Protein AF-0000000082832030 (afdb_homodimer)

Radius of gyration: 20.92 Å; Cα contacts (8 Å, |Δi|>4): 970; chains: 2; bounding box: 45×56×44 Å

Secondary structure (DSSP, 8-state):
-PPEEEEEEESSS-HHHHHHHHHHTGGGTTSSEEEEEEE-TTS-S---SHHHHHHHHHHHHHHHHHH-TT-SEEEE-STT-TTHHHHHHH-SS-EEEHHHHHHHHHHTT-SSEEEEES-GGGHHHHHHHHHHHT-GGGEEEEEE----GGGGGSHHHHHHHHHHHHHHHHHTT--SEEEEE-GGGGGGHHHHHHHHTS-EE-HHHHHHHHHHHHHHH--/-PPEEEEEEESSS-HHHHHHHHHHTGGGTTSSEEEEEEE-TTS-S---SHHHHHHHHHHHHHHHHHH-TT-SEEEE-STT-TTHHHHHHH-SS-EEEHHHHHHHHHHTT-SSEEEEES-GGGHHHHHHHHHHHT-GGGEEEEEE----GGGGGSHHHHHHHHHHHHHHHHHTT--SEEEEE-GGGGGGHHHHHHHHTS-EE-HHHHHHHHHHHHHHH--

Solvent-accessible surface area (backbone atoms only — not comparable to full-atom values): 21732 Å² total; per-residue (Å²): 128,83,56,46,32,35,38,34,37,24,36,29,36,40,60,68,39,30,51,25,45,54,58,44,47,51,64,50,57,86,42,73,50,40,80,46,72,38,62,16,69,77,17,37,68,50,70,47,35,63,69,37,35,60,55,14,26,63,39,31,52,52,49,46,69,72,62,46,74,84,39,56,28,38,33,38,48,30,40,81,28,60,51,47,71,62,46,46,75,70,45,95,41,58,58,43,27,12,25,64,31,24,53,45,50,44,56,72,74,27,78,26,35,18,36,40,31,48,24,60,62,32,48,67,55,48,51,54,48,32,48,73,73,49,44,45,89,36,49,54,44,74,49,49,60,67,46,56,73,78,51,49,75,44,52,66,63,45,45,55,43,47,40,53,50,48,38,45,31,35,72,76,45,55,25,55,23,36,33,51,43,38,40,56,52,42,88,45,45,68,63,42,22,65,71,51,72,35,56,39,38,49,21,59,33,31,28,51,17,51,46,49,22,35,66,49,60,72,64,128,82,55,47,31,36,38,35,35,23,36,30,36,40,60,69,38,30,51,24,46,53,58,44,47,51,64,49,56,85,43,72,49,40,80,46,71,37,62,18,69,75,17,36,66,48,70,48,34,63,69,36,35,60,55,14,28,62,38,30,51,53,49,46,70,71,62,46,74,84,39,55,27,38,33,39,47,32,40,82,27,61,52,47,69,64,49,47,75,70,44,96,42,58,59,43,28,13,27,64,32,26,53,45,49,43,57,70,74,26,77,25,35,18,34,39,30,46,24,61,63,31,48,68,54,50,52,52,48,32,48,74,72,50,42,45,89,37,48,52,44,74,49,49,60,68,46,57,71,77,52,48,75,43,54,66,64,45,46,54,43,47,39,54,49,46,38,44,32,35,73,77,47,56,26,55,22,38,34,51,44,38,41,55,53,41,88,44,44,68,62,42,23,64,72,52,72,33,56,38,37,50,21,59,33,31,28,51,18,51,45,49,22,34,66,47,58,72,64

pLDDT: mean 96.12, std 4.3, range [61.72, 98.88]

Structure (mmCIF, N/CA/C/O backbone):
data_AF-0000000082832030-model_v1
#
loop_
_entity.id
_entity.type
_entity.pdbx_description
1 polymer 'Hydantoin racemase'
#
loop_
_atom_site.group_PDB
_atom_site.id
_atom_site.type_symbol
_atom_site.label_atom_id
_atom_site.label_alt_id
_atom_site.label_comp_id
_atom_site.label_asym_id
_atom_site.label_entity_id
_atom_site.label_seq_id
_atom_site.pdbx_PDB_ins_code
_atom_site.Cartn_x
_atom_site.Cartn_y
_atom_site.Cartn_z
_atom_site.occupancy
_atom_site.B_iso_or_equiv
_atom_site.auth_seq_id
_atom_site.auth_comp_id
_atom_site.auth_asym_id
_atom_site.auth_atom_id
_atom_site.pdbx_PDB_model_num
ATOM 1 N N . MET A 1 1 ? 11.672 -10.453 20.516 1 69.19 1 MET A N 1
ATOM 2 C CA . MET A 1 1 ? 12.344 -9.438 19.703 1 69.19 1 MET A CA 1
ATOM 3 C C . MET A 1 1 ? 11.805 -8.047 20.031 1 69.19 1 MET A C 1
ATOM 5 O O . MET A 1 1 ? 10.648 -7.898 20.406 1 69.19 1 MET A O 1
ATOM 9 N N . PRO A 1 2 ? 12.742 -7.086 20.188 1 86.69 2 PRO A N 1
ATOM 10 C CA . PRO A 1 2 ? 12.234 -5.75 20.5 1 86.69 2 PRO A CA 1
ATOM 11 C C . PRO A 1 2 ? 11.25 -5.223 19.453 1 86.69 2 PRO A C 1
ATOM 13 O O . PRO A 1 2 ? 11.273 -5.668 18.312 1 86.69 2 PRO A O 1
ATOM 16 N N . ASN A 1 3 ? 10.328 -4.461 19.844 1 95.38 3 ASN A N 1
ATOM 17 C CA . ASN A 1 3 ? 9.375 -3.826 18.938 1 95.38 3 ASN A CA 1
ATOM 18 C C . ASN A 1 3 ? 10.078 -2.955 17.906 1 95.38 3 ASN A C 1
ATOM 20 O O . ASN A 1 3 ? 11.102 -2.332 18.203 1 95.38 3 ASN A O 1
ATOM 24 N N . ALA A 1 4 ? 9.617 -2.988 16.703 1 96.94 4 ALA A N 1
ATOM 25 C CA . ALA A 1 4 ? 10.094 -2.047 15.695 1 96.94 4 ALA A CA 1
ATOM 26 C C . ALA A 1 4 ? 9.688 -0.618 16.047 1 96.94 4 ALA A C 1
ATOM 28 O O . ALA A 1 4 ? 8.562 -0.377 16.484 1 96.94 4 ALA A O 1
ATOM 29 N N . ARG A 1 5 ? 10.609 0.311 15.859 1 97.94 5 ARG A N 1
ATOM 30 C CA . ARG A 1 5 ? 10.375 1.71 16.188 1 97.94 5 ARG A CA 1
ATOM 31 C C . ARG A 1 5 ? 10.023 2.52 14.945 1 97.94 5 ARG A C 1
ATOM 33 O O . ARG A 1 5 ? 10.812 2.594 14.008 1 97.94 5 ARG A O 1
ATOM 40 N N . ILE A 1 6 ? 8.859 3.125 14.93 1 98.62 6 ILE A N 1
ATOM 41 C CA . ILE A 1 6 ? 8.414 3.975 13.836 1 98.62 6 ILE A CA 1
ATOM 42 C C . ILE A 1 6 ? 8.32 5.426 14.305 1 98.62 6 ILE A C 1
ATOM 44 O O . ILE A 1 6 ? 7.605 5.727 15.266 1 98.62 6 ILE A O 1
ATOM 48 N N . LEU A 1 7 ? 9.07 6.305 13.672 1 98.75 7 LEU A N 1
ATOM 49 C CA . LEU A 1 7 ? 9 7.742 13.922 1 98.75 7 LEU A CA 1
ATOM 50 C C . LEU A 1 7 ? 8.008 8.414 12.984 1 98.75 7 LEU A C 1
ATOM 52 O O . LEU A 1 7 ? 8.156 8.328 11.758 1 98.75 7 LEU A O 1
ATOM 56 N N . LEU A 1 8 ? 6.957 8.938 13.516 1 98.81 8 LEU A N 1
ATOM 57 C CA . LEU A 1 8 ? 6.02 9.75 12.742 1 98.81 8 LEU A CA 1
ATOM 58 C C . LEU A 1 8 ? 6.25 11.234 12.992 1 98.81 8 LEU A C 1
ATOM 60 O O . LEU A 1 8 ? 6.289 11.68 14.148 1 98.81 8 LEU A O 1
ATOM 64 N N . VAL A 1 9 ? 6.387 12.016 11.93 1 98.81 9 VAL A N 1
ATOM 65 C CA . VAL A 1 9 ? 6.727 13.43 12.078 1 98.81 9 VAL A CA 1
ATOM 66 C C . VAL A 1 9 ? 5.625 14.289 11.461 1 98.81 9 VAL A C 1
ATOM 68 O O . VAL A 1 9 ? 5.359 14.203 10.258 1 98.81 9 VAL A O 1
ATOM 71 N N . ASN A 1 10 ? 4.996 15.062 12.273 1 98.75 10 ASN A N 1
ATOM 72 C CA . ASN A 1 10 ? 4.133 16.156 11.859 1 98.75 10 ASN A CA 1
ATOM 73 C C . ASN A 1 10 ? 4.949 17.359 11.375 1 98.75 10 ASN A C 1
ATOM 75 O O . ASN A 1 10 ? 5.617 18.016 12.172 1 98.75 10 ASN A O 1
ATOM 79 N N . PRO A 1 11 ? 4.828 17.656 10.062 1 98.56 11 PRO A N 1
ATOM 80 C CA . PRO A 1 11 ? 5.691 18.719 9.555 1 98.56 11 PRO A CA 1
ATOM 81 C C . PRO A 1 11 ? 5.195 20.109 9.945 1 98.56 11 PRO A C 1
ATOM 83 O O . PRO A 1 11 ? 5.906 21.109 9.75 1 98.56 11 PRO A O 1
ATOM 86 N N . ASN A 1 12 ? 3.934 20.25 10.375 1 97.38 12 ASN A N 1
ATOM 87 C CA . ASN A 1 12 ? 3.49 21.547 10.883 1 97.38 12 ASN A CA 1
ATOM 88 C C . ASN A 1 12 ? 3.668 21.656 12.391 1 97.38 12 ASN A C 1
ATOM 90 O O . ASN A 1 12 ? 4.102 20.703 13.039 1 97.38 12 ASN A O 1
ATOM 94 N N . SER A 1 13 ? 3.346 22.812 12.953 1 97.69 13 SER A N 1
ATOM 95 C CA . SER A 1 13 ? 3.756 23.062 14.336 1 97.69 13 SER A CA 1
ATOM 96 C C . SER A 1 13 ? 2.572 22.969 15.289 1 97.69 13 SER A C 1
ATOM 98 O O . SER A 1 13 ? 2.652 23.406 16.438 1 97.69 13 SER A O 1
ATOM 100 N N . LEU A 1 14 ? 1.431 22.422 14.844 1 96.25 14 LEU A N 1
ATOM 101 C CA . LEU A 1 14 ? 0.264 22.297 15.711 1 96.25 14 LEU A CA 1
ATOM 102 C C . LEU A 1 14 ? 0.284 20.969 16.453 1 96.25 14 LEU A C 1
ATOM 104 O O . LEU A 1 14 ? 0.154 19.906 15.844 1 96.25 14 LEU A O 1
ATOM 108 N N . ASP A 1 15 ? 0.356 21.016 17.75 1 96.88 15 ASP A N 1
ATOM 109 C CA . ASP A 1 15 ? 0.387 19.812 18.594 1 96.88 15 ASP A CA 1
ATOM 110 C C . ASP A 1 15 ? -0.888 19 18.422 1 96.88 15 ASP A C 1
ATOM 112 O O . ASP A 1 15 ? -0.854 17.766 18.516 1 96.88 15 ASP A O 1
ATOM 116 N N . LYS A 1 16 ? -1.938 19.688 18.188 1 95.31 16 LYS A N 1
ATOM 117 C CA . LYS A 1 16 ? -3.215 19 18.047 1 95.31 16 LYS A CA 1
ATOM 118 C C . LYS A 1 16 ? -3.186 18.031 16.875 1 95.31 16 LYS A C 1
ATOM 120 O O . LYS A 1 16 ? -3.822 16.969 16.922 1 95.31 16 LYS A O 1
ATOM 125 N N . VAL A 1 17 ? -2.436 18.375 15.812 1 96.69 17 VAL A N 1
ATOM 126 C CA . VAL A 1 17 ? -2.299 17.484 14.672 1 96.69 17 VAL A CA 1
ATOM 127 C C . VAL A 1 17 ? -1.461 16.266 15.062 1 96.69 17 VAL A C 1
ATOM 129 O O . VAL A 1 17 ? -1.787 15.133 14.695 1 96.69 17 VAL A O 1
ATOM 132 N N . THR A 1 18 ? -0.398 16.469 15.859 1 98 18 THR A N 1
ATOM 133 C CA . THR A 1 18 ? 0.417 15.359 16.344 1 98 18 THR A CA 1
ATOM 134 C C . THR A 1 18 ? -0.412 14.422 17.219 1 98 18 THR A C 1
ATOM 136 O O . THR A 1 18 ? -0.278 13.203 17.141 1 98 18 THR A O 1
ATOM 139 N N . GLU A 1 19 ? -1.242 15.008 18.031 1 97.25 19 GLU A N 1
ATOM 140 C CA . GLU A 1 19 ? -2.143 14.203 18.859 1 97.25 19 GLU A CA 1
ATOM 141 C C . GLU A 1 19 ? -3.068 13.359 17.984 1 97.25 19 GLU A C 1
ATOM 143 O O . GLU A 1 19 ? -3.316 12.188 18.297 1 97.25 19 GLU A O 1
ATOM 148 N N . ALA A 1 20 ? -3.621 13.953 16.906 1 96.25 20 ALA A N 1
ATOM 149 C CA . ALA A 1 20 ? -4.48 13.219 15.984 1 96.25 20 ALA A CA 1
ATOM 150 C C . ALA A 1 20 ? -3.723 12.062 15.336 1 96.25 20 ALA A C 1
ATOM 152 O O . ALA A 1 20 ? -4.266 10.969 15.188 1 96.25 20 ALA A O 1
ATOM 153 N N . ILE A 1 21 ? -2.453 12.281 14.961 1 97.81 21 ILE A N 1
ATOM 154 C CA . ILE A 1 21 ? -1.592 11.234 14.406 1 97.81 21 ILE A CA 1
ATOM 155 C C . ILE A 1 21 ? -1.433 10.109 15.422 1 97.81 21 ILE A C 1
ATOM 157 O O . ILE A 1 21 ? -1.525 8.93 15.07 1 97.81 21 ILE A O 1
ATOM 161 N N . GLY A 1 22 ? -1.199 10.477 16.672 1 97.88 22 GLY A N 1
ATOM 162 C CA . GLY A 1 22 ? -1.104 9.492 17.75 1 97.88 22 GLY A CA 1
ATOM 163 C C . GLY A 1 22 ? -2.352 8.641 17.875 1 97.88 22 GLY A C 1
ATOM 164 O O . GLY A 1 22 ? -2.262 7.434 18.109 1 97.88 22 GLY A O 1
ATOM 165 N N . ARG A 1 23 ? -3.512 9.227 17.719 1 96.12 23 ARG A N 1
ATOM 166 C CA . ARG A 1 23 ? -4.766 8.484 17.812 1 96.12 23 ARG A CA 1
ATOM 167 C C . ARG A 1 23 ? -4.957 7.594 16.594 1 96.12 23 ARG A C 1
ATOM 169 O O . ARG A 1 23 ? -5.504 6.492 16.703 1 96.12 23 ARG A O 1
ATOM 176 N N . ALA A 1 24 ? -4.48 8.055 15.453 1 96.31 24 ALA A N 1
ATOM 177 C CA . ALA A 1 24 ? -4.633 7.305 14.211 1 96.31 24 ALA A CA 1
ATOM 178 C C . ALA A 1 24 ? -3.902 5.969 14.281 1 96.31 24 ALA A C 1
ATOM 180 O O . ALA A 1 24 ? -4.305 4.996 13.633 1 96.31 24 ALA A O 1
ATOM 181 N N . VAL A 1 25 ? -2.807 5.895 15.094 1 97.5 25 VAL A N 1
ATOM 182 C CA . VAL A 1 25 ? -2.002 4.68 15.07 1 97.5 25 VAL A CA 1
ATOM 183 C C . VAL A 1 25 ? -2.439 3.746 16.203 1 97.5 25 VAL A C 1
ATOM 185 O O . VAL A 1 25 ? -1.929 2.631 16.328 1 97.5 25 VAL A O 1
ATOM 188 N N . GLU A 1 26 ? -3.426 4.152 17.016 1 95.62 26 GLU A N 1
ATOM 189 C CA . GLU A 1 26 ? -3.873 3.395 18.172 1 95.62 26 GLU A CA 1
ATOM 190 C C . GLU A 1 26 ? -4.273 1.973 17.781 1 95.62 26 GLU A C 1
ATOM 192 O O . GLU A 1 26 ? -3.895 1.011 18.453 1 95.62 26 GLU A O 1
ATOM 197 N N . PRO A 1 27 ? -4.953 1.806 16.656 1 94.19 27 PRO A N 1
ATOM 198 C CA . PRO A 1 27 ? -5.383 0.454 16.297 1 94.19 27 PRO A CA 1
ATOM 199 C C . PRO A 1 27 ? -4.207 -0.489 16.031 1 94.19 27 PRO A C 1
ATOM 201 O O . PRO A 1 27 ? -4.395 -1.707 15.969 1 94.19 27 PRO A O 1
ATOM 204 N N . PHE A 1 28 ? -3.008 0.015 15.914 1 96.19 28 PHE A N 1
ATOM 205 C CA . PHE A 1 28 ? -1.842 -0.795 15.578 1 96.19 28 PHE A CA 1
ATOM 206 C C . PHE A 1 28 ? -0.975 -1.033 16.812 1 96.19 28 PHE A C 1
ATOM 208 O O . PHE A 1 28 ? 0.032 -1.741 16.734 1 96.19 28 PHE A O 1
ATOM 215 N N . ARG A 1 29 ? -1.348 -0.509 17.938 1 94.69 29 ARG A N 1
ATOM 216 C CA . ARG A 1 29 ? -0.475 -0.515 19.109 1 94.69 29 ARG A CA 1
ATOM 217 C C . ARG A 1 29 ? -0.361 -1.916 19.703 1 94.69 29 ARG A C 1
ATOM 219 O O . ARG A 1 29 ? 0.531 -2.184 20.516 1 94.69 29 ARG A O 1
ATOM 226 N N . HIS A 1 30 ? -1.283 -2.77 19.328 1 92.94 30 HIS A N 1
ATOM 227 C CA . HIS A 1 30 ? -1.181 -4.145 19.797 1 92.94 30 HIS A CA 1
ATOM 228 C C . HIS A 1 30 ? -0.215 -4.957 18.938 1 92.94 30 HIS A C 1
ATOM 230 O O . HIS A 1 30 ? 0.1 -6.102 19.266 1 92.94 30 HIS A O 1
ATOM 236 N N . LEU A 1 31 ? 0.251 -4.449 17.859 1 95.5 31 LEU A N 1
ATOM 237 C CA . LEU A 1 31 ? 1.329 -5.043 17.078 1 95.5 31 LEU A CA 1
ATOM 238 C C . LEU A 1 31 ? 2.686 -4.754 17.719 1 95.5 31 LEU A C 1
ATOM 240 O O . LEU A 1 31 ? 2.797 -3.891 18.594 1 95.5 31 LEU A O 1
ATOM 244 N N . PRO A 1 32 ? 3.732 -5.547 17.391 1 96.25 32 PRO A N 1
ATOM 245 C CA . PRO A 1 32 ? 5.062 -5.273 17.953 1 96.25 32 PRO A CA 1
ATOM 246 C C . PRO A 1 32 ? 5.715 -4.035 17.328 1 96.25 32 PRO A C 1
ATOM 248 O O . PRO A 1 32 ? 6.781 -4.133 16.719 1 96.25 32 PRO A O 1
ATOM 251 N N . LEU A 1 33 ? 5.051 -2.889 17.5 1 97.12 33 LEU A N 1
ATOM 252 C CA . LEU A 1 33 ? 5.449 -1.578 17 1 97.12 33 LEU A CA 1
ATOM 253 C C . LEU A 1 33 ? 5.484 -0.551 18.125 1 97.12 33 LEU A C 1
ATOM 255 O O . LEU A 1 33 ? 4.617 -0.556 19 1 97.12 33 LEU A O 1
ATOM 259 N N . ASP A 1 34 ? 6.512 0.226 18.156 1 98.12 34 ASP A N 1
ATOM 260 C CA . ASP A 1 34 ? 6.602 1.408 19.016 1 98.12 34 ASP A CA 1
ATOM 261 C C . ASP A 1 34 ? 6.52 2.689 18.188 1 98.12 34 ASP A C 1
ATOM 263 O O . ASP A 1 34 ? 7.297 2.877 17.25 1 98.12 34 ASP A O 1
ATOM 267 N N . PHE A 1 35 ? 5.613 3.488 18.531 1 98.5 35 PHE A N 1
ATOM 268 C CA . PHE A 1 35 ? 5.395 4.715 17.781 1 98.5 35 PHE A CA 1
ATOM 269 C C . PHE A 1 35 ? 5.918 5.922 18.547 1 98.5 35 PHE A C 1
ATOM 271 O O . PHE A 1 35 ? 5.68 6.051 19.75 1 98.5 35 PHE A O 1
ATOM 278 N N . ARG A 1 36 ? 6.641 6.758 17.891 1 98.56 36 ARG A N 1
ATOM 279 C CA . ARG A 1 36 ? 6.996 8.086 18.391 1 98.56 36 ARG A CA 1
ATOM 280 C C . ARG A 1 36 ? 6.492 9.172 17.438 1 98.56 36 ARG A C 1
ATOM 282 O O . ARG A 1 36 ? 6.93 9.258 16.297 1 98.56 36 ARG A O 1
ATOM 289 N N . CYS A 1 37 ? 5.578 9.969 17.906 1 98.69 37 CYS A N 1
ATOM 290 C CA . CYS A 1 37 ? 5 11.055 17.125 1 98.69 37 CYS A CA 1
ATOM 291 C C . CYS A 1 37 ? 5.59 12.398 17.531 1 98.69 37 CYS A C 1
ATOM 293 O O . CYS A 1 37 ? 5.555 12.758 18.719 1 98.69 37 CYS A O 1
ATOM 295 N N . LEU A 1 38 ? 6.113 13.172 16.562 1 98.75 38 LEU A N 1
ATOM 296 C CA . LEU A 1 38 ? 6.801 14.414 16.891 1 98.75 38 LEU A CA 1
ATOM 297 C C . LEU A 1 38 ? 6.203 15.586 16.109 1 98.75 38 LEU A C 1
ATOM 299 O O . LEU A 1 38 ? 5.801 15.43 14.953 1 98.75 38 LEU A O 1
ATOM 303 N N . THR A 1 39 ? 6.258 16.703 16.734 1 98.56 39 THR A N 1
ATOM 304 C CA . THR A 1 39 ? 5.852 17.969 16.125 1 98.56 39 THR A CA 1
ATOM 305 C C . THR A 1 39 ? 7.07 18.75 15.633 1 98.56 39 THR A C 1
ATOM 307 O O . THR A 1 39 ? 8.039 18.922 16.375 1 98.56 39 THR A O 1
ATOM 310 N N . SER A 1 40 ? 7.02 19.156 14.367 1 98.31 40 SER A N 1
ATOM 311 C CA . SER A 1 40 ? 8.047 20.047 13.852 1 98.31 40 SER A CA 1
ATOM 312 C C . SER A 1 40 ? 7.793 21.484 14.281 1 98.31 40 SER A C 1
ATOM 314 O O . SER A 1 40 ? 7.309 22.297 13.492 1 98.31 40 SER A O 1
ATOM 316 N N . ALA A 1 41 ? 8.234 21.859 15.414 1 96.69 41 ALA A N 1
ATOM 317 C CA . ALA A 1 41 ? 7.898 23.125 16.062 1 96.69 41 ALA A CA 1
ATOM 318 C C . ALA A 1 41 ? 8.391 24.312 15.227 1 96.69 41 ALA A C 1
ATOM 320 O O . ALA A 1 41 ? 7.836 25.406 15.305 1 96.69 41 ALA A O 1
ATOM 321 N N . GLY A 1 42 ? 9.391 24.141 14.438 1 96.69 42 GLY A N 1
ATOM 322 C CA . GLY A 1 42 ? 9.938 25.203 13.602 1 96.69 42 GLY A CA 1
ATOM 323 C C . GLY A 1 42 ? 9.195 25.375 12.289 1 96.69 42 GLY A C 1
ATOM 324 O O . GLY A 1 42 ? 9.5 26.266 11.508 1 96.69 42 GLY A O 1
ATOM 325 N N . GLY A 1 43 ? 8.234 24.469 12.047 1 97.06 43 GLY A N 1
ATOM 326 C CA . GLY A 1 43 ? 7.465 24.531 10.812 1 97.06 43 GLY A CA 1
ATOM 327 C C . GLY A 1 43 ? 6.277 25.469 10.898 1 97.06 43 GLY A C 1
ATOM 328 O O . GLY A 1 43 ? 6.066 26.125 11.93 1 97.06 43 GLY A O 1
ATOM 329 N N . PRO A 1 44 ? 5.539 25.625 9.812 1 97.19 44 PRO A N 1
ATOM 330 C CA . PRO A 1 44 ? 4.332 26.453 9.836 1 97.19 44 PRO A CA 1
ATOM 331 C C . PRO A 1 44 ? 3.24 25.875 10.734 1 97.19 44 PRO A C 1
ATOM 333 O O . PRO A 1 44 ? 3.283 24.688 11.086 1 97.19 44 PRO A O 1
ATOM 336 N N . ALA A 1 45 ? 2.369 26.719 11.195 1 94 45 ALA A N 1
ATOM 337 C CA . ALA A 1 45 ? 1.271 26.266 12.039 1 94 45 ALA A CA 1
ATOM 338 C C . ALA A 1 45 ? 0.418 25.219 11.32 1 94 45 ALA A C 1
ATOM 340 O O . ALA A 1 45 ? 0.002 24.219 11.914 1 94 45 ALA A O 1
ATOM 341 N N . GLY A 1 46 ? 0.122 25.422 10.07 1 93.94 46 GLY A N 1
ATOM 342 C CA . GLY A 1 46 ? -0.591 24.531 9.172 1 93.94 46 GLY A CA 1
ATOM 343 C C . GLY A 1 46 ? -0.036 24.531 7.762 1 93.94 46 GLY A C 1
ATOM 344 O O . GLY A 1 46 ? 0.712 25.438 7.387 1 93.94 46 GLY A O 1
ATOM 345 N N . ILE A 1 47 ? -0.274 23.5 7.055 1 96.5 47 ILE A N 1
ATOM 346 C CA . ILE A 1 47 ? 0.132 23.406 5.656 1 96.5 47 ILE A CA 1
ATOM 347 C C . ILE A 1 47 ? -1.104 23.391 4.762 1 96.5 47 ILE A C 1
ATOM 349 O O . ILE A 1 47 ? -1.777 22.359 4.633 1 96.5 47 ILE A O 1
ATOM 353 N N . GLN A 1 48 ? -1.398 24.547 4.164 1 94.88 48 GLN A N 1
ATOM 354 C CA . GLN A 1 48 ? -2.645 24.719 3.422 1 94.88 48 GLN A CA 1
ATOM 355 C C . GLN A 1 48 ? -2.373 25.109 1.973 1 94.88 48 GLN A C 1
ATOM 357 O O . GLN A 1 48 ? -3.268 25.047 1.128 1 94.88 48 GLN A O 1
ATOM 362 N N . ASN A 1 49 ? -1.136 25.547 1.707 1 94.5 49 ASN A N 1
ATOM 363 C CA . ASN A 1 49 ? -0.739 25.922 0.353 1 94.5 49 ASN A CA 1
ATOM 364 C C . ASN A 1 49 ? 0.708 25.516 0.066 1 94.5 49 ASN A C 1
ATOM 366 O O . ASN A 1 49 ? 1.381 24.953 0.924 1 94.5 49 ASN A O 1
ATOM 370 N N . GLN A 1 50 ? 1.151 25.781 -1.158 1 96.94 50 GLN A N 1
ATOM 371 C CA . GLN A 1 50 ? 2.467 25.312 -1.591 1 96.94 50 GLN A CA 1
ATOM 372 C C . GLN A 1 50 ? 3.574 25.969 -0.767 1 96.94 50 GLN A C 1
ATOM 374 O O . GLN A 1 50 ? 4.535 25.312 -0.374 1 96.94 50 GLN A O 1
ATOM 379 N N . ALA A 1 51 ? 3.449 27.266 -0.513 1 97 51 ALA A N 1
ATOM 380 C CA . ALA A 1 51 ? 4.48 27.984 0.227 1 97 51 ALA A CA 1
ATOM 381 C C . ALA A 1 51 ? 4.66 27.406 1.627 1 97 51 ALA A C 1
ATOM 383 O O . ALA A 1 51 ? 5.785 27.25 2.1 1 97 51 ALA A O 1
ATOM 384 N N . GLU A 1 52 ? 3.605 27.094 2.273 1 97.5 52 GLU A N 1
ATOM 385 C CA . GLU A 1 52 ? 3.652 26.5 3.605 1 97.5 52 GLU A CA 1
ATOM 386 C C . GLU A 1 52 ? 4.258 25.094 3.564 1 97.5 52 GLU A C 1
ATOM 388 O O . GLU A 1 52 ? 5.02 24.719 4.453 1 97.5 52 GLU A O 1
ATOM 393 N N . ALA A 1 53 ? 3.916 24.297 2.539 1 98.06 53 ALA A N 1
ATOM 394 C CA . ALA A 1 53 ? 4.531 22.984 2.367 1 98.06 53 ALA A CA 1
ATOM 395 C C . ALA A 1 53 ? 6.043 23.109 2.207 1 98.06 53 ALA A C 1
ATOM 397 O O . ALA A 1 53 ? 6.805 22.406 2.875 1 98.06 53 ALA A O 1
ATOM 398 N N . ASP A 1 54 ? 6.488 24.047 1.384 1 98 54 ASP A N 1
ATOM 399 C CA . ASP A 1 54 ? 7.914 24.266 1.151 1 98 54 ASP A CA 1
ATOM 400 C C . ASP A 1 54 ? 8.625 24.703 2.432 1 98 54 ASP A C 1
ATOM 402 O O . ASP A 1 54 ? 9.719 24.219 2.734 1 98 54 ASP A O 1
ATOM 406 N N . ALA A 1 55 ? 7.957 25.5 3.174 1 98.25 55 ALA A N 1
ATOM 407 C CA . ALA A 1 55 ? 8.539 26.047 4.398 1 98.25 55 ALA A CA 1
ATOM 408 C C . ALA A 1 55 ? 8.656 24.969 5.477 1 98.25 55 ALA A C 1
ATOM 410 O O . ALA A 1 55 ? 9.43 25.109 6.422 1 98.25 55 ALA A O 1
ATOM 411 N N . SER A 1 56 ? 7.926 23.938 5.359 1 98.69 56 SER A N 1
ATOM 412 C CA . SER A 1 56 ? 7.902 22.891 6.379 1 98.69 56 SER A CA 1
ATOM 413 C C . SER A 1 56 ? 9.078 21.938 6.223 1 98.69 56 SER A C 1
ATOM 415 O O . SER A 1 56 ? 9.406 21.188 7.148 1 98.69 56 SER A O 1
ATOM 417 N N . ILE A 1 57 ? 9.742 21.938 5.062 1 98.69 57 ILE A N 1
ATOM 418 C CA . ILE A 1 57 ? 10.695 20.906 4.676 1 98.69 57 ILE A CA 1
ATOM 419 C C . ILE A 1 57 ? 11.945 20.984 5.551 1 98.69 57 ILE A C 1
ATOM 421 O O . ILE A 1 57 ? 12.352 20 6.164 1 98.69 57 ILE A O 1
ATOM 425 N N . ALA A 1 58 ? 12.531 22.141 5.695 1 98.19 58 ALA A N 1
ATOM 426 C CA . ALA A 1 58 ? 13.812 22.281 6.383 1 98.19 58 ALA A CA 1
ATOM 427 C C . ALA A 1 58 ? 13.672 21.953 7.867 1 98.19 58 ALA A C 1
ATOM 429 O O . ALA A 1 58 ? 14.43 21.141 8.406 1 98.19 58 ALA A O 1
ATOM 430 N N . PRO A 1 59 ? 12.672 22.547 8.57 1 98.56 59 PRO A N 1
ATOM 431 C CA . PRO A 1 59 ? 12.531 22.219 9.992 1 98.56 59 PRO A CA 1
ATOM 432 C C . PRO A 1 59 ? 12.242 20.734 10.219 1 98.56 59 PRO A C 1
ATOM 434 O O . PRO A 1 59 ? 12.758 20.141 11.172 1 98.56 59 PRO A O 1
ATOM 437 N N . MET A 1 60 ? 11.43 20.094 9.414 1 98.06 60 MET A N 1
ATOM 438 C CA . MET A 1 60 ? 11.117 18.672 9.547 1 98.06 60 MET A CA 1
ATOM 439 C C . MET A 1 60 ? 12.359 17.812 9.305 1 98.06 60 MET A C 1
ATOM 441 O O . MET A 1 60 ? 12.625 16.875 10.047 1 98.06 60 MET A O 1
ATOM 445 N N . THR A 1 61 ? 13.125 18.203 8.25 1 98.12 61 THR A N 1
ATOM 446 C CA . THR A 1 61 ? 14.344 17.469 7.93 1 98.12 61 THR A CA 1
ATOM 447 C C . THR A 1 61 ? 15.32 17.516 9.102 1 98.12 61 THR A C 1
ATOM 449 O O . THR A 1 61 ? 15.914 16.484 9.453 1 98.12 61 THR A O 1
ATOM 452 N N . GLU A 1 62 ? 15.461 18.672 9.703 1 97.69 62 GLU A N 1
ATOM 453 C CA . GLU A 1 62 ? 16.328 18.812 10.867 1 97.69 62 GLU A CA 1
ATOM 454 C C . GLU A 1 62 ? 15.844 17.953 12.031 1 97.69 62 GLU A C 1
ATOM 456 O O . GLU A 1 62 ? 16.641 17.281 12.703 1 97.69 62 GLU A O 1
ATOM 461 N N . LEU A 1 63 ? 14.555 17.969 12.242 1 97.94 63 LEU A N 1
ATOM 462 C CA . LEU A 1 63 ? 13.961 17.156 13.305 1 97.94 63 LEU A CA 1
ATOM 463 C C . LEU A 1 63 ? 14.227 15.672 13.07 1 97.94 63 LEU A C 1
ATOM 465 O O . LEU A 1 63 ? 14.625 14.953 13.992 1 97.94 63 LEU A O 1
ATOM 469 N N . VAL A 1 64 ? 14.039 15.156 11.859 1 97.88 64 VAL A N 1
ATOM 470 C CA . VAL A 1 64 ? 14.273 13.758 11.516 1 97.88 64 VAL A CA 1
ATOM 471 C C . VAL A 1 64 ? 15.742 13.414 11.727 1 97.88 64 VAL A C 1
ATOM 473 O O . VAL A 1 64 ? 16.062 12.375 12.305 1 97.88 64 VAL A O 1
ATOM 476 N N . ARG A 1 65 ? 16.641 14.305 11.312 1 96.56 65 ARG A N 1
ATOM 477 C CA . ARG A 1 65 ? 18.078 14.078 11.492 1 96.56 65 ARG A CA 1
ATOM 478 C C . ARG A 1 65 ? 18.422 13.891 12.961 1 96.56 65 ARG A C 1
ATOM 480 O O . ARG A 1 65 ? 19.234 13.039 13.32 1 96.56 65 ARG A O 1
ATOM 487 N N . ARG A 1 66 ? 17.734 14.633 13.773 1 96.5 66 ARG A N 1
ATOM 488 C CA . ARG A 1 66 ? 18.031 14.641 15.203 1 96.5 66 ARG A CA 1
ATOM 489 C C . ARG A 1 66 ? 17.406 13.422 15.891 1 96.5 66 ARG A C 1
ATOM 491 O O . ARG A 1 66 ? 17.984 12.898 16.844 1 96.5 66 ARG A O 1
ATOM 498 N N . GLU A 1 67 ? 16.297 12.969 15.367 1 96.88 67 GLU A N 1
ATOM 499 C CA . GLU A 1 67 ? 15.469 12.094 16.188 1 96.88 67 GLU A CA 1
ATOM 500 C C . GLU A 1 67 ? 15.359 10.695 15.578 1 96.88 67 GLU A C 1
ATOM 502 O O . GLU A 1 67 ? 14.867 9.766 16.219 1 96.88 67 GLU A O 1
ATOM 507 N N . ALA A 1 68 ? 15.773 10.461 14.383 1 95.31 68 ALA A N 1
ATOM 508 C CA . ALA A 1 68 ? 15.453 9.242 13.648 1 95.31 68 ALA A CA 1
ATOM 509 C C . ALA A 1 68 ? 16.422 8.117 14.008 1 95.31 68 ALA A C 1
ATOM 511 O O . ALA A 1 68 ? 16.266 6.988 13.531 1 95.31 68 ALA A O 1
ATOM 512 N N . ALA A 1 69 ? 17.469 8.477 14.805 1 94.56 69 ALA A N 1
ATOM 513 C CA . ALA A 1 69 ? 18.422 7.434 15.18 1 94.56 69 ALA A CA 1
ATOM 514 C C . ALA A 1 69 ? 17.719 6.27 15.867 1 94.56 69 ALA A C 1
ATOM 516 O O . ALA A 1 69 ? 16.906 6.477 16.781 1 94.56 69 ALA A O 1
ATOM 517 N N . GLY A 1 70 ? 17.922 5.09 15.398 1 94.88 70 GLY A N 1
ATOM 518 C CA . GLY A 1 70 ? 17.359 3.891 16 1 94.88 70 GLY A CA 1
ATOM 519 C C . GLY A 1 70 ? 15.992 3.541 15.461 1 94.88 70 GLY A C 1
ATOM 520 O O . GLY A 1 70 ? 15.445 2.486 15.789 1 94.88 70 GLY A O 1
ATOM 521 N N . ALA A 1 71 ? 15.398 4.465 14.68 1 97.31 71 ALA A N 1
ATOM 522 C CA . ALA A 1 71 ? 14.102 4.148 14.078 1 97.31 71 ALA A CA 1
ATOM 523 C C . ALA A 1 71 ? 14.25 3.088 12.992 1 97.31 71 ALA A C 1
ATOM 525 O O . ALA A 1 71 ? 15.266 3.037 12.297 1 97.31 71 ALA A O 1
ATOM 526 N N . ASP A 1 72 ? 13.25 2.256 12.906 1 97.5 72 ASP A N 1
ATOM 527 C CA . ASP A 1 72 ? 13.203 1.248 11.852 1 97.5 72 ASP A CA 1
ATOM 528 C C . ASP A 1 72 ? 12.469 1.78 10.617 1 97.5 72 ASP A C 1
ATOM 530 O O . ASP A 1 72 ? 12.578 1.214 9.531 1 97.5 72 ASP A O 1
ATOM 534 N N . ALA A 1 73 ? 11.711 2.852 10.75 1 98.25 73 ALA A N 1
ATOM 535 C CA . ALA A 1 73 ? 11.047 3.572 9.664 1 98.25 73 ALA A CA 1
ATOM 536 C C . ALA A 1 73 ? 10.672 4.988 10.102 1 98.25 73 ALA A C 1
ATOM 538 O O . ALA A 1 73 ? 10.5 5.254 11.289 1 98.25 73 ALA A O 1
ATOM 539 N N . VAL A 1 74 ? 10.609 5.875 9.156 1 98.75 74 VAL A N 1
ATOM 540 C CA . VAL A 1 74 ? 10.156 7.25 9.352 1 98.75 74 VAL A CA 1
ATOM 541 C C . VAL A 1 74 ? 8.93 7.516 8.484 1 98.75 74 VAL A C 1
ATOM 543 O O . VAL A 1 74 ? 8.891 7.109 7.32 1 98.75 74 VAL A O 1
ATOM 546 N N . ILE A 1 75 ? 7.941 8.117 9.055 1 98.88 75 ILE A N 1
ATOM 547 C CA . ILE A 1 75 ? 6.73 8.477 8.328 1 98.88 75 ILE A CA 1
ATOM 548 C C . ILE A 1 75 ? 6.527 9.984 8.367 1 98.88 75 ILE A C 1
ATOM 550 O O . ILE A 1 75 ? 6.457 10.578 9.445 1 98.88 75 ILE A O 1
ATOM 554 N N . VAL A 1 76 ? 6.496 10.609 7.188 1 98.88 76 VAL A N 1
ATOM 555 C CA . VAL A 1 76 ? 6.066 12 7.062 1 98.88 76 VAL A CA 1
ATOM 556 C C . VAL A 1 76 ? 4.543 12.078 7.145 1 98.88 76 VAL A C 1
ATOM 558 O O . VAL A 1 76 ? 3.84 11.602 6.246 1 98.88 76 VAL A O 1
ATOM 561 N N . ALA A 1 77 ? 4.043 12.719 8.203 1 98.62 77 ALA A N 1
ATOM 562 C CA . ALA A 1 77 ? 2.613 12.648 8.5 1 98.62 77 ALA A CA 1
ATOM 563 C C . ALA A 1 77 ? 1.898 13.914 8.031 1 98.62 77 ALA A C 1
ATOM 565 O O . ALA A 1 77 ? 1.236 14.586 8.828 1 98.62 77 ALA A O 1
ATOM 566 N N . CYS A 1 78 ? 1.984 14.18 6.777 1 98.44 78 CYS A N 1
ATOM 567 C CA . CYS A 1 78 ? 1.272 15.211 6.031 1 98.44 78 CYS A CA 1
ATOM 568 C C . CYS A 1 78 ? 0.847 14.695 4.66 1 98.44 78 CYS A C 1
ATOM 570 O O . CYS A 1 78 ? 1.64 14.07 3.955 1 98.44 78 CYS A O 1
ATOM 572 N N . PHE A 1 79 ? -0.368 15.016 4.316 1 98.25 79 PHE 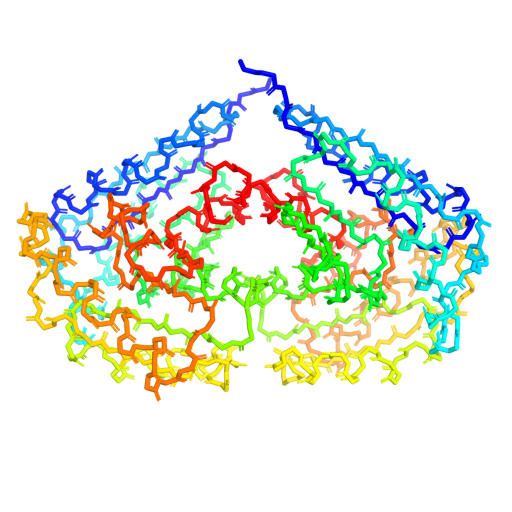A N 1
ATOM 573 C CA . PHE A 1 79 ? -0.913 14.438 3.094 1 98.25 79 PHE A CA 1
ATOM 574 C C . PHE A 1 79 ? -0.115 14.898 1.879 1 98.25 79 PHE A C 1
ATOM 576 O O . PHE A 1 79 ? -0.008 14.164 0.891 1 98.25 79 PHE A O 1
ATOM 583 N N . SER A 1 80 ? 0.506 16.031 1.941 1 97.31 80 SER A N 1
ATOM 584 C CA . SER A 1 80 ? 1.258 16.547 0.804 1 97.31 80 SER A CA 1
ATOM 585 C C . SER A 1 80 ? 2.658 15.953 0.746 1 97.31 80 SER A C 1
ATOM 587 O O . SER A 1 80 ? 3.402 16.188 -0.207 1 97.31 80 SER A O 1
ATOM 589 N N . ASP A 1 81 ? 3.092 15.242 1.768 1 98.44 81 ASP A N 1
ATOM 590 C CA . ASP A 1 81 ? 4.383 14.57 1.861 1 98.44 81 ASP A CA 1
ATOM 591 C C . ASP A 1 81 ? 5.531 15.539 1.592 1 98.44 81 ASP A C 1
ATOM 593 O O . ASP A 1 81 ? 6.41 15.258 0.776 1 98.44 81 ASP A O 1
ATOM 597 N N . PRO A 1 82 ? 5.52 16.703 2.24 1 98.25 82 PRO A N 1
ATOM 598 C CA . PRO A 1 82 ? 6.629 17.625 1.961 1 98.25 82 PRO A CA 1
ATOM 599 C C . PRO A 1 82 ? 7.992 17.016 2.305 1 98.25 82 PRO A C 1
ATOM 601 O O . PRO A 1 82 ? 8.148 16.406 3.357 1 98.25 82 PRO A O 1
ATOM 604 N N . GLY A 1 83 ? 8.992 17.141 1.388 1 97.81 83 GLY A N 1
ATOM 605 C CA . GLY A 1 83 ? 10.367 16.75 1.658 1 97.81 83 GLY A CA 1
ATOM 606 C C . GLY A 1 83 ? 10.578 15.25 1.646 1 97.81 83 GLY A C 1
ATOM 607 O O . GLY A 1 83 ? 11.664 14.766 1.984 1 97.81 83 GLY A O 1
ATOM 608 N N . LEU A 1 84 ? 9.609 14.484 1.258 1 98.25 84 LEU A N 1
ATOM 609 C CA . LEU A 1 84 ? 9.641 13.023 1.315 1 98.25 84 LEU A CA 1
ATOM 610 C C . LEU A 1 84 ? 10.859 12.477 0.577 1 98.25 84 LEU A C 1
ATOM 612 O O . LEU A 1 84 ? 11.641 11.703 1.141 1 98.25 84 LEU A O 1
ATOM 616 N N . HIS A 1 85 ? 11.055 12.914 -0.624 1 96.38 85 HIS A N 1
ATOM 617 C CA . HIS A 1 85 ? 12.117 12.359 -1.464 1 96.38 85 HIS A CA 1
ATOM 618 C C . HIS A 1 85 ? 13.492 12.789 -0.97 1 96.38 85 HIS A C 1
ATOM 620 O O . HIS A 1 85 ? 14.453 12.023 -1.061 1 96.38 85 HIS A O 1
ATOM 626 N N . GLY A 1 86 ? 13.609 14.047 -0.474 1 96.94 86 GLY A N 1
ATOM 627 C CA . GLY A 1 86 ? 14.852 14.469 0.156 1 96.94 86 GLY A CA 1
ATOM 628 C C . GLY A 1 86 ? 15.219 13.633 1.372 1 96.94 86 GLY A C 1
ATOM 629 O O . GLY A 1 86 ? 16.375 13.273 1.557 1 96.94 86 GLY A O 1
ATOM 630 N N . LEU A 1 87 ? 14.219 13.312 2.18 1 97.81 87 LEU A N 1
ATOM 631 C CA . LEU A 1 87 ? 14.445 12.484 3.363 1 97.81 87 LEU A CA 1
ATOM 632 C C . LEU A 1 87 ? 14.875 11.078 2.971 1 97.81 87 LEU A C 1
ATOM 634 O O . LEU A 1 87 ? 15.695 10.461 3.656 1 97.81 87 LEU A O 1
ATOM 638 N N . ARG A 1 88 ? 14.336 10.531 1.886 1 96.31 88 ARG A N 1
ATOM 639 C CA . ARG A 1 88 ? 14.711 9.211 1.402 1 96.31 88 ARG A CA 1
ATOM 640 C C . ARG A 1 88 ? 16.188 9.172 0.988 1 96.31 88 ARG A C 1
ATOM 642 O O . ARG A 1 88 ? 16.844 8.148 1.127 1 96.31 88 ARG A O 1
ATOM 649 N N . ASP A 1 89 ? 16.734 10.32 0.5 1 94.69 89 ASP A N 1
ATOM 650 C CA . ASP A 1 89 ? 18.156 10.422 0.145 1 94.69 89 ASP A CA 1
ATOM 651 C C . ASP A 1 89 ? 19.031 10.367 1.389 1 94.69 89 ASP A C 1
ATOM 653 O O . ASP A 1 89 ? 20.188 9.938 1.317 1 94.69 89 ASP A O 1
ATOM 657 N N . LEU A 1 90 ? 18.453 10.742 2.498 1 93.12 90 LEU A N 1
ATOM 658 C CA . LEU A 1 90 ? 19.281 11.008 3.674 1 93.12 90 LEU A CA 1
ATOM 659 C C . LEU A 1 90 ? 19.172 9.867 4.68 1 93.12 90 LEU A C 1
ATOM 661 O O . LEU A 1 90 ? 20.109 9.586 5.414 1 93.12 90 LEU A O 1
ATOM 665 N N . ALA A 1 91 ? 18.047 9.203 4.73 1 91.69 91 ALA A N 1
ATOM 666 C CA . ALA A 1 91 ? 17.781 8.234 5.789 1 91.69 91 ALA A CA 1
ATOM 667 C C . ALA A 1 91 ? 18.172 6.824 5.359 1 91.69 91 ALA A C 1
ATOM 669 O O . ALA A 1 91 ? 17.922 6.414 4.227 1 91.69 91 ALA A O 1
ATOM 670 N N . PRO A 1 92 ? 18.734 6.078 6.285 1 91.69 92 PRO A N 1
ATOM 671 C CA . PRO A 1 92 ? 19.125 4.699 5.973 1 91.69 92 PRO A CA 1
ATOM 672 C C . PRO A 1 92 ? 17.984 3.705 6.156 1 91.69 92 PRO A C 1
ATOM 674 O O . PRO A 1 92 ? 18.188 2.496 6.016 1 91.69 92 PRO A O 1
ATOM 677 N N . VAL A 1 93 ? 16.859 4.16 6.613 1 95.25 93 VAL A N 1
ATOM 678 C CA . VAL A 1 93 ? 15.672 3.334 6.84 1 95.25 93 VAL A CA 1
ATOM 679 C C . VAL A 1 93 ? 14.555 3.762 5.895 1 95.25 93 VAL A C 1
ATOM 681 O O . VAL A 1 93 ? 14.617 4.84 5.301 1 95.25 93 VAL A O 1
ATOM 684 N N . PRO A 1 94 ? 13.523 2.936 5.746 1 96.75 94 PRO A N 1
ATOM 685 C CA . PRO A 1 94 ? 12.391 3.336 4.918 1 96.75 94 PRO A CA 1
ATOM 686 C C . PRO A 1 94 ? 11.742 4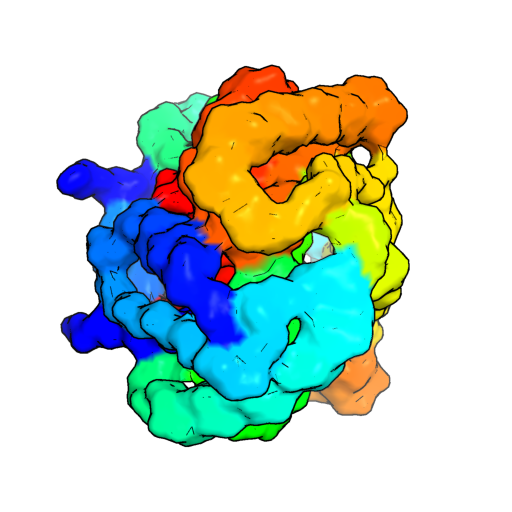.637 5.391 1 96.75 94 PRO A C 1
ATOM 688 O O . PRO A 1 94 ? 11.492 4.809 6.586 1 96.75 94 PRO A O 1
ATOM 691 N N . VAL A 1 95 ? 11.562 5.535 4.414 1 98.25 95 VAL A N 1
ATOM 692 C CA . VAL A 1 95 ? 10.812 6.766 4.648 1 98.25 95 VAL A CA 1
ATOM 693 C C . VAL A 1 95 ? 9.516 6.742 3.838 1 98.25 95 VAL A C 1
ATOM 695 O O . VAL A 1 95 ? 9.547 6.598 2.613 1 98.25 95 VAL A O 1
ATOM 698 N N . LEU A 1 96 ? 8.406 6.801 4.555 1 98.62 96 LEU A N 1
ATOM 699 C CA . LEU A 1 96 ? 7.098 6.75 3.914 1 98.62 96 LEU A CA 1
ATOM 700 C C . LEU A 1 96 ? 6.348 8.062 4.098 1 98.62 96 LEU A C 1
ATOM 702 O O . LEU A 1 96 ? 6.516 8.742 5.117 1 98.62 96 LEU A O 1
ATOM 706 N N . GLY A 1 97 ? 5.605 8.477 3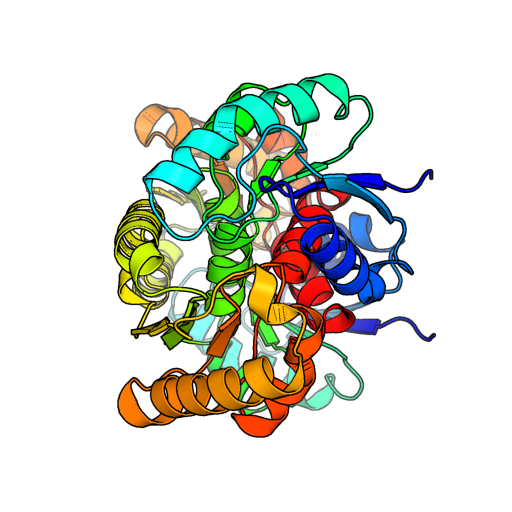.137 1 98.69 97 GLY A N 1
ATOM 707 C CA . GLY A 1 97 ? 4.672 9.594 3.225 1 98.69 97 GLY A CA 1
ATOM 708 C C . GLY A 1 97 ? 3.225 9.148 3.342 1 98.69 97 GLY A C 1
ATOM 709 O O . GLY A 1 97 ? 2.789 8.242 2.633 1 98.69 97 GLY A O 1
ATOM 710 N N . ILE A 1 98 ? 2.471 9.781 4.176 1 98.75 98 ILE A N 1
ATOM 711 C CA . ILE A 1 98 ? 1.103 9.312 4.379 1 98.75 98 ILE A CA 1
ATOM 712 C C . ILE A 1 98 ? 0.264 9.617 3.141 1 98.75 98 ILE A C 1
ATOM 714 O O . ILE A 1 98 ? -0.709 8.922 2.855 1 98.75 98 ILE A O 1
ATOM 718 N N . GLY A 1 99 ? 0.589 10.688 2.377 1 98.5 99 GLY A N 1
ATOM 719 C CA . GLY A 1 99 ? -0.104 10.977 1.131 1 98.5 99 GLY A CA 1
ATOM 720 C C . GLY A 1 99 ? 0.049 9.883 0.094 1 98.5 99 GLY A C 1
ATOM 721 O O . GLY A 1 99 ? -0.942 9.312 -0.365 1 98.5 99 GLY A O 1
ATOM 722 N N . GLU A 1 100 ? 1.317 9.555 -0.223 1 98.5 100 GLU A N 1
ATOM 723 C CA . GLU A 1 100 ? 1.625 8.492 -1.179 1 98.5 100 GLU A CA 1
ATOM 724 C C . GLU A 1 100 ? 0.999 7.168 -0.753 1 98.5 100 GLU A C 1
ATOM 726 O O . GLU A 1 100 ? 0.334 6.504 -1.552 1 98.5 100 GLU A O 1
ATOM 731 N N . CYS A 1 101 ? 1.169 6.824 0.474 1 98.31 101 CYS A N 1
ATOM 732 C CA . CYS A 1 101 ? 0.704 5.539 0.981 1 98.31 101 CYS A CA 1
ATOM 733 C C . CYS A 1 101 ? -0.817 5.453 0.938 1 98.31 101 CYS A C 1
ATOM 735 O O . CYS A 1 101 ? -1.375 4.395 0.635 1 98.31 101 CYS A O 1
ATOM 737 N N . SER A 1 102 ? -1.505 6.574 1.271 1 98.25 102 SER A N 1
ATOM 738 C CA . SER A 1 102 ? -2.963 6.543 1.273 1 98.25 102 SER A CA 1
ATOM 739 C C . SER A 1 102 ? -3.516 6.418 -0.142 1 98.25 102 SER A C 1
ATOM 741 O O . SER A 1 102 ? -4.5 5.711 -0.371 1 98.25 102 SER A O 1
ATOM 743 N N . VAL A 1 103 ? -2.91 7.09 -1.088 1 98.56 103 VAL A N 1
ATOM 744 C CA . VAL A 1 103 ? -3.35 6.996 -2.477 1 98.56 103 VAL A CA 1
ATOM 745 C C . VAL A 1 103 ? -3.174 5.566 -2.98 1 98.56 103 VAL A C 1
ATOM 747 O O . VAL A 1 103 ? -4.105 4.977 -3.533 1 98.56 103 VAL A O 1
ATOM 750 N N . LEU A 1 104 ? -2.012 4.996 -2.729 1 98.25 104 LEU A N 1
ATOM 751 C CA . LEU A 1 104 ? -1.727 3.639 -3.184 1 98.25 104 LEU A CA 1
ATOM 752 C C . LEU A 1 104 ? -2.643 2.633 -2.494 1 98.25 104 LEU A C 1
ATOM 754 O O . LEU A 1 104 ? -3.104 1.677 -3.123 1 98.25 104 LEU A O 1
ATOM 758 N N . THR A 1 105 ? -2.902 2.855 -1.231 1 97.69 105 THR A N 1
ATOM 759 C CA . THR A 1 105 ? -3.836 2.004 -0.504 1 97.69 105 THR A CA 1
ATOM 760 C C . THR A 1 105 ? -5.242 2.117 -1.093 1 97.69 105 THR A C 1
ATOM 762 O O . THR A 1 105 ? -5.906 1.105 -1.325 1 97.69 105 THR A O 1
ATOM 765 N N . ALA A 1 106 ? -5.703 3.35 -1.335 1 98.12 106 ALA A N 1
ATOM 766 C CA . ALA A 1 106 ? -7.035 3.574 -1.888 1 98.12 106 ALA A CA 1
ATOM 767 C C . ALA A 1 106 ? -7.195 2.873 -3.234 1 98.12 106 ALA A C 1
ATOM 769 O O . ALA A 1 106 ? -8.266 2.332 -3.537 1 98.12 106 ALA A O 1
ATOM 770 N N . MET A 1 107 ? -6.121 2.832 -4.016 1 97.31 107 MET A N 1
ATOM 771 C CA . MET A 1 107 ? -6.152 2.217 -5.34 1 97.31 107 MET A CA 1
ATOM 772 C C . MET A 1 107 ? -6.355 0.708 -5.238 1 97.31 107 MET A C 1
ATOM 774 O O . MET A 1 107 ? -6.844 0.077 -6.176 1 97.31 107 MET A O 1
ATOM 778 N N . SER A 1 108 ? -5.984 0.111 -4.137 1 96.12 108 SER A N 1
ATOM 779 C CA . SER A 1 108 ? -6.199 -1.316 -3.928 1 96.12 108 SER A CA 1
ATOM 780 C C . SER A 1 108 ? -7.621 -1.595 -3.447 1 96.12 108 SER A C 1
ATOM 782 O O . SER A 1 108 ? -8.023 -2.752 -3.312 1 96.12 108 SER A O 1
ATOM 784 N N . ILE A 1 109 ? -8.406 -0.555 -3.141 1 96.06 109 ILE A N 1
ATOM 785 C CA . ILE A 1 109 ? -9.742 -0.69 -2.564 1 96.06 109 ILE A CA 1
ATOM 786 C C . ILE A 1 109 ? -10.797 -0.38 -3.627 1 96.06 109 ILE A C 1
ATOM 788 O O . ILE A 1 109 ? -11.773 -1.113 -3.77 1 96.06 109 ILE A O 1
ATOM 792 N N . GLY A 1 110 ? -10.555 0.674 -4.375 1 95 110 GLY A N 1
ATOM 793 C CA . GLY A 1 110 ? -11.523 1.115 -5.367 1 95 110 GLY A CA 1
ATOM 794 C C . GLY A 1 110 ? -10.883 1.569 -6.664 1 95 110 GLY A C 1
ATOM 795 O O . GLY A 1 110 ? -9.664 1.715 -6.746 1 95 110 GLY A O 1
ATOM 796 N N . ALA A 1 111 ? -11.695 1.836 -7.656 1 94.81 111 ALA A N 1
ATOM 797 C CA . ALA A 1 111 ? -11.234 2.229 -8.984 1 94.81 111 ALA A CA 1
ATOM 798 C C . ALA A 1 111 ? -11.141 3.746 -9.109 1 94.81 111 ALA A C 1
ATOM 800 O O . ALA A 1 111 ? -10.273 4.266 -9.82 1 94.81 111 ALA A O 1
ATOM 801 N N . ARG A 1 112 ? -12.031 4.457 -8.461 1 97.69 112 ARG A N 1
ATOM 802 C CA . ARG A 1 112 ? -12.125 5.914 -8.523 1 97.69 112 ARG A CA 1
ATOM 803 C C . ARG A 1 112 ? -11.961 6.535 -7.141 1 97.69 112 ARG A C 1
ATOM 805 O O . ARG A 1 112 ? -12.852 6.43 -6.297 1 97.69 112 ARG A O 1
ATOM 812 N N . VAL A 1 113 ? -10.898 7.285 -6.988 1 98.69 113 VAL A N 1
ATOM 813 C CA . VAL A 1 113 ? -10.508 7.781 -5.676 1 98.69 113 VAL A CA 1
ATOM 814 C C . VAL A 1 113 ? -10.945 9.234 -5.52 1 98.69 113 VAL A C 1
ATOM 816 O O . VAL A 1 113 ? -10.617 10.078 -6.359 1 98.69 113 VAL A O 1
ATOM 819 N N . GLY A 1 114 ? -11.734 9.555 -4.523 1 98.88 114 GLY A N 1
ATOM 820 C CA . GLY A 1 114 ? -12.031 10.922 -4.117 1 98.88 114 GLY A CA 1
ATOM 821 C C . GLY A 1 114 ? -11.203 11.383 -2.932 1 98.88 114 GLY A C 1
ATOM 822 O O . GLY A 1 114 ? -11.008 10.625 -1.974 1 98.88 114 GLY A O 1
ATOM 823 N N . VAL A 1 115 ? -10.703 12.586 -2.971 1 98.88 115 VAL A N 1
ATOM 824 C CA . VAL A 1 115 ? -9.867 13.109 -1.898 1 98.88 115 VAL A CA 1
ATOM 825 C C . VAL A 1 115 ? -10.547 14.312 -1.254 1 98.88 115 VAL A C 1
ATOM 827 O O . VAL A 1 115 ? -11.039 15.203 -1.951 1 98.88 115 VAL A O 1
ATOM 830 N N . ILE A 1 116 ? -10.57 14.328 0.043 1 98.56 116 ILE A N 1
ATOM 831 C CA . ILE A 1 116 ? -11.078 15.461 0.812 1 98.56 116 ILE A CA 1
ATOM 832 C C . ILE A 1 116 ? -9.914 16.312 1.313 1 98.56 116 ILE A C 1
ATOM 834 O O . ILE A 1 116 ? -9.148 15.875 2.18 1 98.56 116 ILE A O 1
ATOM 838 N N . ALA A 1 117 ? -9.812 17.469 0.799 1 97.62 117 ALA A N 1
ATOM 839 C CA . ALA A 1 117 ? -8.75 18.391 1.189 1 97.62 117 ALA A CA 1
ATOM 840 C C . ALA A 1 117 ? -9.219 19.328 2.295 1 97.62 117 ALA A C 1
ATOM 842 O O . ALA A 1 117 ? -10.414 19.594 2.424 1 97.62 117 ALA A O 1
ATOM 843 N N . ILE A 1 118 ? -8.273 19.781 3.082 1 94.69 118 ILE A N 1
ATOM 844 C CA . ILE A 1 118 ? -8.586 20.734 4.145 1 94.69 118 ILE A CA 1
ATOM 845 C C . ILE A 1 118 ? -8.906 22.094 3.539 1 94.69 118 ILE A C 1
ATOM 847 O O . ILE A 1 118 ? -9.898 22.719 3.908 1 94.69 118 ILE A O 1
ATOM 851 N N . ALA A 1 119 ? -8.102 22.516 2.561 1 95.75 119 ALA A N 1
ATOM 852 C CA . ALA A 1 119 ? -8.227 23.844 1.956 1 95.75 119 ALA A CA 1
ATOM 853 C C . ALA A 1 119 ? -8.125 23.766 0.436 1 95.75 119 ALA A C 1
ATOM 855 O O . ALA A 1 119 ? -7.336 22.984 -0.097 1 95.75 119 ALA A O 1
ATOM 856 N N . GLY A 1 120 ? -8.891 24.672 -0.22 1 96.81 120 GLY A N 1
ATOM 857 C CA . GLY A 1 120 ? -8.828 24.75 -1.672 1 96.81 120 GLY A CA 1
ATOM 858 C C . GLY A 1 120 ? -7.445 25.062 -2.201 1 96.81 120 GLY A C 1
ATOM 859 O O . GLY A 1 120 ? -7.059 24.594 -3.27 1 96.81 120 GLY A O 1
ATOM 860 N N . ALA A 1 121 ? -6.715 25.797 -1.501 1 96.38 121 ALA A N 1
ATOM 861 C CA . ALA A 1 121 ? -5.391 26.25 -1.915 1 96.38 121 ALA A CA 1
ATOM 862 C C . ALA A 1 121 ? -4.402 25.094 -1.983 1 96.38 121 ALA A C 1
ATOM 864 O O . ALA A 1 121 ? -3.322 25.219 -2.561 1 96.38 121 ALA A O 1
ATOM 865 N N . ALA A 1 122 ? -4.707 23.922 -1.416 1 96.25 122 ALA A N 1
ATOM 866 C CA . ALA A 1 122 ? -3.826 22.75 -1.429 1 96.25 122 ALA A CA 1
ATOM 867 C C . ALA A 1 122 ? -3.99 21.953 -2.721 1 96.25 122 ALA A C 1
ATOM 869 O O . ALA A 1 122 ? -3.111 21.172 -3.09 1 96.25 122 ALA A O 1
ATOM 870 N N . ILE A 1 123 ? -5.066 22.141 -3.404 1 97.81 123 ILE A N 1
ATOM 871 C CA . ILE A 1 123 ? -5.5 21.234 -4.461 1 97.81 123 ILE A CA 1
ATOM 872 C C . ILE A 1 123 ? -4.52 21.297 -5.633 1 97.81 123 ILE A C 1
ATOM 874 O O . ILE A 1 123 ? -4.094 20.266 -6.148 1 97.81 123 ILE A O 1
ATOM 878 N N . PRO A 1 124 ? -4.035 22.516 -6.074 1 97.19 124 PRO A N 1
ATOM 879 C CA . PRO A 1 124 ? -3.061 22.516 -7.164 1 97.19 124 PRO A CA 1
ATOM 880 C C . PRO A 1 124 ? -1.795 21.734 -6.828 1 97.19 124 PRO A C 1
ATOM 882 O O . PRO A 1 124 ? -1.239 21.047 -7.688 1 97.19 124 PRO A O 1
ATOM 885 N N . ARG A 1 125 ? -1.36 21.828 -5.602 1 97.06 125 ARG A N 1
ATOM 886 C CA . ARG A 1 125 ? -0.189 21.078 -5.152 1 97.06 125 ARG A CA 1
ATOM 887 C C . ARG A 1 125 ? -0.452 19.578 -5.188 1 97.06 125 ARG A C 1
ATOM 889 O O . ARG A 1 125 ? 0.395 18.797 -5.645 1 97.06 125 ARG A O 1
ATOM 896 N N . HIS A 1 126 ? -1.617 19.109 -4.707 1 98.12 126 HIS A N 1
ATOM 897 C CA . HIS A 1 126 ? -1.972 17.688 -4.715 1 98.12 126 HIS A CA 1
ATOM 898 C C . HIS A 1 126 ? -2.076 17.156 -6.137 1 98.12 126 HIS A C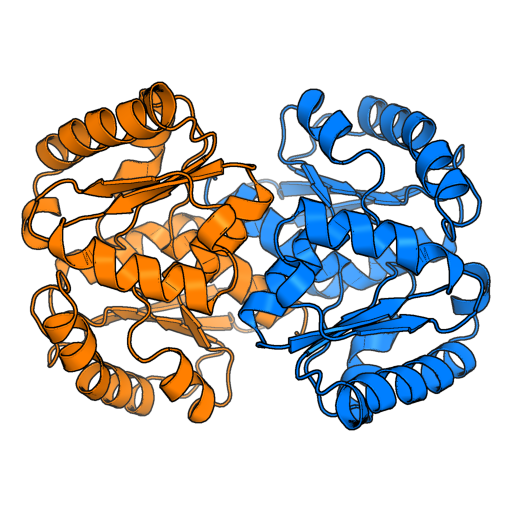 1
ATOM 900 O O . HIS A 1 126 ? -1.625 16.047 -6.422 1 98.12 126 HIS A O 1
ATOM 906 N N . LEU A 1 127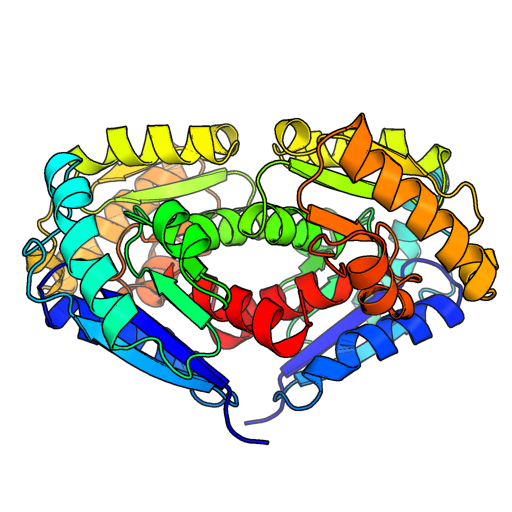 ? -2.586 18.016 -7.008 1 97.38 127 LEU A N 1
ATOM 907 C CA . LEU A 1 127 ? -2.721 17.594 -8.398 1 97.38 127 LEU A CA 1
ATOM 908 C C . LEU A 1 127 ? -1.354 17.328 -9.023 1 97.38 127 LEU A C 1
ATOM 910 O O . LEU A 1 127 ? -1.161 16.328 -9.711 1 97.38 127 LEU A O 1
ATOM 914 N N . ARG A 1 128 ? -0.42 18.188 -8.797 1 97.44 128 ARG A N 1
ATOM 915 C CA . ARG A 1 128 ? 0.939 17.969 -9.281 1 97.44 128 ARG A CA 1
ATOM 916 C C . ARG A 1 128 ? 1.527 16.688 -8.68 1 97.44 128 ARG A C 1
ATOM 918 O O . ARG A 1 128 ? 2.205 15.93 -9.375 1 97.44 128 ARG A O 1
ATOM 925 N N . TYR A 1 129 ? 1.214 16.484 -7.477 1 97.25 129 TYR A N 1
ATOM 926 C CA . TYR A 1 129 ? 1.735 15.336 -6.754 1 97.25 129 TYR A CA 1
ATOM 927 C C . TYR A 1 129 ? 1.189 14.039 -7.336 1 97.25 129 TYR A C 1
ATOM 929 O O . TYR A 1 129 ? 1.947 13.102 -7.602 1 97.25 129 TYR A O 1
ATOM 937 N N . PHE A 1 130 ? -0.135 13.961 -7.594 1 97.88 130 PHE A N 1
ATOM 938 C CA . PHE A 1 130 ? -0.759 12.781 -8.18 1 97.88 130 PHE A CA 1
ATOM 939 C C . PHE A 1 130 ? -0.171 12.477 -9.547 1 97.88 130 PHE A C 1
ATOM 941 O O . PHE A 1 130 ? 0.041 11.312 -9.898 1 97.88 130 PHE A O 1
ATOM 948 N N . ARG A 1 131 ? 0.106 13.531 -10.297 1 96.44 131 ARG A N 1
ATOM 949 C CA . ARG A 1 131 ? 0.708 13.359 -11.617 1 96.44 131 ARG A CA 1
ATOM 950 C C . ARG A 1 131 ? 2.125 12.805 -11.508 1 96.44 131 ARG A C 1
ATOM 952 O O . ARG A 1 131 ? 2.51 11.906 -12.258 1 96.44 131 ARG A O 1
ATOM 959 N N . ALA A 1 132 ? 2.848 13.336 -10.539 1 95.81 132 ALA A N 1
ATOM 960 C CA . ALA A 1 132 ? 4.211 12.852 -10.336 1 95.81 132 ALA A CA 1
ATOM 961 C C . ALA A 1 132 ? 4.211 11.383 -9.922 1 95.81 132 ALA A C 1
ATOM 963 O O . ALA A 1 132 ? 5.117 10.625 -10.289 1 95.81 132 ALA A O 1
ATOM 964 N N . MET A 1 133 ? 3.229 10.945 -9.18 1 96 133 MET A N 1
ATOM 965 C CA . MET A 1 133 ? 3.09 9.555 -8.766 1 96 133 MET A CA 1
ATOM 966 C C . MET A 1 133 ? 2.686 8.672 -9.938 1 96 133 MET A C 1
ATOM 968 O O . MET A 1 133 ? 2.791 7.449 -9.867 1 96 133 MET A O 1
ATOM 972 N N . GLY A 1 134 ? 2.109 9.297 -11 1 94.81 134 GLY A N 1
ATOM 973 C CA . GLY A 1 134 ? 1.592 8.547 -12.133 1 94.81 134 GLY A CA 1
ATOM 974 C C . GLY A 1 134 ? 0.208 7.977 -11.891 1 94.81 134 GLY A C 1
ATOM 975 O O . GLY A 1 134 ? -0.143 6.93 -12.445 1 94.81 134 GLY A O 1
ATOM 976 N N . VAL A 1 135 ? -0.626 8.664 -11.016 1 96.75 135 VAL A N 1
ATOM 977 C CA . VAL A 1 135 ? -1.889 8.039 -10.633 1 96.75 135 VAL A CA 1
ATOM 978 C C . VAL A 1 135 ? -3.031 9.039 -10.805 1 96.75 135 VAL A C 1
ATOM 980 O O . VAL A 1 135 ? -4.133 8.828 -10.289 1 96.75 135 VAL A O 1
ATOM 983 N N . ALA A 1 136 ? -2.803 10.164 -11.492 1 96.44 136 ALA A N 1
ATOM 984 C CA . ALA A 1 136 ? -3.785 11.242 -11.602 1 96.44 136 ALA A CA 1
ATOM 985 C C . ALA A 1 136 ? -5.094 10.727 -12.203 1 96.44 136 ALA A C 1
ATOM 987 O O . ALA A 1 136 ? -6.176 11.195 -11.836 1 96.44 136 ALA A O 1
ATOM 988 N N . ASP A 1 137 ? -5.039 9.727 -13.078 1 95.38 137 ASP A N 1
ATOM 989 C CA . ASP A 1 137 ? -6.223 9.219 -13.773 1 95.38 137 ASP A CA 1
ATOM 990 C C . ASP A 1 137 ? -7.133 8.461 -12.812 1 95.38 137 ASP A C 1
ATOM 992 O O . ASP A 1 137 ? -8.297 8.203 -13.125 1 95.38 137 ASP A O 1
ATOM 996 N N . ARG A 1 138 ? -6.586 8.078 -11.672 1 96.88 138 ARG A N 1
ATOM 997 C CA . ARG A 1 138 ? -7.367 7.324 -10.695 1 96.88 138 ARG A CA 1
ATOM 998 C C . ARG A 1 138 ? -8.07 8.258 -9.719 1 96.88 138 ARG A C 1
ATOM 1000 O O . ARG A 1 138 ? -8.945 7.832 -8.961 1 96.88 138 ARG A O 1
ATOM 1007 N N . ILE A 1 139 ? -7.688 9.562 -9.758 1 98.31 139 ILE A N 1
ATOM 1008 C CA . ILE A 1 139 ? -8.32 10.562 -8.898 1 98.31 139 ILE A CA 1
ATOM 1009 C C . ILE A 1 139 ? -9.516 11.172 -9.617 1 98.31 139 ILE A C 1
ATOM 1011 O O . ILE A 1 139 ? -9.344 11.961 -10.555 1 98.31 139 ILE A O 1
ATOM 1015 N N . CYS A 1 140 ? -10.664 10.859 -9.164 1 98.31 140 CYS A N 1
ATOM 1016 C CA . CYS A 1 140 ? -11.852 11.305 -9.883 1 98.31 140 CYS A CA 1
ATOM 1017 C C . CYS A 1 140 ? -12.273 12.695 -9.43 1 98.31 140 CYS A C 1
ATOM 1019 O O . CYS A 1 140 ? -13.094 13.344 -10.086 1 98.31 140 CYS A O 1
ATOM 1021 N N . GLY A 1 141 ? -11.711 13.125 -8.242 1 98.5 141 GLY A N 1
ATOM 1022 C CA . GLY A 1 141 ? -11.977 14.461 -7.734 1 98.5 141 GLY A CA 1
ATOM 1023 C C . GLY A 1 141 ? -11.312 14.727 -6.395 1 98.5 141 GLY A C 1
ATOM 1024 O O . GLY A 1 141 ? -11.062 13.797 -5.621 1 98.5 141 GLY A O 1
ATOM 1025 N N . GLU A 1 142 ? -11 15.945 -6.172 1 98.75 142 GLU A N 1
ATOM 1026 C CA . GLU A 1 142 ? -10.586 16.469 -4.875 1 98.75 142 GLU A CA 1
ATOM 1027 C C . GLU A 1 142 ? -11.352 17.75 -4.52 1 98.75 142 GLU A C 1
ATOM 1029 O O . GLU A 1 142 ? -11.383 18.703 -5.305 1 98.75 142 GLU A O 1
ATOM 1034 N N . LEU A 1 143 ? -12.023 17.672 -3.404 1 98.62 143 LEU A N 1
ATOM 1035 C CA . LEU A 1 143 ? -12.805 18.812 -2.936 1 98.62 143 LEU A CA 1
ATOM 1036 C C . LEU A 1 143 ? -12.367 19.234 -1.533 1 98.62 143 LEU A C 1
ATOM 1038 O O . LEU A 1 143 ? -12 18.391 -0.715 1 98.62 143 LEU A O 1
ATOM 1042 N N . ALA A 1 144 ? -12.477 20.531 -1.281 1 97.94 144 ALA A N 1
ATOM 1043 C CA . ALA A 1 144 ? -11.953 21.094 -0.035 1 97.94 144 ALA A CA 1
ATOM 1044 C C . ALA A 1 144 ? -13.078 21.344 0.967 1 97.94 144 ALA A C 1
ATOM 1046 O O . ALA A 1 144 ? -14.219 21.594 0.578 1 97.94 144 ALA A O 1
ATOM 1047 N N . LEU A 1 145 ? -12.648 21.266 2.189 1 96.56 145 LEU A N 1
ATOM 1048 C CA . LEU A 1 145 ? -13.555 21.641 3.273 1 96.56 145 LEU A CA 1
ATOM 1049 C C . LEU A 1 145 ? -13.633 23.156 3.42 1 96.56 145 LEU A C 1
ATOM 1051 O O . LEU A 1 145 ? -14.586 23.672 4.004 1 96.56 145 LEU A O 1
ATOM 1055 N N . ASP A 1 146 ? -12.562 23.781 2.936 1 92.38 146 ASP A N 1
ATOM 1056 C CA . ASP A 1 146 ? -12.344 25.219 3.123 1 92.38 146 ASP A CA 1
ATOM 1057 C C . ASP A 1 146 ? -12.305 25.578 4.605 1 92.38 146 ASP A C 1
ATOM 1059 O O . ASP A 1 146 ? -13.008 26.484 5.051 1 92.38 146 ASP A O 1
ATOM 1063 N N . LEU A 1 147 ? -11.594 24.922 5.355 1 93 147 LEU A N 1
ATOM 1064 C CA . LEU A 1 147 ? -11.25 25.125 6.758 1 93 147 LEU A CA 1
ATOM 1065 C C . LEU A 1 147 ? -9.742 25.312 6.926 1 93 147 LEU A C 1
ATOM 1067 O O . LEU A 1 147 ? -8.969 24.938 6.043 1 93 147 LEU A O 1
ATOM 1071 N N . ARG A 1 148 ? -9.43 25.953 8.016 1 91.81 148 ARG A N 1
ATOM 1072 C CA . ARG A 1 148 ? -8.039 25.906 8.453 1 91.81 148 ARG A CA 1
ATOM 1073 C C . ARG A 1 148 ? -7.754 24.641 9.242 1 91.81 148 ARG A C 1
ATOM 1075 O O . ARG A 1 148 ? -8.672 24.047 9.82 1 91.81 148 ARG A O 1
ATOM 1082 N N . VAL A 1 149 ? -6.547 24.188 9.227 1 91.75 149 VAL A N 1
ATOM 1083 C CA . VAL A 1 149 ? -6.141 23 9.977 1 91.75 149 VAL A CA 1
ATOM 1084 C C . VAL A 1 149 ? -6.547 23.156 11.438 1 91.75 149 VAL A C 1
ATOM 1086 O O . VAL A 1 149 ? -7.02 22.203 12.055 1 91.75 149 VAL A O 1
ATOM 1089 N N . SER A 1 150 ? -6.477 24.328 11.992 1 89.56 150 SER A N 1
ATOM 1090 C CA . SER A 1 150 ? -6.805 24.594 13.383 1 89.56 150 SER A CA 1
ATOM 1091 C C . SER A 1 150 ? -8.297 24.406 13.648 1 89.56 150 SER A C 1
ATOM 1093 O O . SER A 1 150 ? -8.703 24.172 14.789 1 89.56 150 SER A O 1
ATOM 1095 N N . ASP A 1 151 ? -9.117 24.5 12.594 1 91.19 151 ASP A N 1
ATOM 1096 C CA . ASP A 1 151 ? -10.562 24.391 12.719 1 91.19 151 ASP A CA 1
ATOM 1097 C C . ASP A 1 151 ? -10.984 22.938 12.953 1 91.19 151 ASP A C 1
ATOM 1099 O O . ASP A 1 151 ? -12.117 22.672 13.352 1 91.19 151 ASP A O 1
ATOM 1103 N N . LEU A 1 152 ? -10.07 21.984 12.773 1 90.31 152 LEU A N 1
ATOM 1104 C CA . LEU A 1 152 ? -10.375 20.562 12.906 1 90.31 152 LEU A CA 1
ATOM 1105 C C . LEU A 1 152 ? -10.648 20.203 14.367 1 90.31 152 LEU A C 1
ATOM 1107 O O . LEU A 1 152 ? -11.188 19.141 14.656 1 90.31 152 LEU A O 1
ATOM 1111 N N . ALA A 1 153 ? -10.312 21.156 15.234 1 86.31 153 ALA A N 1
ATOM 1112 C CA . ALA A 1 153 ? -10.602 20.938 16.641 1 86.31 153 ALA A CA 1
ATOM 1113 C C . ALA A 1 153 ? -12.102 20.891 16.906 1 86.31 153 ALA A C 1
ATOM 1115 O O . ALA A 1 153 ? -12.555 20.297 17.875 1 86.31 153 ALA A O 1
ATOM 1116 N N . ASP A 1 154 ? -12.883 21.609 16.109 1 90.44 154 ASP A N 1
ATOM 1117 C CA . ASP A 1 154 ? -14.344 21.484 16.141 1 90.44 154 ASP A CA 1
ATOM 1118 C C . ASP A 1 154 ? -14.797 20.281 15.32 1 90.44 154 ASP A C 1
ATOM 1120 O O . ASP A 1 154 ? -15.109 20.406 14.133 1 90.44 154 ASP A O 1
ATOM 1124 N N . ALA A 1 155 ? -14.914 19.188 15.961 1 89.19 155 ALA A N 1
ATOM 1125 C CA . ALA A 1 155 ? -15.117 17.906 15.305 1 89.19 155 ALA A CA 1
ATOM 1126 C C . ALA A 1 155 ? -16.453 17.875 14.57 1 89.19 155 ALA A C 1
ATOM 1128 O O . ALA A 1 155 ? -16.562 17.297 13.484 1 89.19 155 ALA A O 1
ATOM 1129 N N . GLU A 1 156 ? -17.438 18.484 15.188 1 93.31 156 GLU A N 1
ATOM 1130 C CA . GLU A 1 156 ? -18.766 18.406 14.57 1 93.31 156 GLU A CA 1
ATOM 1131 C C . GLU A 1 156 ? -18.828 19.25 13.297 1 93.31 156 GLU A C 1
ATOM 1133 O O . GLU A 1 156 ? -19.375 18.797 12.289 1 93.31 156 GLU A O 1
ATOM 1138 N N . LEU A 1 157 ? -18.297 20.422 13.359 1 92.62 157 LEU A N 1
ATOM 1139 C CA . LEU A 1 157 ? -18.234 21.25 12.156 1 92.62 157 LEU A CA 1
ATOM 1140 C C . LEU A 1 157 ? -17.438 20.547 11.055 1 92.62 157 LEU A C 1
ATOM 1142 O O . LEU A 1 157 ? -17.891 20.484 9.906 1 92.62 157 LEU A O 1
ATOM 1146 N N . ALA A 1 158 ? -16.297 20.078 11.398 1 93.69 158 ALA A N 1
ATOM 1147 C CA . ALA A 1 158 ? -15.461 19.375 10.445 1 93.69 158 ALA A CA 1
ATOM 1148 C C . ALA A 1 158 ? -16.203 18.172 9.844 1 93.69 158 ALA A C 1
ATOM 1150 O O . ALA A 1 158 ? -16.172 17.969 8.625 1 93.69 158 ALA A O 1
ATOM 1151 N N . PHE A 1 159 ? -16.938 17.484 10.695 1 96.31 159 PHE A N 1
ATOM 1152 C CA . PHE A 1 159 ? -17.641 16.281 10.242 1 96.31 159 PHE A CA 1
ATOM 1153 C C . PHE A 1 159 ? -18.734 16.656 9.234 1 96.31 159 PHE A C 1
ATOM 1155 O O . PHE A 1 159 ? -18.844 16.016 8.188 1 96.31 159 PHE A O 1
ATOM 1162 N N . GLN A 1 160 ? -19.484 17.641 9.555 1 96.56 160 GLN A N 1
ATOM 1163 C CA . GLN A 1 160 ? -20.578 18.031 8.672 1 96.56 160 GLN A CA 1
ATOM 1164 C C . GLN A 1 160 ? -20.047 18.422 7.289 1 96.56 160 GLN A C 1
ATOM 1166 O O . GLN A 1 160 ? -20.609 18.016 6.27 1 96.56 160 GLN A O 1
ATOM 1171 N N . ARG A 1 161 ? -19.031 19.125 7.289 1 96.81 161 ARG A N 1
ATOM 1172 C CA . ARG A 1 161 ? -18.438 19.531 6.02 1 96.81 161 ARG A CA 1
ATOM 1173 C C . ARG A 1 161 ? -17.859 18.328 5.281 1 96.81 161 ARG A C 1
ATOM 1175 O O . ARG A 1 161 ? -18.016 18.188 4.07 1 96.81 161 ARG A O 1
ATOM 1182 N N . MET A 1 162 ? -17.188 17.438 6.008 1 97.5 162 MET A N 1
ATOM 1183 C CA . MET A 1 162 ? -16.594 16.25 5.406 1 97.5 162 MET A CA 1
ATOM 1184 C C . MET A 1 162 ? -17.672 15.352 4.801 1 97.5 162 MET A C 1
ATOM 1186 O O . MET A 1 162 ? -17.484 14.812 3.705 1 97.5 162 MET A O 1
ATOM 1190 N N . ALA A 1 163 ? -18.766 15.234 5.562 1 98.19 163 ALA A N 1
ATOM 1191 C CA . ALA A 1 163 ? -19.859 14.406 5.062 1 98.19 163 ALA A CA 1
ATOM 1192 C C . ALA A 1 163 ? -20.438 14.984 3.773 1 98.19 163 ALA A C 1
ATOM 1194 O O . ALA A 1 163 ? -20.703 14.25 2.818 1 98.19 163 ALA A O 1
ATOM 1195 N N . THR A 1 164 ? -20.625 16.297 3.76 1 98.38 164 THR A N 1
ATOM 1196 C CA . THR A 1 164 ? -21.156 16.953 2.574 1 98.38 164 THR A CA 1
ATOM 1197 C C . THR A 1 164 ? -20.203 16.781 1.39 1 98.38 164 THR A C 1
ATOM 1199 O O . THR A 1 164 ? -20.625 16.375 0.306 1 98.38 164 THR A O 1
ATOM 1202 N N . VAL A 1 165 ? -18.984 17 1.597 1 98.56 165 VAL A N 1
ATOM 1203 C CA . VAL A 1 165 ? -17.969 16.891 0.556 1 98.56 165 VAL A CA 1
ATOM 1204 C C . VAL A 1 165 ? -17.844 15.438 0.107 1 98.56 165 VAL A C 1
ATOM 1206 O O . VAL A 1 165 ? -17.797 15.148 -1.092 1 98.56 165 VAL A O 1
ATOM 1209 N N . GLY A 1 166 ? -17.766 14.492 1.073 1 98.56 166 GLY A N 1
ATOM 1210 C CA . GLY A 1 166 ? -17.688 13.07 0.754 1 98.56 166 GLY A CA 1
ATOM 1211 C C . GLY A 1 166 ? -18.844 12.586 -0.101 1 98.56 166 GLY A C 1
ATOM 1212 O O . GLY A 1 166 ? -18.641 11.867 -1.076 1 98.56 166 GLY A O 1
ATOM 1213 N N . ARG A 1 167 ? -20.047 13.047 0.214 1 98.75 167 ARG A N 1
ATOM 1214 C CA . ARG A 1 167 ? -21.219 12.664 -0.562 1 98.75 167 ARG A CA 1
ATOM 1215 C C . ARG A 1 167 ? -21.172 13.266 -1.963 1 98.75 167 ARG A C 1
ATOM 1217 O O . ARG A 1 167 ? -21.594 12.633 -2.93 1 98.75 167 ARG A O 1
ATOM 1224 N N . THR A 1 168 ? -20.688 14.5 -2.053 1 98.81 168 THR A N 1
ATOM 1225 C CA . THR A 1 168 ? -20.547 15.117 -3.365 1 98.81 168 THR A CA 1
ATOM 1226 C C . THR A 1 168 ? -19.547 14.352 -4.219 1 98.81 168 THR A C 1
ATOM 1228 O O . THR A 1 168 ? -19.781 14.109 -5.406 1 98.81 168 THR A O 1
ATOM 1231 N N . LEU A 1 169 ? -18.438 13.906 -3.609 1 98.88 169 LEU A N 1
ATOM 1232 C CA . LEU A 1 169 ? -17.453 13.102 -4.324 1 98.88 169 LEU A CA 1
ATOM 1233 C C . LEU A 1 169 ? -18.047 11.781 -4.785 1 98.88 169 LEU A C 1
ATOM 1235 O O . LEU A 1 169 ? -17.781 11.328 -5.902 1 98.88 169 LEU A O 1
ATOM 1239 N N . ARG A 1 170 ? -18.812 11.211 -3.93 1 98.69 170 ARG A N 1
ATOM 1240 C CA . ARG A 1 170 ? -19.5 9.961 -4.27 1 98.69 170 ARG A CA 1
ATOM 1241 C C . ARG A 1 170 ? -20.516 10.18 -5.387 1 98.69 170 ARG A C 1
ATOM 1243 O O . ARG A 1 170 ? -20.438 9.523 -6.43 1 98.69 170 ARG A O 1
ATOM 1250 N N . ASP A 1 171 ? -21.406 11.164 -5.227 1 98.69 171 ASP A N 1
ATOM 1251 C CA . ASP A 1 171 ? -22.609 11.281 -6.059 1 98.69 171 ASP A CA 1
ATOM 1252 C C . ASP A 1 171 ? -22.297 12 -7.367 1 98.69 171 ASP A C 1
ATOM 1254 O O . ASP A 1 171 ? -22.797 11.625 -8.43 1 98.69 171 ASP A O 1
ATOM 1258 N N . ALA A 1 172 ? -21.5 13.016 -7.324 1 98.69 172 ALA A N 1
ATOM 1259 C CA . ALA A 1 172 ? -21.281 13.859 -8.492 1 98.69 172 ALA A CA 1
ATOM 1260 C C . ALA A 1 172 ? -20.016 13.453 -9.242 1 98.69 172 ALA A C 1
ATOM 1262 O O . ALA A 1 172 ? -19.938 13.609 -10.461 1 98.69 172 ALA A O 1
ATOM 1263 N N . HIS A 1 173 ? -19.047 12.883 -8.508 1 98.5 173 HIS A N 1
ATOM 1264 C CA . HIS A 1 173 ? -17.766 12.594 -9.141 1 98.5 173 HIS A CA 1
ATOM 1265 C C . HIS A 1 173 ? -17.562 11.094 -9.305 1 98.5 173 HIS A C 1
ATOM 1267 O O . HIS A 1 173 ? -16.594 10.664 -9.938 1 98.5 173 HIS A O 1
ATOM 1273 N N . GLY A 1 174 ? -18.391 10.242 -8.625 1 98.56 174 GLY A N 1
ATOM 1274 C CA . GLY A 1 174 ? -18.375 8.805 -8.828 1 98.56 174 GLY A CA 1
ATOM 1275 C C . GLY A 1 174 ? -17.312 8.102 -7.996 1 98.56 174 GLY A C 1
ATOM 1276 O O . GLY A 1 174 ? -16.859 7.012 -8.344 1 98.56 174 GLY A O 1
ATOM 1277 N N . ALA A 1 175 ? -16.875 8.734 -6.941 1 98.69 175 ALA A N 1
ATOM 1278 C CA . ALA A 1 175 ? -15.883 8.094 -6.074 1 98.69 175 ALA A CA 1
ATOM 1279 C C . ALA A 1 175 ? -16.438 6.809 -5.473 1 98.69 175 ALA A C 1
ATOM 1281 O O . ALA A 1 175 ? -17.594 6.754 -5.062 1 98.69 175 ALA A O 1
ATOM 1282 N N . ASP A 1 176 ? -15.648 5.773 -5.465 1 98.06 176 ASP A N 1
ATOM 1283 C CA . ASP A 1 176 ? -16.031 4.539 -4.785 1 98.06 176 ASP A CA 1
ATOM 1284 C C . ASP A 1 176 ? -15.109 4.25 -3.605 1 98.06 176 ASP A C 1
ATOM 1286 O O . ASP A 1 176 ? -15.281 3.242 -2.912 1 98.06 176 ASP A O 1
ATOM 1290 N N . VAL A 1 177 ? -14.188 5.102 -3.314 1 98.25 177 VAL A N 1
ATOM 1291 C CA . VAL A 1 177 ? -13.336 5.141 -2.131 1 98.25 177 VAL A CA 1
ATOM 1292 C C . VAL A 1 177 ? -12.906 6.582 -1.849 1 98.25 177 VAL A C 1
ATOM 1294 O O . VAL A 1 177 ? -12.688 7.363 -2.777 1 98.25 177 VAL A O 1
ATOM 1297 N N . LEU A 1 178 ? -12.781 7.008 -0.58 1 98.69 178 LEU A N 1
ATOM 1298 C CA . LEU A 1 178 ? -12.406 8.359 -0.183 1 98.69 178 LEU A CA 1
ATOM 1299 C C . LEU A 1 178 ? -11.094 8.352 0.598 1 98.69 178 LEU A C 1
ATOM 1301 O O . LEU A 1 178 ? -10.789 7.375 1.293 1 98.69 178 LEU A O 1
ATOM 1305 N N . ILE A 1 179 ? -10.328 9.375 0.471 1 98.56 179 ILE A N 1
ATOM 1306 C CA . ILE A 1 179 ? -9.156 9.625 1.31 1 98.56 179 ILE A CA 1
ATOM 1307 C C . ILE A 1 179 ? -9.367 10.891 2.129 1 98.56 179 ILE A C 1
ATOM 1309 O O . ILE A 1 179 ? -9.805 11.914 1.598 1 98.56 179 ILE A O 1
ATOM 1313 N N . MET A 1 180 ? -9.086 10.789 3.387 1 97.12 180 MET A N 1
ATOM 1314 C CA . MET A 1 180 ? -8.984 12 4.199 1 97.12 180 MET A CA 1
ATOM 1315 C C . MET A 1 180 ? -7.648 12.695 3.965 1 97.12 180 MET A C 1
ATOM 1317 O O . MET A 1 180 ? -6.605 12.227 4.426 1 97.12 180 MET A O 1
ATOM 1321 N N . GLY A 1 181 ? -7.695 13.867 3.369 1 96.25 181 GLY A N 1
ATOM 1322 C CA . GLY A 1 181 ? -6.488 14.531 2.891 1 96.25 181 GLY A CA 1
ATOM 1323 C C . GLY A 1 181 ? -5.809 15.367 3.955 1 96.25 181 GLY A C 1
ATOM 1324 O O . GLY A 1 181 ? -5.281 16.438 3.658 1 96.25 181 GLY A O 1
ATOM 1325 N N . CYS A 1 182 ? -5.902 15.023 5.129 1 95.56 182 CYS A N 1
ATOM 1326 C CA . CYS A 1 182 ? -5.215 15.688 6.23 1 95.56 182 CYS A CA 1
ATOM 1327 C C . CYS A 1 182 ? -5.051 14.75 7.418 1 95.56 182 CYS A C 1
ATOM 1329 O O . CYS A 1 182 ? -5.996 14.062 7.809 1 95.56 182 CYS A O 1
ATOM 1331 N N . ALA A 1 183 ? -3.826 14.734 8.016 1 95.06 183 ALA A N 1
ATOM 1332 C CA . ALA A 1 183 ? -3.543 13.875 9.156 1 95.06 183 ALA A CA 1
ATOM 1333 C C . ALA A 1 183 ? -4.375 14.273 10.367 1 95.06 183 ALA A C 1
ATOM 1335 O O . ALA A 1 183 ? -4.641 13.453 11.25 1 95.06 183 ALA A O 1
ATOM 1336 N N . GLY A 1 184 ? -4.82 15.469 10.422 1 92.94 184 GLY A N 1
ATOM 1337 C CA . GLY A 1 184 ? -5.578 15.969 11.562 1 92.94 184 GLY A CA 1
ATOM 1338 C C . GLY A 1 184 ? -7.016 15.477 11.578 1 92.94 184 GLY A C 1
ATOM 1339 O O . GLY A 1 184 ? -7.73 15.68 12.562 1 92.94 184 GLY A O 1
ATOM 1340 N N . MET A 1 185 ? -7.449 14.773 10.562 1 90.06 185 MET A N 1
ATOM 1341 C CA . MET A 1 185 ? -8.836 14.352 10.406 1 90.06 185 MET A CA 1
ATOM 1342 C C . MET A 1 185 ? -9.031 12.922 10.898 1 90.06 185 MET A C 1
ATOM 1344 O O . MET A 1 185 ? -10.094 12.328 10.695 1 90.06 185 MET A O 1
ATOM 1348 N N . ALA A 1 186 ? -8.078 12.359 11.57 1 88.56 186 ALA A N 1
ATOM 1349 C CA . ALA A 1 186 ? -7.965 10.93 11.844 1 88.56 186 ALA A CA 1
ATOM 1350 C C . ALA A 1 186 ? -9.188 10.422 12.602 1 88.56 186 ALA A C 1
ATOM 1352 O O . ALA A 1 186 ? -9.719 9.359 12.289 1 88.56 186 ALA A O 1
ATOM 1353 N N . ASP A 1 187 ? -9.789 11.141 13.438 1 90.56 187 ASP A N 1
ATOM 1354 C CA . ASP A 1 187 ? -10.836 10.711 14.359 1 90.56 187 ASP A CA 1
ATOM 1355 C C . ASP A 1 187 ? -12.172 10.562 13.641 1 90.56 187 ASP A C 1
ATOM 1357 O O . ASP A 1 187 ? -13.109 9.953 14.164 1 90.56 187 ASP A O 1
ATOM 1361 N N . LEU A 1 188 ? -12.227 11.023 12.477 1 91.81 188 LEU A N 1
ATOM 1362 C CA . LEU A 1 188 ? -13.539 11.148 11.844 1 91.81 188 LEU A CA 1
ATOM 1363 C C . LEU A 1 188 ? -13.75 10.055 10.805 1 91.81 188 LEU A C 1
ATOM 1365 O O . LEU A 1 188 ? -14.789 10.008 10.148 1 91.81 188 LEU A O 1
ATOM 1369 N N . ARG A 1 189 ? -12.836 9.188 10.648 1 92.94 189 ARG A N 1
ATOM 1370 C CA . ARG A 1 189 ? -12.844 8.203 9.57 1 92.94 189 ARG A CA 1
ATOM 1371 C C . ARG A 1 189 ? -14.094 7.32 9.648 1 92.94 189 ARG A C 1
ATOM 1373 O O . ARG A 1 189 ? -14.828 7.195 8.664 1 92.94 189 ARG A O 1
ATOM 1380 N N . ALA A 1 190 ? -14.375 6.723 10.797 1 93.19 190 ALA A N 1
ATOM 1381 C CA . ALA A 1 190 ? -15.484 5.781 10.945 1 93.19 190 ALA A CA 1
ATOM 1382 C C . ALA A 1 190 ? -16.828 6.473 10.688 1 93.19 190 ALA A C 1
ATOM 1384 O O . ALA A 1 190 ? -17.688 5.934 9.984 1 93.19 190 ALA A O 1
ATOM 1385 N N . ARG A 1 191 ? -17 7.672 11.258 1 95.38 191 ARG A N 1
ATOM 1386 C CA . ARG A 1 191 ? -18.234 8.43 11.078 1 95.38 191 ARG A CA 1
ATOM 1387 C C . ARG A 1 191 ? -18.438 8.812 9.617 1 95.38 191 ARG A C 1
ATOM 1389 O O . ARG A 1 191 ? -19.547 8.758 9.094 1 95.38 191 ARG A O 1
ATOM 1396 N N . LEU A 1 192 ? -17.328 9.203 9.008 1 96.88 192 LEU A N 1
ATOM 1397 C CA . LEU A 1 192 ? -17.391 9.586 7.605 1 96.88 192 LEU A CA 1
ATOM 1398 C C . LEU A 1 192 ? -17.766 8.391 6.73 1 96.88 192 LEU A C 1
ATOM 1400 O O . LEU A 1 192 ? -18.562 8.516 5.805 1 96.88 192 LEU A O 1
ATOM 1404 N N . GLN A 1 193 ? -17.156 7.242 7.008 1 96.88 193 GLN A N 1
ATOM 1405 C CA . GLN A 1 193 ? -17.453 6.012 6.281 1 96.88 193 GLN A CA 1
ATOM 1406 C C . GLN A 1 193 ? -18.938 5.672 6.359 1 96.88 193 GLN A C 1
ATOM 1408 O O . GLN A 1 193 ? -19.547 5.34 5.348 1 96.88 193 GLN A O 1
ATOM 1413 N N . GLU A 1 194 ? -19.516 5.789 7.52 1 96.62 194 GLU A N 1
ATOM 1414 C CA . GLU A 1 194 ? -20.938 5.523 7.719 1 96.62 194 GLU A CA 1
ATOM 1415 C C . GLU A 1 194 ? -21.797 6.527 6.957 1 96.62 194 GLU A C 1
ATOM 1417 O O . GLU A 1 194 ? -22.75 6.148 6.277 1 96.62 194 GLU A O 1
ATOM 1422 N N . ALA A 1 195 ? -21.438 7.773 7.023 1 97.75 195 ALA A N 1
ATOM 1423 C CA . ALA A 1 195 ? -22.234 8.852 6.43 1 97.75 195 ALA A CA 1
ATOM 1424 C C . ALA A 1 195 ? -22.219 8.758 4.906 1 97.75 195 ALA A C 1
ATOM 1426 O O . ALA A 1 195 ? -23.219 9.07 4.254 1 97.75 195 ALA A O 1
ATOM 1427 N N . CYS A 1 196 ? -21.094 8.312 4.332 1 98.25 196 CYS A N 1
ATOM 1428 C CA . CYS A 1 196 ? -20.938 8.328 2.881 1 98.25 196 CYS A CA 1
ATOM 1429 C C . CYS A 1 196 ? -21.25 6.965 2.281 1 98.25 196 CYS A C 1
ATOM 1431 O O . CYS A 1 196 ? -21.5 6.852 1.08 1 98.25 196 CYS A O 1
ATOM 1433 N N . GLY A 1 197 ? -21.156 5.895 3.098 1 97.62 197 GLY A N 1
ATOM 1434 C CA . GLY A 1 197 ? -21.375 4.551 2.59 1 97.62 197 GLY A CA 1
ATOM 1435 C C . GLY A 1 197 ? -20.266 4.07 1.674 1 97.62 197 GLY A C 1
ATOM 1436 O O . GLY A 1 197 ? -20.516 3.309 0.736 1 97.62 197 GLY A O 1
ATOM 1437 N N . LEU A 1 198 ? -19.125 4.648 1.798 1 97.5 198 LEU A N 1
ATOM 1438 C CA . LEU A 1 198 ? -17.938 4.293 1.032 1 97.5 198 LEU A CA 1
ATOM 1439 C C . LEU A 1 198 ? -16.781 3.938 1.96 1 97.5 198 LEU A C 1
ATOM 1441 O O . LEU A 1 198 ? -16.703 4.445 3.082 1 97.5 198 LEU A O 1
ATOM 1445 N N . PRO A 1 199 ? -15.875 3.035 1.501 1 96.88 199 PRO A N 1
ATOM 1446 C CA . PRO A 1 199 ? -14.609 2.932 2.24 1 96.88 199 PRO A CA 1
ATOM 1447 C C . PRO A 1 199 ? -13.883 4.27 2.352 1 96.88 199 PRO A C 1
ATOM 1449 O O . PRO A 1 199 ? -13.898 5.066 1.411 1 96.88 199 PRO A O 1
ATOM 1452 N N . VAL A 1 200 ? -13.336 4.562 3.51 1 97.88 200 VAL A N 1
ATOM 1453 C CA . VAL A 1 200 ? -12.555 5.773 3.758 1 97.88 200 VAL A CA 1
ATOM 1454 C C . VAL A 1 200 ? -11.156 5.395 4.234 1 97.88 200 VAL A C 1
ATOM 1456 O O . VAL A 1 200 ? -11 4.641 5.199 1 97.88 200 VAL A O 1
ATOM 1459 N N . VAL A 1 201 ? -10.141 5.891 3.564 1 97.81 201 VAL A N 1
ATOM 1460 C CA . VAL A 1 201 ? -8.742 5.617 3.898 1 97.81 201 VAL A CA 1
ATOM 1461 C C . VAL A 1 201 ? -8.203 6.723 4.801 1 97.81 201 VAL A C 1
ATOM 1463 O O . VAL A 1 201 ? -8.234 7.902 4.434 1 97.81 201 VAL A O 1
ATOM 1466 N N . GLU A 1 202 ? -7.828 6.355 5.988 1 97.56 202 GLU A N 1
ATOM 1467 C CA . GLU A 1 202 ? -7.043 7.23 6.852 1 97.56 202 GLU A CA 1
ATOM 1468 C C . GLU A 1 202 ? -5.562 7.188 6.488 1 97.56 202 GLU A C 1
ATOM 1470 O O . GLU A 1 202 ? -4.949 6.117 6.5 1 97.56 202 GLU A O 1
ATOM 1475 N N . PRO A 1 203 ? -5.012 8.328 6.156 1 97.81 203 PRO A N 1
ATOM 1476 C CA . PRO A 1 203 ? -3.693 8.312 5.52 1 97.81 203 PRO A CA 1
ATOM 1477 C C . PRO A 1 203 ? -2.592 7.812 6.453 1 97.81 203 PRO A C 1
ATOM 1479 O O . PRO A 1 203 ? -1.674 7.117 6.012 1 97.81 203 PRO A O 1
ATOM 1482 N N . THR A 1 204 ? -2.572 8.141 7.715 1 98.31 204 THR A N 1
ATOM 1483 C CA . THR A 1 204 ? -1.556 7.684 8.656 1 98.31 204 THR A CA 1
ATOM 1484 C C . THR A 1 204 ? -1.606 6.164 8.812 1 98.31 204 THR A C 1
ATOM 1486 O O . THR A 1 204 ? -0.568 5.5 8.805 1 98.31 204 THR A O 1
ATOM 1489 N N . GLN A 1 205 ? -2.783 5.625 8.906 1 97.56 205 GLN A N 1
ATOM 1490 C CA . GLN A 1 205 ? -2.951 4.18 9.016 1 97.56 205 GLN A CA 1
ATOM 1491 C C . GLN A 1 205 ? -2.422 3.465 7.777 1 97.56 205 GLN A C 1
ATOM 1493 O O . GLN A 1 205 ? -1.79 2.412 7.883 1 97.56 205 GLN A O 1
ATOM 1498 N N . ALA A 1 206 ? -2.709 4.09 6.621 1 97.56 206 ALA A N 1
ATOM 1499 C CA . ALA A 1 206 ? -2.199 3.525 5.375 1 97.56 206 ALA A CA 1
ATOM 1500 C C . ALA A 1 206 ? -0.676 3.432 5.398 1 97.56 206 ALA A C 1
ATOM 1502 O O . ALA A 1 206 ? -0.105 2.412 5.004 1 97.56 206 ALA A O 1
ATOM 1503 N N . ALA A 1 207 ? -0.026 4.473 5.855 1 98.31 207 ALA A N 1
ATOM 1504 C CA . ALA A 1 207 ? 1.434 4.508 5.898 1 98.31 207 ALA A CA 1
ATOM 1505 C C . ALA A 1 207 ? 1.979 3.5 6.906 1 98.31 207 ALA A C 1
ATOM 1507 O O . ALA A 1 207 ? 2.99 2.844 6.648 1 98.31 207 ALA A O 1
ATOM 1508 N N . VAL A 1 208 ? 1.354 3.34 8.047 1 98 208 VAL A N 1
ATOM 1509 C CA . VAL A 1 208 ? 1.783 2.379 9.055 1 98 208 VAL A CA 1
ATOM 1510 C C . VAL A 1 208 ? 1.696 0.963 8.492 1 98 208 VAL A C 1
ATOM 1512 O O . VAL A 1 208 ? 2.617 0.161 8.664 1 98 208 VAL A O 1
ATOM 1515 N N . ALA A 1 209 ? 0.616 0.694 7.812 1 96.44 209 ALA A N 1
ATOM 1516 C CA . ALA A 1 209 ? 0.446 -0.623 7.207 1 96.44 209 ALA A CA 1
ATOM 1517 C C . ALA A 1 209 ? 1.579 -0.927 6.23 1 96.44 209 ALA A C 1
ATOM 1519 O O . ALA A 1 209 ? 2.158 -2.016 6.262 1 96.44 209 ALA A O 1
ATOM 1520 N N . MET A 1 210 ? 1.89 0.008 5.387 1 96.56 210 MET A N 1
ATOM 1521 C CA . MET A 1 210 ? 2.963 -0.198 4.418 1 96.56 210 MET A CA 1
ATOM 1522 C C . MET A 1 210 ? 4.312 -0.303 5.117 1 96.56 210 MET A C 1
ATOM 1524 O O . MET A 1 210 ? 5.176 -1.082 4.703 1 96.56 210 MET A O 1
ATOM 1528 N N . ALA A 1 211 ? 4.48 0.47 6.215 1 97.75 211 ALA A N 1
ATOM 1529 C CA . ALA A 1 211 ? 5.703 0.356 7.004 1 97.75 211 ALA A CA 1
ATOM 1530 C C . ALA A 1 211 ? 5.859 -1.05 7.578 1 97.75 211 ALA A C 1
ATOM 1532 O O . ALA A 1 211 ? 6.969 -1.588 7.625 1 97.75 211 ALA A O 1
ATOM 1533 N N . VAL A 1 212 ? 4.793 -1.665 8.016 1 96 212 VAL A N 1
ATOM 1534 C CA . VAL A 1 212 ? 4.801 -3.033 8.531 1 96 212 VAL A CA 1
ATOM 1535 C C . VAL A 1 212 ? 5.379 -3.975 7.477 1 96 212 VAL A C 1
ATOM 1537 O O . VAL A 1 212 ? 6.219 -4.824 7.785 1 96 212 VAL A O 1
ATOM 1540 N N . GLY A 1 213 ? 4.957 -3.791 6.25 1 95 213 GLY A N 1
ATOM 1541 C CA . GLY A 1 213 ? 5.477 -4.602 5.156 1 95 213 GLY A CA 1
ATOM 1542 C C . GLY A 1 213 ? 6.969 -4.426 4.945 1 95 213 GLY A C 1
ATOM 1543 O O . GLY A 1 213 ? 7.688 -5.402 4.719 1 95 213 GLY A O 1
ATOM 1544 N N . ARG A 1 214 ? 7.375 -3.201 5.039 1 94.75 214 ARG A N 1
ATOM 1545 C CA . ARG A 1 214 ? 8.781 -2.885 4.82 1 94.75 214 ARG A CA 1
ATOM 1546 C C . ARG A 1 214 ? 9.648 -3.438 5.949 1 94.75 214 ARG A C 1
ATOM 1548 O O . ARG A 1 214 ? 10.742 -3.957 5.703 1 94.75 214 ARG A O 1
ATOM 1555 N N . ILE A 1 215 ? 9.156 -3.311 7.156 1 95 215 ILE A N 1
ATOM 1556 C CA . ILE A 1 215 ? 9.914 -3.66 8.352 1 95 215 ILE A CA 1
ATOM 1557 C C . ILE A 1 215 ? 9.992 -5.18 8.484 1 95 215 ILE A C 1
ATOM 1559 O O . ILE A 1 215 ? 11.078 -5.73 8.711 1 95 215 ILE A O 1
ATOM 1563 N N . PHE A 1 216 ? 8.922 -5.867 8.234 1 91.81 216 PHE A N 1
ATOM 1564 C CA . PHE A 1 216 ? 8.891 -7.289 8.562 1 91.81 216 PHE A CA 1
ATOM 1565 C C . PHE A 1 216 ? 9.062 -8.141 7.309 1 91.81 216 PHE A C 1
ATOM 1567 O O . PHE A 1 216 ? 9.484 -9.297 7.395 1 91.81 216 PHE A O 1
ATOM 1574 N N . GLY A 1 217 ? 8.68 -7.715 6.113 1 84.62 217 GLY A N 1
ATOM 1575 C CA . GLY A 1 217 ? 8.82 -8.461 4.871 1 84.62 217 GLY A CA 1
ATOM 1576 C C . GLY A 1 217 ? 10.18 -8.297 4.23 1 84.62 217 GLY A C 1
ATOM 1577 O O . GLY A 1 217 ? 10.547 -9.062 3.332 1 84.62 217 GLY A O 1
ATOM 1578 N N . GLY A 1 218 ? 11.094 -7.43 4.773 1 68.94 218 GLY A N 1
ATOM 1579 C CA . GLY A 1 218 ? 12.445 -7.219 4.289 1 68.94 218 GLY A CA 1
ATOM 1580 C C . GLY A 1 218 ? 12.516 -6.309 3.08 1 68.94 218 GLY A C 1
ATOM 1581 O O . GLY A 1 218 ? 13.578 -6.133 2.484 1 68.94 218 GLY A O 1
ATOM 1582 N N . ALA A 1 219 ? 11.32 -5.953 2.4 1 62.22 219 ALA A N 1
ATOM 1583 C CA . ALA A 1 219 ? 11.508 -5.027 1.288 1 62.22 219 ALA A CA 1
ATOM 1584 C C . ALA A 1 219 ? 11.477 -3.578 1.77 1 62.22 219 ALA A C 1
ATOM 1586 O O . ALA A 1 219 ? 10.859 -3.273 2.793 1 62.22 219 ALA A O 1
ATOM 1587 N N . MET B 1 1 ? -7.207 -10.578 22.188 1 69 1 MET B N 1
ATOM 1588 C CA . MET B 1 1 ? -8.07 -10.672 21.016 1 69 1 MET B CA 1
ATOM 1589 C C . MET B 1 1 ? -7.59 -11.773 20.078 1 69 1 MET B C 1
ATOM 1591 O O . MET B 1 1 ? -6.398 -12.078 20.031 1 69 1 MET B O 1
ATOM 1595 N N . PRO B 1 2 ? -8.562 -12.586 19.594 1 86.69 2 PRO B N 1
ATOM 1596 C CA . PRO B 1 2 ? -8.109 -13.656 18.703 1 86.69 2 PRO B CA 1
ATOM 1597 C C . PRO B 1 2 ? -7.34 -13.125 17.484 1 86.69 2 PRO B C 1
ATOM 1599 O O . PRO B 1 2 ? -7.508 -11.961 17.109 1 86.69 2 PRO B O 1
ATOM 1602 N N . ASN B 1 3 ? -6.414 -13.844 17.016 1 95.38 3 ASN B N 1
ATOM 1603 C CA . ASN B 1 3 ? -5.66 -13.492 15.82 1 95.38 3 ASN B CA 1
ATOM 1604 C C . ASN B 1 3 ? -6.578 -13.305 14.609 1 95.38 3 ASN B C 1
ATOM 1606 O O . ASN B 1 3 ? -7.586 -14.008 14.477 1 95.38 3 ASN B O 1
ATOM 1610 N N . ALA B 1 4 ? -6.301 -12.336 13.812 1 96.94 4 ALA B N 1
ATOM 1611 C CA . ALA B 1 4 ? -7 -12.203 12.539 1 96.94 4 ALA B CA 1
ATOM 1612 C C . ALA B 1 4 ? -6.645 -13.359 11.602 1 96.94 4 ALA B C 1
ATOM 1614 O O . ALA B 1 4 ? -5.488 -13.773 11.523 1 96.94 4 ALA B O 1
ATOM 1615 N N . ARG B 1 5 ? -7.645 -13.883 10.922 1 97.94 5 ARG B N 1
ATOM 1616 C CA . ARG B 1 5 ? -7.457 -15.016 10.023 1 97.94 5 ARG B CA 1
ATOM 1617 C C . ARG B 1 5 ? -7.359 -14.562 8.578 1 97.94 5 ARG B C 1
ATOM 1619 O O . ARG B 1 5 ? -8.289 -13.953 8.047 1 97.94 5 ARG B O 1
ATOM 1626 N N . ILE B 1 6 ? -6.258 -14.859 7.926 1 98.62 6 ILE B N 1
ATOM 1627 C CA . ILE B 1 6 ? -6.051 -14.531 6.52 1 98.62 6 ILE B CA 1
ATOM 1628 C C . ILE B 1 6 ? -5.988 -15.812 5.695 1 98.62 6 ILE B C 1
ATOM 1630 O O . ILE B 1 6 ? -5.164 -16.688 5.957 1 98.62 6 ILE B O 1
ATOM 1634 N N . LEU B 1 7 ? -6.895 -15.945 4.734 1 98.75 7 LEU B N 1
ATOM 1635 C CA . LEU B 1 7 ? -6.891 -17.047 3.787 1 98.75 7 LEU B CA 1
ATOM 1636 C C . LEU B 1 7 ? -6.102 -16.688 2.533 1 98.75 7 LEU B C 1
ATOM 1638 O O . LEU B 1 7 ? -6.426 -15.719 1.849 1 98.75 7 LEU B O 1
ATOM 1642 N N . LEU B 1 8 ? -5.023 -17.375 2.299 1 98.88 8 LEU B N 1
ATOM 1643 C CA . LEU B 1 8 ? -4.277 -17.234 1.054 1 98.88 8 LEU B CA 1
ATOM 1644 C C . LEU B 1 8 ? -4.57 -18.391 0.109 1 98.88 8 LEU B C 1
ATOM 1646 O O . LEU B 1 8 ? -4.457 -19.562 0.498 1 98.88 8 LEU B O 1
ATOM 1650 N N . VAL B 1 9 ? -4.922 -18.094 -1.13 1 98.81 9 VAL B N 1
ATOM 1651 C CA . VAL B 1 9 ? -5.332 -19.125 -2.062 1 98.81 9 VAL B CA 1
ATOM 1652 C C . VAL B 1 9 ? -4.406 -19.141 -3.277 1 98.81 9 VAL B C 1
ATOM 1654 O O . VAL B 1 9 ? -4.324 -18.141 -4.004 1 98.81 9 VAL B O 1
ATOM 1657 N N . ASN B 1 10 ? -3.717 -20.203 -3.455 1 98.75 10 ASN B N 1
ATOM 1658 C CA . ASN B 1 10 ? -3.012 -20.531 -4.691 1 98.75 10 ASN B CA 1
ATOM 1659 C C . ASN B 1 10 ? -3.975 -21 -5.781 1 98.75 10 ASN B C 1
ATOM 1661 O O . ASN B 1 10 ? -4.562 -22.078 -5.684 1 98.75 10 ASN B O 1
ATOM 1665 N N . PRO B 1 11 ? -4.082 -20.172 -6.852 1 98.56 11 PRO B N 1
ATOM 1666 C CA . PRO B 1 11 ? -5.086 -20.531 -7.855 1 98.56 11 PRO B CA 1
ATOM 1667 C C . PRO B 1 11 ? -4.637 -21.688 -8.75 1 98.56 11 PRO B C 1
ATOM 1669 O O . PRO B 1 11 ? -5.438 -22.219 -9.516 1 98.56 11 PRO B O 1
ATOM 1672 N N . ASN B 1 12 ? -3.328 -22.016 -8.773 1 97.38 12 ASN B N 1
ATOM 1673 C CA . ASN B 1 12 ? -2.908 -23.203 -9.523 1 97.38 12 ASN B CA 1
ATOM 1674 C C . ASN B 1 12 ? -2.852 -24.438 -8.625 1 97.38 12 ASN B C 1
ATOM 1676 O O . ASN B 1 12 ? -3.1 -24.344 -7.422 1 97.38 12 ASN B O 1
ATOM 1680 N N . SER B 1 13 ? -2.539 -25.594 -9.211 1 97.62 13 SER B N 1
ATOM 1681 C CA . SER B 1 13 ? -2.75 -26.828 -8.477 1 97.62 13 SER B CA 1
ATOM 1682 C C . SER B 1 13 ? -1.43 -27.406 -7.973 1 97.62 13 SER B C 1
ATOM 1684 O O . SER B 1 13 ? -1.364 -28.578 -7.578 1 97.62 13 SER B O 1
ATOM 1686 N N . LEU B 1 14 ? -0.336 -26.641 -8.016 1 96.19 14 LEU B N 1
ATOM 1687 C CA . LEU B 1 14 ? 0.955 -27.141 -7.555 1 96.19 14 LEU B CA 1
ATOM 1688 C C . LEU B 1 14 ? 1.143 -26.859 -6.066 1 96.19 14 LEU B C 1
ATOM 1690 O O . LEU B 1 14 ? 1.253 -25.703 -5.656 1 96.19 14 LEU B O 1
ATOM 1694 N N . ASP B 1 15 ? 1.261 -27.891 -5.27 1 96.88 15 ASP B N 1
ATOM 1695 C CA . ASP B 1 15 ? 1.442 -27.766 -3.826 1 96.88 15 ASP B CA 1
ATOM 1696 C C . ASP B 1 15 ? 2.732 -27.016 -3.498 1 96.88 15 ASP B C 1
ATOM 1698 O O . ASP B 1 15 ? 2.801 -26.297 -2.502 1 96.88 15 ASP B O 1
ATOM 1702 N N . LYS B 1 16 ? 3.684 -27.203 -4.352 1 95.31 16 LYS B N 1
ATOM 1703 C CA . LYS B 1 16 ? 4.973 -26.562 -4.105 1 95.31 16 LYS B CA 1
ATOM 1704 C C . LYS B 1 16 ? 4.836 -25.047 -4.094 1 95.31 16 LYS B C 1
ATOM 1706 O O . LYS B 1 16 ? 5.543 -24.359 -3.355 1 95.31 16 LYS B O 1
ATOM 1711 N N . VAL B 1 17 ? 3.906 -24.5 -4.898 1 96.69 17 VAL B N 1
ATOM 1712 C CA . VAL B 1 17 ? 3.662 -23.062 -4.914 1 96.69 17 VAL B CA 1
ATOM 1713 C C . VAL B 1 17 ? 2.986 -22.641 -3.611 1 96.69 17 VAL B C 1
ATOM 1715 O O . VAL B 1 17 ? 3.334 -21.609 -3.029 1 96.69 17 VAL B O 1
ATOM 1718 N N . THR B 1 18 ? 2.051 -23.469 -3.104 1 98.06 18 THR B N 1
ATOM 1719 C CA . THR B 1 18 ? 1.402 -23.172 -1.828 1 98.06 18 THR B CA 1
ATOM 1720 C C . THR B 1 18 ? 2.42 -23.188 -0.69 1 98.06 18 THR B C 1
ATOM 1722 O O . THR B 1 18 ? 2.363 -22.344 0.208 1 98.06 18 THR B O 1
ATOM 1725 N N . GLU B 1 19 ? 3.316 -24.125 -0.758 1 97.25 19 GLU B N 1
ATOM 1726 C CA . GLU B 1 19 ? 4.387 -24.172 0.234 1 97.25 19 GLU B CA 1
ATOM 1727 C C . GLU B 1 19 ? 5.23 -22.891 0.197 1 97.25 19 GLU B C 1
ATOM 1729 O O . GLU B 1 19 ? 5.602 -22.359 1.244 1 97.25 19 GLU B O 1
ATOM 1734 N N . ALA B 1 20 ? 5.562 -22.422 -1.023 1 96.31 20 ALA B N 1
ATOM 1735 C CA . ALA B 1 20 ? 6.32 -21.188 -1.176 1 96.31 20 ALA B CA 1
ATOM 1736 C C . ALA B 1 20 ? 5.559 -20 -0.584 1 96.31 20 ALA B C 1
ATOM 1738 O O . ALA B 1 20 ? 6.152 -19.141 0.073 1 96.31 20 ALA B O 1
ATOM 1739 N N . ILE B 1 21 ? 4.238 -19.938 -0.79 1 97.81 21 ILE B N 1
ATOM 1740 C CA . ILE B 1 21 ? 3.377 -18.906 -0.21 1 97.81 21 ILE B CA 1
ATOM 1741 C C . ILE B 1 21 ? 3.459 -18.969 1.314 1 97.81 21 ILE B C 1
ATOM 1743 O O . ILE B 1 21 ? 3.58 -17.938 1.977 1 97.81 21 ILE B O 1
ATOM 1747 N N . GLY B 1 22 ? 3.4 -20.172 1.853 1 97.88 22 GLY B N 1
ATOM 1748 C CA . GLY B 1 22 ? 3.541 -20.359 3.287 1 97.88 22 GLY B CA 1
ATOM 1749 C C . GLY B 1 22 ? 4.855 -19.828 3.832 1 97.88 22 GLY B C 1
ATOM 1750 O O . GLY B 1 22 ? 4.891 -19.234 4.91 1 97.88 22 GLY B O 1
ATOM 1751 N N . ARG B 1 23 ? 5.93 -20.016 3.111 1 96.12 23 ARG B N 1
ATOM 1752 C CA . ARG B 1 23 ? 7.234 -19.516 3.533 1 96.12 23 ARG B CA 1
ATOM 1753 C C . ARG B 1 23 ? 7.297 -17.984 3.422 1 96.12 23 ARG B C 1
ATOM 1755 O O . ARG B 1 23 ? 7.93 -17.328 4.246 1 96.12 23 ARG B O 1
ATOM 1762 N N . ALA B 1 24 ? 6.613 -17.453 2.43 1 96.38 24 ALA B N 1
ATOM 1763 C CA . ALA B 1 24 ? 6.625 -16.016 2.201 1 96.38 24 ALA B CA 1
ATOM 1764 C C . ALA B 1 24 ? 6.012 -15.266 3.381 1 96.38 24 ALA B C 1
ATOM 1766 O O . ALA B 1 24 ? 6.383 -14.125 3.662 1 96.38 24 ALA B O 1
ATOM 1767 N N . VAL B 1 25 ? 5.066 -15.922 4.113 1 97.5 25 VAL B N 1
ATOM 1768 C CA . VAL B 1 25 ? 4.355 -15.18 5.152 1 97.5 25 VAL B CA 1
ATOM 1769 C C . VAL B 1 25 ? 5.031 -15.414 6.504 1 97.5 25 VAL B C 1
ATOM 1771 O O . VAL B 1 25 ? 4.625 -14.828 7.512 1 97.5 25 VAL B O 1
ATOM 1774 N N . GLU B 1 26 ? 6.09 -16.219 6.559 1 95.62 26 GLU B N 1
ATOM 1775 C CA . GLU B 1 26 ? 6.766 -16.594 7.797 1 95.62 26 GLU B CA 1
ATOM 1776 C C . GLU B 1 26 ? 7.203 -15.352 8.578 1 95.62 26 GLU B C 1
ATOM 1778 O O . GLU B 1 26 ? 7 -15.273 9.797 1 95.62 26 GLU B O 1
ATOM 1783 N N . PRO B 1 27 ? 7.711 -14.336 7.891 1 94.19 27 PRO B N 1
ATOM 1784 C CA . PRO B 1 27 ? 8.18 -13.156 8.633 1 94.19 27 PRO B CA 1
ATOM 1785 C C . PRO B 1 27 ? 7.051 -12.445 9.375 1 94.19 27 PRO B C 1
ATOM 1787 O O . PRO B 1 27 ? 7.312 -11.594 10.234 1 94.19 27 PRO B O 1
ATOM 1790 N N . PHE B 1 28 ? 5.809 -12.758 9.094 1 96.19 28 PHE B N 1
ATOM 1791 C CA . PHE B 1 28 ? 4.668 -12.062 9.68 1 96.19 28 PHE B CA 1
ATOM 1792 C C . PHE B 1 28 ? 4.016 -12.914 10.766 1 96.19 28 PHE B C 1
ATOM 1794 O O . PHE B 1 28 ? 3.061 -12.477 11.414 1 96.19 28 PHE B O 1
ATOM 1801 N N . ARG B 1 29 ? 4.52 -14.094 11.023 1 94.69 29 ARG B N 1
ATOM 1802 C CA . ARG B 1 29 ? 3.836 -15.047 11.891 1 94.69 29 ARG B CA 1
ATOM 1803 C C . ARG B 1 29 ? 3.908 -14.602 13.352 1 94.69 29 ARG B C 1
ATOM 1805 O O . ARG B 1 29 ? 3.168 -15.109 14.195 1 94.69 29 ARG B O 1
ATOM 1812 N N . HIS B 1 30 ? 4.828 -13.703 13.625 1 93.06 30 HIS B N 1
ATOM 1813 C CA . HIS B 1 30 ? 4.898 -13.195 14.992 1 93.06 30 HIS B CA 1
ATOM 1814 C C . HIS B 1 30 ? 3.873 -12.094 15.219 1 93.06 30 HIS B C 1
ATOM 1816 O O . HIS B 1 30 ? 3.691 -11.633 16.344 1 93.06 30 HIS B O 1
ATOM 1822 N N . LEU B 1 31 ? 3.215 -11.617 14.227 1 95.5 31 LEU B N 1
ATOM 1823 C CA . LEU B 1 31 ? 2.076 -10.719 14.359 1 95.5 31 LEU B CA 1
ATOM 1824 C C . LEU B 1 31 ? 0.814 -11.484 14.742 1 95.5 31 LEU B C 1
ATOM 1826 O O . LEU B 1 31 ? 0.773 -12.711 14.641 1 95.5 31 LEU B O 1
ATOM 1830 N N . PRO B 1 32 ? -0.206 -10.797 15.297 1 96.19 32 PRO B N 1
ATOM 1831 C CA . PRO B 1 32 ? -1.452 -11.484 15.633 1 96.19 32 PRO B CA 1
ATOM 1832 C C . PRO B 1 32 ? -2.277 -11.859 14.406 1 96.19 32 PRO B C 1
ATOM 1834 O O . PRO B 1 32 ? -3.416 -11.406 14.258 1 96.19 32 PRO B O 1
ATOM 1837 N N . LEU B 1 33 ? -1.688 -12.688 13.539 1 97.12 33 LEU B N 1
ATOM 1838 C CA . LEU B 1 33 ? -2.252 -13.172 12.289 1 97.12 33 LEU B CA 1
ATOM 1839 C C . LEU B 1 33 ? -2.186 -14.688 12.211 1 97.12 33 LEU B C 1
ATOM 1841 O O . LEU B 1 33 ? -1.196 -15.297 12.633 1 97.12 33 LEU B O 1
ATOM 1845 N N . ASP B 1 34 ? -3.25 -15.289 11.797 1 98.12 34 ASP B N 1
ATOM 1846 C CA . ASP B 1 34 ? -3.289 -16.703 11.445 1 98.12 34 ASP B CA 1
ATOM 1847 C C . ASP B 1 34 ? -3.428 -16.891 9.93 1 98.12 34 ASP B C 1
ATOM 1849 O O . ASP B 1 34 ? -4.352 -16.344 9.32 1 98.12 34 ASP B O 1
ATOM 1853 N N . PHE B 1 35 ? -2.537 -17.609 9.406 1 98.5 35 PHE B N 1
ATOM 1854 C CA . PHE B 1 35 ? -2.527 -17.797 7.961 1 98.5 35 PHE B CA 1
ATOM 1855 C C . PHE B 1 35 ? -3.014 -19.203 7.602 1 98.5 35 PHE B C 1
ATOM 1857 O O . PHE B 1 35 ? -2.609 -20.188 8.227 1 98.5 35 PHE B O 1
ATOM 1864 N N . ARG B 1 36 ? -3.881 -19.297 6.656 1 98.56 36 ARG B N 1
ATOM 1865 C CA . ARG B 1 36 ? -4.254 -20.547 6.008 1 98.56 36 ARG B CA 1
ATOM 1866 C C . ARG B 1 36 ? -3.98 -20.484 4.508 1 98.56 36 ARG B C 1
ATOM 1868 O O . ARG B 1 36 ? -4.594 -19.688 3.789 1 98.56 36 ARG B O 1
ATOM 1875 N N . CYS B 1 37 ? -3.064 -21.281 4.051 1 98.69 37 CYS B N 1
ATOM 1876 C CA . CYS B 1 37 ? -2.695 -21.344 2.643 1 98.69 37 CYS B CA 1
ATOM 1877 C C . CYS B 1 37 ? -3.309 -22.562 1.968 1 98.69 37 CYS B C 1
ATOM 1879 O O . CYS B 1 37 ? -3.117 -23.688 2.426 1 98.69 37 CYS B O 1
ATOM 1881 N N . LEU B 1 38 ? -4.023 -22.344 0.847 1 98.69 38 LEU B N 1
ATOM 1882 C CA . LEU B 1 38 ? -4.742 -23.438 0.203 1 98.69 38 LEU B CA 1
ATOM 1883 C C . LEU B 1 38 ? -4.355 -23.562 -1.268 1 98.69 38 LEU B C 1
ATOM 1885 O O . LEU B 1 38 ? -4.125 -22.547 -1.934 1 98.69 38 LEU B O 1
ATOM 1889 N N . THR B 1 39 ? -4.398 -24.766 -1.721 1 98.56 39 THR B N 1
ATOM 1890 C CA . THR B 1 39 ? -4.184 -25.078 -3.129 1 98.56 39 THR B CA 1
ATOM 1891 C C . THR B 1 39 ? -5.516 -25.297 -3.846 1 98.56 39 THR B C 1
ATOM 1893 O O . THR B 1 39 ? -6.371 -26.047 -3.373 1 98.56 39 THR B O 1
ATOM 1896 N N . SER B 1 40 ? -5.695 -24.562 -4.961 1 98.25 40 SER B N 1
ATOM 1897 C CA . SER B 1 40 ? -6.852 -24.828 -5.812 1 98.25 40 SER B CA 1
ATOM 1898 C C . SER B 1 40 ? -6.633 -26.062 -6.684 1 98.25 40 SER B C 1
ATOM 1900 O O . SER B 1 40 ? -6.332 -25.938 -7.871 1 98.25 40 SER B O 1
ATOM 1902 N N . ALA B 1 41 ? -6.918 -27.203 -6.191 1 96.62 41 ALA B N 1
ATOM 1903 C CA . ALA B 1 41 ? -6.57 -28.469 -6.812 1 96.62 41 ALA B CA 1
ATOM 1904 C C . ALA B 1 41 ? -7.273 -28.641 -8.164 1 96.62 41 ALA B C 1
ATOM 1906 O O . ALA B 1 41 ? -6.797 -29.359 -9.031 1 96.62 41 ALA B O 1
ATOM 1907 N N . GLY B 1 42 ? -8.367 -27.984 -8.375 1 96.69 42 GLY B N 1
ATOM 1908 C CA . GLY B 1 42 ? -9.109 -28.062 -9.625 1 96.69 42 GLY B CA 1
ATOM 1909 C C . GLY B 1 42 ? -8.594 -27.125 -10.688 1 96.69 42 GLY B C 1
ATOM 1910 O O . GLY B 1 42 ? -9.078 -27.125 -11.82 1 96.69 42 GLY B O 1
ATOM 1911 N N . GLY B 1 43 ? -7.613 -26.281 -10.297 1 97.06 43 GLY B N 1
ATOM 1912 C CA . GLY B 1 43 ? -7.043 -25.328 -11.234 1 97.06 43 GLY B CA 1
ATOM 1913 C C . GLY B 1 43 ? -5.93 -25.922 -12.078 1 97.06 43 GLY B C 1
ATOM 1914 O O . GLY B 1 43 ? -5.613 -27.109 -11.961 1 97.06 43 GLY B O 1
ATOM 1915 N N . PRO B 1 44 ? -5.371 -25.141 -12.992 1 97.19 44 PRO B N 1
ATOM 1916 C CA . PRO B 1 44 ? -4.238 -25.609 -13.797 1 97.19 44 PRO B CA 1
ATOM 1917 C C . PRO B 1 44 ? -2.984 -25.844 -12.961 1 97.19 44 PRO B C 1
ATOM 1919 O O . PRO B 1 44 ? -2.893 -25.375 -11.828 1 97.19 44 PRO B O 1
ATOM 1922 N N . ALA B 1 45 ? -2.113 -26.672 -13.445 1 93.94 45 ALA B N 1
ATOM 1923 C CA . ALA B 1 45 ? -0.87 -26.953 -12.734 1 93.94 45 ALA B CA 1
ATOM 1924 C C . ALA B 1 45 ? -0.063 -25.672 -12.523 1 93.94 45 ALA B C 1
ATOM 1926 O O . ALA B 1 45 ? 0.516 -25.469 -11.453 1 93.94 45 ALA B O 1
ATOM 1927 N N . GLY B 1 46 ? 0.014 -24.828 -13.5 1 93.94 46 GLY B N 1
ATOM 1928 C CA . GLY B 1 46 ? 0.642 -23.516 -13.484 1 93.94 46 GLY B CA 1
ATOM 1929 C C . GLY B 1 46 ? -0.117 -22.484 -14.297 1 93.94 46 GLY B C 1
ATOM 1930 O O . GLY B 1 46 ? -0.974 -22.828 -15.109 1 93.94 46 GLY B O 1
ATOM 1931 N N . ILE B 1 47 ? 0.073 -21.266 -13.969 1 96.56 47 ILE B N 1
ATOM 1932 C CA . ILE B 1 47 ? -0.53 -20.156 -14.711 1 96.56 47 ILE B CA 1
ATOM 1933 C C . ILE B 1 47 ? 0.555 -19.375 -15.453 1 96.56 47 ILE B C 1
ATOM 1935 O O . ILE B 1 47 ? 1.279 -18.578 -14.844 1 96.56 47 ILE B O 1
ATOM 1939 N N . GLN B 1 48 ? 0.661 -19.641 -16.766 1 94.94 48 GLN B N 1
ATOM 1940 C CA . GLN B 1 48 ? 1.764 -19.094 -17.547 1 94.94 48 GLN B CA 1
ATOM 1941 C C . GLN B 1 48 ? 1.247 -18.25 -18.719 1 94.94 48 GLN B C 1
ATOM 1943 O O . GLN B 1 48 ? 2.006 -17.5 -19.328 1 94.94 48 GLN B O 1
ATOM 1948 N N . ASN B 1 49 ? -0.048 -18.406 -19.016 1 94.62 49 ASN B N 1
ATOM 1949 C CA . ASN B 1 49 ? -0.672 -17.641 -20.094 1 94.62 49 ASN B CA 1
ATOM 1950 C C . ASN B 1 49 ? -2.113 -17.266 -19.75 1 94.62 49 ASN B C 1
ATOM 1952 O O . ASN B 1 49 ? -2.607 -17.609 -18.672 1 94.62 49 ASN B O 1
ATOM 1956 N N . GLN B 1 50 ? -2.75 -16.531 -20.641 1 96.94 50 GLN B N 1
ATOM 1957 C CA . GLN B 1 50 ? -4.082 -16 -20.359 1 96.94 50 GLN B CA 1
ATOM 1958 C C . GLN B 1 50 ? -5.094 -17.141 -20.172 1 96.94 50 GLN B C 1
ATOM 1960 O O . GLN B 1 50 ? -5.934 -17.078 -19.281 1 96.94 50 GLN B O 1
ATOM 1965 N N . ALA B 1 51 ? -5.023 -18.141 -21.016 1 97 51 ALA B N 1
ATOM 1966 C CA . ALA B 1 51 ? -5.977 -19.234 -20.953 1 97 51 ALA B CA 1
ATOM 1967 C C . ALA B 1 51 ? -5.898 -19.953 -19.609 1 97 51 ALA B C 1
ATOM 1969 O O . ALA B 1 51 ? -6.926 -20.297 -19.016 1 97 51 ALA B O 1
ATOM 1970 N N . GLU B 1 52 ? -4.73 -20.172 -19.141 1 97.5 52 GLU B N 1
ATOM 1971 C CA . GLU B 1 52 ? -4.531 -20.812 -17.844 1 97.5 52 GLU B CA 1
ATOM 1972 C C . GLU B 1 52 ? -5.035 -19.938 -16.703 1 97.5 52 GLU B C 1
ATOM 1974 O O . GLU B 1 52 ? -5.621 -20.422 -15.734 1 97.5 52 GLU B O 1
ATOM 1979 N N . ALA B 1 53 ? -4.801 -18.625 -16.781 1 98.06 53 ALA B N 1
ATOM 1980 C CA . ALA B 1 53 ? -5.34 -17.688 -15.789 1 98.06 53 ALA B CA 1
ATOM 1981 C C . ALA B 1 53 ? -6.863 -17.75 -15.75 1 98.06 53 ALA B C 1
ATOM 1983 O O . ALA B 1 53 ? -7.461 -17.875 -14.672 1 98.06 53 ALA B O 1
ATOM 1984 N N . ASP B 1 54 ? -7.496 -17.766 -16.922 1 98 54 ASP B N 1
ATOM 1985 C CA . ASP B 1 54 ? -8.953 -17.812 -17 1 98 54 ASP B CA 1
ATOM 1986 C C . ASP B 1 54 ? -9.484 -19.125 -16.438 1 98 54 ASP B C 1
ATOM 1988 O O . ASP B 1 54 ? -10.484 -19.141 -15.711 1 98 54 ASP B O 1
ATOM 1992 N N . ALA B 1 55 ? -8.773 -20.172 -16.672 1 98.25 55 ALA B N 1
ATOM 1993 C CA . ALA B 1 55 ? -9.195 -21.5 -16.234 1 98.25 55 ALA B CA 1
ATOM 1994 C C . ALA B 1 55 ? -9.07 -21.641 -14.727 1 98.25 55 ALA B C 1
ATOM 1996 O O . ALA B 1 55 ? -9.703 -22.516 -14.117 1 98.25 55 ALA B O 1
ATOM 1997 N N . SER B 1 56 ? -8.289 -20.828 -14.117 1 98.69 56 SER B N 1
ATOM 1998 C CA . SER B 1 56 ? -8.039 -20.938 -12.68 1 98.69 56 SER B CA 1
ATOM 1999 C C . SER B 1 56 ? -9.156 -20.281 -11.875 1 98.69 56 SER B C 1
ATOM 2001 O O . SER B 1 56 ? -9.281 -20.531 -10.672 1 98.69 56 SER B O 1
ATOM 2003 N N . ILE B 1 57 ? -9.992 -19.453 -12.508 1 98.69 57 ILE B N 1
ATOM 2004 C CA . ILE B 1 57 ? -10.914 -18.562 -11.812 1 98.69 57 ILE B CA 1
ATOM 2005 C C . ILE B 1 57 ? -12.016 -19.375 -11.141 1 98.69 57 ILE B C 1
ATOM 2007 O O . ILE B 1 57 ? -12.258 -19.234 -9.938 1 98.69 57 ILE B O 1
ATOM 2011 N N . ALA B 1 58 ? -12.656 -20.266 -11.836 1 98.19 58 ALA B N 1
ATOM 2012 C CA . ALA B 1 58 ? -13.82 -20.969 -11.312 1 98.19 58 ALA B CA 1
ATOM 2013 C C . ALA B 1 58 ? -13.438 -21.891 -10.156 1 98.19 58 ALA B C 1
ATOM 2015 O O . ALA B 1 58 ? -14.039 -21.828 -9.078 1 98.19 58 ALA B O 1
ATOM 2016 N N . PRO B 1 59 ? -12.391 -22.734 -10.32 1 98.56 59 PRO B N 1
ATOM 2017 C CA . PRO B 1 59 ? -12.016 -23.594 -9.195 1 98.56 59 PRO B CA 1
ATOM 2018 C C . PRO B 1 59 ? -11.586 -22.797 -7.961 1 98.56 59 PRO B C 1
ATOM 2020 O O . PRO B 1 59 ? -11.906 -23.188 -6.832 1 98.56 59 PRO B O 1
ATOM 2023 N N . MET B 1 60 ? -10.852 -21.719 -8.102 1 98.06 60 MET B N 1
ATOM 2024 C CA . MET B 1 60 ? -10.43 -20.875 -6.98 1 98.06 60 MET B CA 1
ATOM 2025 C C . MET B 1 60 ? -11.633 -20.25 -6.293 1 98.06 60 MET B C 1
ATOM 2027 O O . MET B 1 60 ? -11.711 -20.219 -5.062 1 98.06 60 MET B O 1
ATOM 2031 N N . THR B 1 61 ? -12.578 -19.734 -7.141 1 98.12 61 THR B N 1
ATOM 2032 C CA . THR B 1 61 ? -13.773 -19.109 -6.594 1 98.12 61 THR B CA 1
ATOM 2033 C C . THR B 1 61 ? -14.562 -20.094 -5.738 1 98.12 61 THR B C 1
ATOM 2035 O O . THR B 1 61 ? -15.023 -19.75 -4.648 1 98.12 61 THR B O 1
ATOM 2038 N N . GLU B 1 62 ? -14.688 -21.297 -6.219 1 97.69 62 GLU B N 1
ATOM 2039 C CA . GLU B 1 62 ? -15.383 -22.344 -5.465 1 97.69 62 GLU B CA 1
ATOM 2040 C C . GLU B 1 62 ? -14.664 -22.641 -4.156 1 97.69 62 GLU B C 1
ATOM 2042 O O . GLU B 1 62 ? -15.297 -22.797 -3.109 1 97.69 62 GLU B O 1
ATOM 2047 N N . LEU B 1 63 ? -13.352 -22.734 -4.23 1 97.88 63 LEU B N 1
ATOM 2048 C CA . LEU B 1 63 ? -12.547 -22.984 -3.039 1 97.88 63 LEU B CA 1
ATOM 2049 C C . LEU B 1 63 ? -12.742 -21.875 -2.012 1 97.88 63 LEU B C 1
ATOM 2051 O O . LEU B 1 63 ? -12.945 -22.141 -0.827 1 97.88 63 LEU B O 1
ATOM 2055 N N . VAL B 1 64 ? -12.711 -20.609 -2.41 1 97.88 64 VAL B N 1
ATOM 2056 C CA . VAL B 1 64 ? -12.891 -19.469 -1.521 1 97.88 64 VAL B CA 1
ATOM 2057 C C . VAL B 1 64 ? -14.281 -19.5 -0.895 1 97.88 64 VAL B C 1
ATOM 2059 O O . VAL B 1 64 ? -14.43 -19.297 0.311 1 97.88 64 VAL B O 1
ATOM 2062 N N . ARG B 1 65 ? -15.289 -19.828 -1.698 1 96.5 65 ARG B N 1
ATOM 2063 C CA . ARG B 1 65 ? -16.656 -19.906 -1.19 1 96.5 65 ARG B CA 1
ATOM 2064 C C . ARG B 1 65 ? -16.766 -20.938 -0.073 1 96.5 65 ARG B C 1
ATOM 2066 O O . ARG B 1 65 ? -17.453 -20.719 0.925 1 96.5 65 ARG B O 1
ATOM 2073 N N . ARG B 1 66 ? -16.016 -21.984 -0.237 1 96.5 66 ARG B N 1
ATOM 2074 C CA . ARG B 1 66 ? -16.078 -23.094 0.703 1 96.5 66 ARG B CA 1
ATOM 2075 C C . ARG B 1 66 ? -15.281 -22.797 1.968 1 96.5 66 ARG B C 1
ATOM 2077 O O . ARG B 1 66 ? -15.656 -23.234 3.061 1 96.5 66 ARG B O 1
ATOM 2084 N N . GLU B 1 67 ? -14.234 -22.031 1.82 1 96.81 67 GLU B N 1
ATOM 2085 C CA . GLU B 1 67 ? -13.227 -22.031 2.881 1 96.81 67 GLU B CA 1
ATOM 2086 C C . GLU B 1 67 ? -13.117 -20.672 3.543 1 96.81 67 GLU B C 1
ATOM 2088 O O . GLU B 1 67 ? -12.469 -20.531 4.582 1 96.81 67 GLU B O 1
ATOM 2093 N N . ALA B 1 68 ? -13.688 -19.641 3.031 1 95.25 68 ALA B N 1
ATOM 2094 C CA . ALA B 1 68 ? -13.398 -18.266 3.453 1 95.25 68 ALA B CA 1
ATOM 2095 C C . ALA B 1 68 ? -14.219 -17.891 4.68 1 95.25 68 ALA B C 1
ATOM 2097 O O . ALA B 1 68 ? -14.062 -16.781 5.223 1 95.25 68 ALA B O 1
ATOM 2098 N N . ALA B 1 69 ? -15.156 -18.797 5.074 1 94.56 69 ALA B N 1
ATOM 2099 C CA . ALA B 1 69 ? -15.953 -18.484 6.254 1 94.56 69 ALA B CA 1
ATOM 2100 C C . ALA B 1 69 ? -15.062 -18.219 7.465 1 94.56 69 ALA B C 1
ATOM 2102 O O . ALA B 1 69 ? -14.148 -18.984 7.758 1 94.56 69 ALA B O 1
ATOM 2103 N N . GLY B 1 70 ? -15.273 -17.109 8.102 1 94.88 70 GLY B N 1
ATOM 2104 C CA . GLY B 1 70 ? -14.539 -16.766 9.305 1 94.88 70 GLY B CA 1
ATOM 2105 C C . GLY B 1 70 ? -13.242 -16.031 9.023 1 94.88 70 GLY B C 1
ATOM 2106 O O . GLY B 1 70 ? -12.57 -15.57 9.953 1 94.88 70 GLY B O 1
ATOM 2107 N N . ALA B 1 71 ? -12.836 -15.992 7.742 1 97.31 71 ALA B N 1
ATOM 2108 C CA . ALA B 1 71 ? -11.633 -15.234 7.406 1 97.31 71 ALA B CA 1
ATOM 2109 C C . ALA B 1 71 ? -11.867 -13.734 7.559 1 97.31 71 ALA B C 1
ATOM 2111 O O . ALA B 1 71 ? -12.969 -13.242 7.316 1 97.31 71 ALA B O 1
ATOM 2112 N N . ASP B 1 72 ? -10.836 -13.055 7.988 1 97.5 72 ASP B N 1
ATOM 2113 C CA . ASP B 1 72 ? -10.875 -11.602 8.086 1 97.5 72 ASP B CA 1
ATOM 2114 C C . ASP B 1 72 ? -10.375 -10.953 6.793 1 97.5 72 ASP B C 1
ATOM 2116 O O . ASP B 1 72 ? -10.609 -9.766 6.562 1 97.5 72 ASP B O 1
ATOM 2120 N N . ALA B 1 73 ? -9.695 -11.68 5.941 1 98.25 73 ALA B N 1
ATOM 2121 C CA . ALA B 1 73 ? -9.25 -11.266 4.613 1 98.25 73 ALA B CA 1
ATOM 2122 C C . ALA B 1 73 ? -8.922 -12.477 3.746 1 98.25 73 ALA B C 1
ATOM 2124 O O . ALA B 1 73 ? -8.586 -13.547 4.262 1 98.25 73 ALA B O 1
ATOM 2125 N N . VAL B 1 74 ? -9.062 -12.32 2.471 1 98.75 74 VAL B N 1
ATOM 2126 C CA . VAL B 1 74 ? -8.688 -13.32 1.476 1 98.75 74 VAL B CA 1
ATOM 2127 C C . VAL B 1 74 ? -7.625 -12.742 0.539 1 98.75 74 VAL B C 1
ATOM 2129 O O . VAL B 1 74 ? -7.73 -11.586 0.111 1 98.75 74 VAL B O 1
ATOM 2132 N N . ILE B 1 75 ? -6.621 -13.508 0.277 1 98.88 75 ILE B N 1
ATOM 2133 C CA . ILE B 1 75 ? -5.562 -13.086 -0.638 1 98.88 75 ILE B CA 1
ATOM 2134 C C . ILE B 1 75 ? -5.465 -14.078 -1.798 1 98.88 75 ILE B C 1
ATOM 2136 O O . ILE B 1 75 ? -5.273 -15.273 -1.585 1 98.88 75 ILE B O 1
ATOM 2140 N N . VAL B 1 76 ? -5.648 -13.57 -3.016 1 98.88 76 VAL B N 1
ATOM 2141 C CA . VAL B 1 76 ? -5.344 -14.336 -4.219 1 98.88 76 VAL B CA 1
ATOM 2142 C C . VAL B 1 76 ? -3.834 -14.336 -4.457 1 98.88 76 VAL B C 1
ATOM 2144 O O . VAL B 1 76 ? -3.246 -13.297 -4.77 1 98.88 76 VAL B O 1
ATOM 2147 N N . ALA B 1 77 ? -3.23 -15.523 -4.355 1 98.62 77 ALA B N 1
ATOM 2148 C CA . ALA B 1 77 ? -1.772 -15.609 -4.336 1 98.62 77 ALA B CA 1
ATOM 2149 C C . ALA B 1 77 ? -1.229 -16.016 -5.703 1 98.62 77 ALA B C 1
ATOM 2151 O O . ALA B 1 77 ? -0.505 -17 -5.824 1 98.62 77 ALA B O 1
ATOM 2152 N N . CYS B 1 78 ? -1.52 -15.219 -6.68 1 98.44 78 CYS B N 1
ATOM 2153 C CA . CYS B 1 78 ? -1.008 -15.266 -8.047 1 98.44 78 CYS B CA 1
ATOM 2154 C C . CYS B 1 78 ? -0.756 -13.859 -8.578 1 98.44 78 CYS B C 1
ATOM 2156 O O . CYS B 1 78 ? -1.599 -12.969 -8.422 1 98.44 78 CYS B O 1
ATOM 2158 N N . PHE B 1 79 ? 0.363 -13.719 -9.219 1 98.25 79 PHE B N 1
ATOM 2159 C CA . PHE B 1 79 ? 0.756 -12.375 -9.633 1 98.25 79 PHE B CA 1
ATOM 2160 C C . PHE B 1 79 ? -0.249 -11.797 -10.617 1 98.25 79 PHE B C 1
ATOM 2162 O O . PHE B 1 79 ? -0.458 -10.578 -10.656 1 98.25 79 PHE B O 1
ATOM 2169 N N . SER B 1 80 ? -0.933 -12.609 -11.352 1 97.25 80 SER B N 1
ATOM 2170 C CA . SER B 1 80 ? -1.882 -12.125 -12.344 1 97.25 80 SER B CA 1
ATOM 2171 C C . SER B 1 80 ? -3.23 -11.797 -11.719 1 97.25 80 SER B C 1
ATOM 2173 O O . SER B 1 80 ? -4.125 -11.273 -12.383 1 97.25 80 SER B O 1
ATOM 2175 N N . ASP B 1 81 ? -3.455 -12.164 -10.469 1 98.44 81 ASP B N 1
ATOM 2176 C CA . ASP B 1 81 ? -4.664 -11.898 -9.695 1 98.44 81 ASP B CA 1
ATOM 2177 C C . ASP B 1 81 ? -5.906 -12.391 -10.438 1 98.44 81 ASP B C 1
ATOM 2179 O O . ASP B 1 81 ? -6.879 -11.656 -10.594 1 98.44 81 ASP B O 1
ATOM 2183 N N . PRO B 1 82 ? -5.879 -13.625 -10.922 1 98.25 82 PRO B N 1
ATOM 2184 C CA . PRO B 1 82 ? -7.078 -14.078 -11.633 1 98.25 82 PRO B CA 1
ATOM 2185 C C . PRO B 1 82 ? -8.328 -14.055 -10.75 1 98.25 82 PRO B C 1
ATOM 2187 O O . PRO B 1 82 ? -8.281 -14.469 -9.594 1 98.25 82 PRO B O 1
ATOM 2190 N N . GLY B 1 83 ? -9.453 -13.508 -11.273 1 97.81 83 GLY B N 1
ATOM 2191 C CA . GLY B 1 83 ? -10.742 -13.562 -10.602 1 97.81 83 GLY B CA 1
ATOM 2192 C C . GLY B 1 83 ? -10.852 -12.609 -9.43 1 97.81 83 GLY B C 1
ATOM 2193 O O . GLY B 1 83 ? -11.828 -12.641 -8.68 1 97.81 83 GLY B O 1
ATOM 2194 N N . LEU B 1 84 ? -9.906 -11.75 -9.227 1 98.25 84 LEU B N 1
ATOM 2195 C CA . LEU B 1 84 ? -9.828 -10.867 -8.07 1 98.25 84 LEU B CA 1
ATOM 2196 C C . LEU B 1 84 ? -11.102 -10.039 -7.93 1 98.25 84 LEU B C 1
ATOM 2198 O O . LEU B 1 84 ? -11.727 -10.031 -6.867 1 98.25 84 LEU B O 1
ATOM 2202 N N . HIS B 1 85 ? -11.508 -9.414 -8.984 1 96.38 85 HIS B N 1
ATOM 2203 C CA . HIS B 1 85 ? -12.641 -8.492 -8.93 1 96.38 85 HIS B CA 1
ATOM 2204 C C . HIS B 1 85 ? -13.953 -9.242 -8.734 1 96.38 85 HIS B C 1
ATOM 2206 O O . HIS B 1 85 ? -14.859 -8.75 -8.055 1 96.38 85 HIS B O 1
ATOM 2212 N N . GLY B 1 86 ? -14.086 -10.43 -9.367 1 96.94 86 GLY B N 1
ATOM 2213 C CA . GLY B 1 86 ? -15.242 -11.273 -9.102 1 96.94 86 GLY B CA 1
ATOM 2214 C C . GLY B 1 86 ? -15.352 -11.695 -7.645 1 96.94 86 GLY B C 1
ATOM 2215 O O . GLY B 1 86 ? -16.438 -11.688 -7.074 1 96.94 86 GLY B O 1
ATOM 2216 N N . LEU B 1 87 ? -14.227 -12.047 -7.047 1 97.81 87 LEU B N 1
ATOM 2217 C CA . LEU B 1 87 ? -14.211 -12.438 -5.641 1 97.81 87 LEU B CA 1
ATOM 2218 C C . LEU B 1 87 ? -14.594 -11.258 -4.746 1 97.81 87 LEU B C 1
ATOM 2220 O O . LEU B 1 87 ? -15.25 -11.445 -3.721 1 97.81 87 LEU B O 1
ATOM 2224 N N . ARG B 1 88 ? -14.18 -10.039 -5.094 1 96.31 88 ARG B N 1
ATOM 2225 C CA . ARG B 1 88 ? -14.531 -8.852 -4.328 1 96.31 88 ARG B CA 1
ATOM 2226 C C . ARG B 1 88 ? -16.031 -8.609 -4.336 1 96.31 88 ARG B C 1
ATOM 2228 O O . ARG B 1 88 ? -16.594 -8.102 -3.361 1 96.31 88 ARG B O 1
ATOM 2235 N N . ASP B 1 89 ? -16.75 -9.016 -5.434 1 94.75 89 ASP B N 1
ATOM 2236 C CA . ASP B 1 89 ? -18.203 -8.906 -5.512 1 94.75 89 ASP B CA 1
ATOM 2237 C C . ASP B 1 89 ? -18.875 -9.883 -4.551 1 94.75 89 ASP B C 1
ATOM 2239 O O . ASP B 1 89 ? -20 -9.641 -4.098 1 94.75 89 ASP B O 1
ATOM 2243 N N . LEU B 1 90 ? -18.156 -10.93 -4.227 1 93.12 90 LEU B N 1
ATOM 2244 C CA . LEU B 1 90 ? -18.812 -12.047 -3.562 1 93.12 90 LEU B CA 1
ATOM 2245 C C . LEU B 1 90 ? -18.453 -12.078 -2.078 1 93.12 90 LEU B C 1
ATOM 2247 O O . LEU B 1 90 ? -19.25 -12.539 -1.258 1 93.12 90 LEU B O 1
ATOM 2251 N N . ALA B 1 91 ? -17.312 -11.609 -1.719 1 91.75 91 ALA B N 1
ATOM 2252 C CA . ALA B 1 91 ? -16.812 -11.773 -0.358 1 91.75 91 ALA B CA 1
ATOM 2253 C C . ALA B 1 91 ? -17.172 -10.57 0.511 1 91.75 91 ALA B C 1
ATOM 2255 O O . ALA B 1 91 ? -17.062 -9.43 0.07 1 91.75 91 ALA B O 1
ATOM 2256 N N . PRO B 1 92 ? -17.516 -10.836 1.75 1 91.69 92 PRO B N 1
ATOM 2257 C CA . PRO B 1 92 ? -17.859 -9.742 2.664 1 91.69 92 PRO B CA 1
ATOM 2258 C C . PRO B 1 92 ? -16.625 -9.164 3.367 1 91.69 92 PRO B C 1
ATOM 2260 O O . PRO B 1 92 ? -16.766 -8.297 4.234 1 91.69 92 PRO B O 1
ATOM 2263 N N . VAL B 1 93 ? -15.477 -9.727 3.141 1 95.25 93 VAL B N 1
ATOM 2264 C CA . VAL B 1 93 ? -14.219 -9.281 3.732 1 95.25 93 VAL B CA 1
ATOM 2265 C C . VAL B 1 93 ? -13.289 -8.758 2.639 1 95.25 93 VAL B C 1
ATOM 2267 O O . VAL B 1 93 ? -13.523 -8.992 1.452 1 95.25 93 VAL B O 1
ATOM 2270 N N . PRO B 1 94 ? -12.242 -8.031 3.018 1 96.75 94 PRO B N 1
ATOM 2271 C CA . PRO B 1 94 ? -11.273 -7.578 2.016 1 96.75 94 PRO B CA 1
ATOM 2272 C C . PRO B 1 94 ? -10.664 -8.727 1.221 1 96.75 94 PRO B C 1
ATOM 2274 O O . PRO B 1 94 ? -10.242 -9.734 1.804 1 96.75 94 PRO B O 1
ATOM 2277 N N . VAL B 1 95 ? -10.695 -8.555 -0.099 1 98.25 95 VAL B N 1
ATOM 2278 C CA . VAL B 1 95 ? -10.016 -9.469 -1.008 1 98.25 95 VAL B CA 1
ATOM 2279 C C . VAL B 1 95 ? -8.859 -8.742 -1.699 1 98.25 95 VAL B C 1
ATOM 2281 O O . VAL B 1 95 ? -9.07 -7.723 -2.357 1 98.25 95 VAL B O 1
ATOM 2284 N N . LEU B 1 96 ? -7.664 -9.25 -1.466 1 98.62 96 LEU B N 1
ATOM 2285 C CA . LEU B 1 96 ? -6.469 -8.633 -2.027 1 98.62 96 LEU B CA 1
ATOM 2286 C C . LEU B 1 96 ? -5.793 -9.562 -3.029 1 98.62 96 LEU B C 1
ATOM 2288 O O . LEU B 1 96 ? -5.852 -10.789 -2.881 1 98.62 96 LEU B O 1
ATOM 2292 N N . GLY B 1 97 ? -5.234 -9.039 -4.059 1 98.69 97 GLY B N 1
ATOM 2293 C CA . GLY B 1 97 ? -4.383 -9.75 -4.996 1 98.69 97 GLY B CA 1
ATOM 2294 C C . GLY B 1 97 ? -2.906 -9.453 -4.805 1 98.69 97 GLY B C 1
ATOM 2295 O O . GLY B 1 97 ? -2.518 -8.297 -4.617 1 98.69 97 GLY B O 1
ATOM 2296 N N . ILE B 1 98 ? -2.08 -10.445 -4.883 1 98.75 98 ILE B N 1
ATOM 2297 C CA . ILE B 1 98 ? -0.667 -10.203 -4.609 1 98.75 98 ILE B CA 1
ATOM 2298 C C . ILE B 1 98 ? -0.051 -9.391 -5.75 1 98.75 98 ILE B C 1
ATOM 2300 O O . ILE B 1 98 ? 0.916 -8.656 -5.543 1 98.75 98 ILE B O 1
ATOM 2304 N N . GLY B 1 99 ? -0.57 -9.523 -6.984 1 98.5 99 GLY B N 1
ATOM 2305 C CA . GLY B 1 99 ? -0.1 -8.703 -8.094 1 98.5 99 GLY B CA 1
ATOM 2306 C C . GLY B 1 99 ? -0.33 -7.223 -7.887 1 98.5 99 GLY B C 1
ATOM 2307 O O . GLY B 1 99 ? 0.618 -6.434 -7.891 1 98.5 99 GLY B O 1
ATOM 2308 N N . GLU B 1 100 ? -1.604 -6.855 -7.645 1 98.5 100 GLU B N 1
ATOM 2309 C CA . GLU B 1 100 ? -1.976 -5.469 -7.387 1 98.5 100 GLU B CA 1
ATOM 2310 C C . GLU B 1 100 ? -1.198 -4.898 -6.203 1 98.5 100 GLU B C 1
ATOM 2312 O O . GLU B 1 100 ? -0.62 -3.814 -6.301 1 98.5 100 GLU B O 1
ATOM 2317 N N . CYS B 1 101 ? -1.149 -5.625 -5.145 1 98.31 101 CYS B N 1
ATOM 2318 C CA . CYS B 1 101 ? -0.522 -5.156 -3.912 1 98.31 101 CYS B CA 1
ATOM 2319 C C . CYS B 1 101 ? 0.977 -4.957 -4.105 1 98.31 101 CYS B C 1
ATOM 2321 O O . CYS B 1 101 ? 1.555 -4.008 -3.574 1 98.31 101 CYS B O 1
ATOM 2323 N N . SER B 1 102 ? 1.625 -5.883 -4.859 1 98.25 102 SER B N 1
ATOM 2324 C CA . SER B 1 102 ? 3.066 -5.762 -5.059 1 98.25 102 SER B CA 1
ATOM 2325 C C . SER B 1 102 ? 3.402 -4.562 -5.941 1 98.25 102 SER B C 1
ATOM 2327 O O . SER B 1 102 ? 4.391 -3.865 -5.695 1 98.25 102 SER B O 1
ATOM 2329 N N . VAL B 1 103 ? 2.611 -4.312 -6.949 1 98.56 103 VAL B N 1
ATOM 2330 C CA . VAL B 1 103 ? 2.84 -3.162 -7.82 1 98.56 103 VAL B CA 1
ATOM 2331 C C . VAL B 1 103 ? 2.691 -1.871 -7.02 1 98.56 103 VAL B C 1
ATOM 2333 O O . VAL B 1 103 ? 3.568 -1.004 -7.059 1 98.56 103 VAL B O 1
ATOM 2336 N N . LEU B 1 104 ? 1.623 -1.782 -6.246 1 98.25 104 LEU B N 1
ATOM 2337 C CA . LEU B 1 104 ? 1.369 -0.585 -5.453 1 98.25 104 LEU B CA 1
ATOM 2338 C C . LEU B 1 104 ? 2.447 -0.399 -4.391 1 98.25 104 LEU B C 1
ATOM 2340 O O . LEU B 1 104 ? 2.877 0.727 -4.125 1 98.25 104 LEU B O 1
ATOM 2344 N N . THR B 1 105 ? 2.877 -1.488 -3.811 1 97.69 105 THR B N 1
ATOM 2345 C CA . THR B 1 105 ? 3.969 -1.431 -2.846 1 97.69 105 THR B CA 1
ATOM 2346 C C . THR B 1 105 ? 5.254 -0.956 -3.514 1 97.69 105 THR B C 1
ATOM 2348 O O . THR B 1 105 ? 5.949 -0.082 -2.988 1 97.69 105 THR B O 1
ATOM 2351 N N . ALA B 1 106 ? 5.586 -1.527 -4.672 1 98.12 106 ALA B N 1
ATOM 2352 C CA . ALA B 1 106 ? 6.801 -1.155 -5.395 1 98.12 106 ALA B CA 1
ATOM 2353 C C . ALA B 1 106 ? 6.805 0.333 -5.73 1 98.12 106 ALA B C 1
ATOM 2355 O O . ALA B 1 106 ? 7.852 0.987 -5.668 1 98.12 106 ALA B O 1
ATOM 2356 N N . MET B 1 107 ? 5.633 0.884 -6.027 1 97.31 107 MET B N 1
ATOM 2357 C CA . MET B 1 107 ? 5.504 2.291 -6.395 1 97.31 107 MET B CA 1
ATOM 2358 C C . MET B 1 107 ? 5.824 3.195 -5.207 1 97.31 107 MET B C 1
ATOM 2360 O O . MET B 1 107 ? 6.211 4.352 -5.391 1 97.31 107 MET B O 1
ATOM 2364 N N . SER B 1 108 ? 5.668 2.709 -4.008 1 96.12 108 SER B N 1
ATOM 2365 C CA . SER B 1 108 ? 6.012 3.482 -2.82 1 96.12 108 SER B CA 1
ATOM 2366 C C . SER B 1 108 ? 7.508 3.396 -2.52 1 96.12 108 SER B C 1
ATOM 2368 O O . SER B 1 108 ? 8 4.062 -1.606 1 96.12 108 SER B O 1
ATOM 2370 N N . ILE B 1 109 ? 8.25 2.553 -3.234 1 96.06 109 ILE B N 1
ATOM 2371 C CA . ILE B 1 109 ? 9.664 2.299 -2.975 1 96.06 109 ILE B CA 1
ATOM 2372 C C . ILE B 1 109 ? 10.516 2.986 -4.039 1 96.06 109 ILE B C 1
ATOM 2374 O O . ILE B 1 109 ? 11.508 3.645 -3.719 1 96.06 109 ILE B O 1
ATOM 2378 N N . GLY B 1 110 ? 10.094 2.861 -5.277 1 95 110 GLY B N 1
ATOM 2379 C CA . GLY B 1 110 ? 10.867 3.404 -6.383 1 95 110 GLY B CA 1
ATOM 2380 C C . GLY B 1 110 ? 10.008 4.062 -7.445 1 95 110 GLY B C 1
ATOM 2381 O O . GLY B 1 110 ? 8.781 3.943 -7.418 1 95 110 GLY B O 1
ATOM 2382 N N . ALA B 1 111 ? 10.641 4.699 -8.398 1 94.81 111 ALA B N 1
ATOM 2383 C CA . ALA B 1 111 ? 9.961 5.43 -9.461 1 94.81 111 ALA B CA 1
ATOM 2384 C C . ALA B 1 111 ? 9.742 4.543 -10.688 1 94.81 111 ALA B C 1
ATOM 2386 O O . ALA B 1 111 ? 8.75 4.695 -11.398 1 94.81 111 ALA B O 1
ATOM 2387 N N . ARG B 1 112 ? 10.656 3.652 -10.938 1 97.75 112 ARG B N 1
ATOM 2388 C CA . ARG B 1 112 ? 10.641 2.777 -12.109 1 97.75 112 ARG B CA 1
ATOM 2389 C C . ARG B 1 112 ? 10.648 1.31 -11.695 1 97.75 112 ARG B C 1
ATOM 2391 O O . ARG B 1 112 ? 11.656 0.794 -11.219 1 97.75 112 ARG B O 1
ATOM 2398 N N . VAL B 1 113 ? 9.57 0.645 -12.008 1 98.69 113 VAL B N 1
ATOM 2399 C CA . VAL B 1 113 ? 9.344 -0.708 -11.508 1 98.69 113 VAL B CA 1
ATOM 2400 C C . VAL B 1 113 ? 9.695 -1.725 -12.586 1 98.69 113 VAL B C 1
ATOM 2402 O O . VAL B 1 113 ? 9.188 -1.648 -13.711 1 98.69 113 VAL B O 1
ATOM 2405 N N . GLY B 1 114 ? 10.609 -2.631 -12.32 1 98.88 114 GLY B N 1
ATOM 2406 C CA . GLY B 1 114 ? 10.867 -3.795 -13.156 1 98.88 114 GLY B CA 1
ATOM 2407 C C . GLY B 1 114 ? 10.203 -5.055 -12.641 1 98.88 114 GLY B C 1
ATOM 2408 O O . GLY B 1 114 ? 10.203 -5.32 -11.438 1 98.88 114 GLY B O 1
ATOM 2409 N N . VAL B 1 115 ? 9.609 -5.84 -13.516 1 98.88 115 VAL B N 1
ATOM 2410 C CA . VAL B 1 115 ? 8.914 -7.055 -13.117 1 98.88 115 VAL B CA 1
ATOM 2411 C C . VAL B 1 115 ? 9.594 -8.273 -13.734 1 98.88 115 VAL B C 1
ATOM 2413 O O . VAL B 1 115 ? 9.914 -8.273 -14.93 1 98.88 115 VAL B O 1
ATOM 2416 N N . ILE B 1 116 ? 9.82 -9.266 -12.93 1 98.56 116 ILE B N 1
ATOM 2417 C CA . ILE B 1 116 ? 10.359 -10.547 -13.398 1 98.56 116 ILE B CA 1
ATOM 2418 C C . ILE B 1 116 ? 9.219 -11.555 -13.555 1 98.56 116 ILE B C 1
ATOM 2420 O O . ILE B 1 116 ? 8.625 -11.984 -12.57 1 98.56 116 ILE B O 1
ATOM 2424 N N . ALA B 1 117 ? 8.969 -11.906 -14.75 1 97.62 117 ALA B N 1
ATOM 2425 C CA . ALA B 1 117 ? 7.914 -12.867 -15.055 1 97.62 117 ALA B CA 1
ATOM 2426 C C . ALA B 1 117 ? 8.469 -14.289 -15.148 1 97.62 117 ALA B C 1
ATOM 2428 O O . ALA B 1 117 ? 9.648 -14.477 -15.461 1 97.62 117 ALA B O 1
ATOM 2429 N N . ILE B 1 118 ? 7.621 -15.25 -14.844 1 94.69 118 ILE B N 1
ATOM 2430 C CA . ILE B 1 118 ? 8.016 -16.641 -14.945 1 94.69 118 ILE B CA 1
ATOM 2431 C C . ILE B 1 118 ? 8.148 -17.031 -16.422 1 94.69 118 ILE B C 1
ATOM 2433 O O . ILE B 1 118 ? 9.141 -17.656 -16.828 1 94.69 118 ILE B O 1
ATOM 2437 N N . ALA B 1 119 ? 7.172 -16.609 -17.25 1 95.81 119 ALA B N 1
ATOM 2438 C CA . ALA B 1 119 ? 7.109 -17 -18.656 1 95.81 119 ALA B CA 1
ATOM 2439 C C . ALA B 1 119 ? 6.777 -15.789 -19.531 1 95.81 119 ALA B C 1
ATOM 2441 O O . ALA B 1 119 ? 5.973 -14.938 -19.141 1 95.81 119 ALA B O 1
ATOM 2442 N N . GLY B 1 120 ? 7.363 -15.828 -20.766 1 96.88 120 GLY B N 1
ATOM 2443 C CA . GLY B 1 120 ? 7.082 -14.766 -21.719 1 96.88 120 GLY B CA 1
ATOM 2444 C C . GLY B 1 120 ? 5.613 -14.672 -22.078 1 96.88 120 GLY B C 1
ATOM 2445 O O . GLY B 1 120 ? 5.102 -13.578 -22.328 1 96.88 120 GLY B O 1
ATOM 2446 N N . ALA B 1 121 ? 4.949 -15.719 -22.094 1 96.44 121 ALA B N 1
ATOM 2447 C CA . ALA B 1 121 ? 3.551 -15.797 -22.5 1 96.44 121 ALA B CA 1
ATOM 2448 C C . ALA B 1 121 ? 2.648 -15.07 -21.5 1 96.44 121 ALA B C 1
ATOM 2450 O O . ALA B 1 121 ? 1.485 -14.789 -21.797 1 96.44 121 ALA B O 1
ATOM 2451 N N . ALA B 1 122 ? 3.111 -14.727 -20.297 1 96.38 122 ALA B N 1
ATOM 2452 C CA . ALA B 1 122 ? 2.324 -14.039 -19.281 1 96.38 122 ALA B CA 1
ATOM 2453 C C . ALA B 1 122 ? 2.344 -12.523 -19.5 1 96.38 122 ALA B C 1
ATOM 2455 O O . ALA B 1 122 ? 1.477 -11.805 -19 1 96.38 122 ALA B O 1
ATOM 2456 N N . ILE B 1 123 ? 3.293 -12.047 -20.234 1 97.81 123 ILE B N 1
ATOM 2457 C CA . ILE B 1 123 ? 3.627 -10.625 -20.266 1 97.81 123 ILE B CA 1
ATOM 2458 C C . ILE B 1 123 ? 2.48 -9.844 -20.906 1 97.81 123 ILE B C 1
ATOM 2460 O O . ILE B 1 123 ? 2.055 -8.812 -20.375 1 97.81 123 ILE B O 1
ATOM 2464 N N . PRO B 1 124 ? 1.852 -10.328 -22.047 1 97.25 124 PRO B N 1
ATOM 2465 C CA . PRO B 1 124 ? 0.725 -9.562 -22.578 1 97.25 124 PRO B CA 1
ATOM 2466 C C . PRO B 1 124 ? -0.417 -9.406 -21.578 1 97.25 124 PRO B C 1
ATOM 2468 O O . PRO B 1 124 ? -1.046 -8.352 -21.516 1 97.25 124 PRO B O 1
ATOM 2471 N N . ARG B 1 125 ? -0.658 -10.43 -20.812 1 97.12 125 ARG B N 1
ATOM 2472 C CA . ARG B 1 125 ? -1.691 -10.375 -19.781 1 97.12 125 ARG B CA 1
ATOM 2473 C C . ARG B 1 125 ? -1.332 -9.359 -18.703 1 97.12 125 ARG B C 1
ATOM 2475 O O . ARG B 1 125 ? -2.18 -8.578 -18.266 1 97.12 125 ARG B O 1
ATOM 2482 N N . HIS B 1 126 ? -0.073 -9.359 -18.219 1 98.19 126 HIS B N 1
ATOM 2483 C CA . HIS B 1 126 ? 0.376 -8.422 -17.203 1 98.19 126 HIS B CA 1
ATOM 2484 C C . HIS B 1 126 ? 0.302 -6.98 -17.703 1 98.19 126 HIS B C 1
ATOM 2486 O O . HIS B 1 126 ? -0.104 -6.082 -16.953 1 98.19 126 HIS B O 1
ATOM 2492 N N . LEU B 1 127 ? 0.601 -6.824 -18.969 1 97.44 127 LEU B N 1
ATOM 2493 C CA . LEU B 1 127 ? 0.551 -5.48 -19.531 1 97.44 127 LEU B CA 1
ATOM 2494 C C . LEU B 1 127 ? -0.873 -4.938 -19.531 1 97.44 127 LEU B C 1
ATOM 2496 O O . LEU B 1 127 ? -1.097 -3.781 -19.156 1 97.44 127 LEU B O 1
ATOM 2500 N N . ARG B 1 128 ? -1.818 -5.727 -19.891 1 97.5 128 ARG B N 1
ATOM 2501 C CA . ARG B 1 128 ? -3.215 -5.312 -19.812 1 97.5 128 ARG B CA 1
ATOM 2502 C C . ARG B 1 128 ? -3.615 -4.996 -18.375 1 97.5 128 ARG B C 1
ATOM 2504 O O . ARG B 1 128 ? -4.336 -4.031 -18.125 1 97.5 128 ARG B O 1
ATOM 2511 N N . TYR B 1 129 ? -3.104 -5.77 -17.531 1 97.25 129 TYR B N 1
ATOM 2512 C CA . TYR B 1 129 ? -3.424 -5.621 -16.109 1 97.25 129 TYR B CA 1
ATOM 2513 C C . TYR B 1 129 ? -2.885 -4.305 -15.562 1 97.25 129 TYR B C 1
ATOM 2515 O O . TYR B 1 129 ? -3.607 -3.559 -14.898 1 97.25 129 TYR B O 1
ATOM 2523 N N . PHE B 1 130 ? -1.612 -3.957 -15.867 1 97.88 130 PHE B N 1
ATOM 2524 C CA . PHE B 1 130 ? -1.006 -2.707 -15.43 1 97.88 130 PHE B CA 1
ATOM 2525 C C . PHE B 1 130 ? -1.777 -1.51 -15.969 1 97.88 130 PHE B C 1
ATOM 2527 O O . PHE B 1 130 ? -1.96 -0.512 -15.266 1 97.88 130 PHE B O 1
ATOM 2534 N N . ARG B 1 131 ? -2.25 -1.628 -17.203 1 96.38 131 ARG B N 1
ATOM 2535 C CA . ARG B 1 131 ? -3.037 -0.557 -17.797 1 96.38 131 ARG B CA 1
ATOM 2536 C C . ARG B 1 131 ? -4.379 -0.396 -17.094 1 96.38 131 ARG B C 1
ATOM 2538 O O . ARG B 1 131 ? -4.812 0.726 -16.812 1 96.38 131 ARG B O 1
ATOM 2545 N N . ALA B 1 132 ? -4.969 -1.526 -16.781 1 95.81 132 ALA B N 1
ATOM 2546 C CA . ALA B 1 132 ? -6.242 -1.476 -16.062 1 95.81 132 ALA B CA 1
ATOM 2547 C C . ALA B 1 132 ? -6.078 -0.848 -14.688 1 95.81 132 ALA B C 1
ATOM 2549 O O . ALA B 1 132 ? -6.969 -0.149 -14.203 1 95.81 132 ALA B O 1
ATOM 2550 N N . MET B 1 133 ? -4.957 -1.07 -14.039 1 95.88 133 MET B N 1
ATOM 2551 C CA . MET B 1 133 ? -4.656 -0.483 -12.742 1 95.88 133 MET B CA 1
ATOM 2552 C C . MET B 1 133 ? -4.375 1.011 -12.867 1 95.88 133 MET B C 1
ATOM 2554 O O . MET B 1 133 ? -4.379 1.735 -11.875 1 95.88 133 MET B O 1
ATOM 2558 N N . GLY B 1 134 ? -4.027 1.458 -14.086 1 94.75 134 GLY B N 1
ATOM 2559 C CA . GLY B 1 134 ? -3.645 2.844 -14.312 1 94.75 134 GLY B CA 1
ATOM 2560 C C . GLY B 1 134 ? -2.203 3.131 -13.938 1 94.75 134 GLY B C 1
ATOM 2561 O O . GLY B 1 134 ? -1.871 4.25 -13.539 1 94.75 134 GLY B O 1
ATOM 2562 N N . VAL B 1 135 ? -1.283 2.084 -14.039 1 96.69 135 VAL B N 1
ATOM 2563 C CA . VAL B 1 135 ? 0.065 2.287 -13.516 1 96.69 135 VAL B CA 1
ATOM 2564 C C . VAL B 1 135 ? 1.094 1.861 -14.562 1 96.69 135 V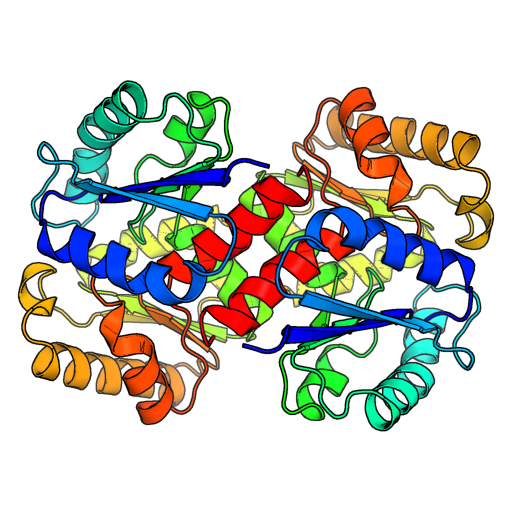AL B C 1
ATOM 2566 O O . VAL B 1 135 ? 2.27 1.671 -14.242 1 96.69 135 VAL B O 1
ATOM 2569 N N . ALA B 1 136 ? 0.682 1.651 -15.82 1 96.44 136 ALA B N 1
ATOM 2570 C CA . ALA B 1 136 ? 1.558 1.116 -16.859 1 96.44 136 ALA B CA 1
ATOM 2571 C C . ALA B 1 136 ? 2.793 1.994 -17.047 1 96.44 136 ALA B C 1
ATOM 2573 O O . ALA B 1 136 ? 3.881 1.492 -17.328 1 96.44 136 ALA B O 1
ATOM 2574 N N . ASP B 1 137 ? 2.68 3.299 -16.812 1 95.44 137 ASP B N 1
ATOM 2575 C CA . ASP B 1 137 ? 3.777 4.234 -17.047 1 95.44 137 ASP B CA 1
ATOM 2576 C C . ASP B 1 137 ? 4.871 4.055 -15.992 1 95.44 137 ASP B C 1
ATOM 2578 O O . ASP B 1 137 ? 5.992 4.543 -16.172 1 95.44 137 ASP B O 1
ATOM 2582 N N . ARG B 1 138 ? 4.535 3.391 -14.898 1 96.94 138 ARG B N 1
ATOM 2583 C CA . ARG B 1 138 ? 5.5 3.188 -13.828 1 96.94 138 ARG B CA 1
ATOM 2584 C C . ARG B 1 138 ? 6.281 1.892 -14.031 1 96.94 138 ARG B C 1
ATOM 2586 O O . ARG B 1 138 ? 7.289 1.656 -13.359 1 96.94 138 ARG B O 1
ATOM 2593 N N . ILE B 1 139 ? 5.805 1.062 -14.992 1 98.38 139 ILE B N 1
ATOM 2594 C CA . ILE B 1 139 ? 6.492 -0.187 -15.312 1 98.38 139 ILE B CA 1
ATOM 2595 C C . ILE B 1 139 ? 7.52 0.057 -16.422 1 98.38 139 ILE B C 1
ATOM 2597 O O . ILE B 1 139 ? 7.156 0.258 -17.578 1 98.38 139 ILE B O 1
ATOM 2601 N N . CYS B 1 140 ? 8.75 -0.01 -16.062 1 98.31 140 CYS B N 1
ATOM 2602 C CA . CYS B 1 140 ? 9.773 0.34 -17.031 1 98.31 140 CYS B CA 1
ATOM 2603 C C . CYS B 1 140 ? 10.164 -0.869 -17.875 1 98.31 140 CYS B C 1
ATOM 2605 O O . CYS B 1 140 ? 10.828 -0.727 -18.906 1 98.31 140 CYS B O 1
ATOM 2607 N N . GLY B 1 141 ? 9.766 -2.088 -17.375 1 98.5 141 GLY B N 1
ATOM 2608 C CA . GLY B 1 141 ? 10.008 -3.312 -18.125 1 98.5 141 GLY B CA 1
ATOM 2609 C C . GLY B 1 141 ? 9.547 -4.559 -17.391 1 98.5 141 GLY B C 1
ATOM 2610 O O . GLY B 1 141 ? 9.492 -4.574 -16.156 1 98.5 141 GLY B O 1
ATOM 2611 N N . GLU B 1 142 ? 9.18 -5.543 -18.141 1 98.75 142 GLU B N 1
ATOM 2612 C CA . GLU B 1 142 ? 8.922 -6.898 -17.672 1 98.75 142 GLU B CA 1
ATOM 2613 C C . GLU B 1 142 ? 9.641 -7.93 -18.531 1 98.75 142 GLU B C 1
ATOM 2615 O O . GLU B 1 142 ? 9.477 -7.941 -19.75 1 98.75 142 GLU B O 1
ATOM 2620 N N . LEU B 1 143 ? 10.484 -8.688 -17.875 1 98.62 143 LEU B N 1
ATOM 2621 C CA . LEU B 1 143 ? 11.242 -9.719 -18.578 1 98.62 143 LEU B CA 1
ATOM 2622 C C . LEU B 1 143 ? 10.992 -11.086 -17.953 1 98.62 143 LEU B C 1
ATOM 2624 O O . LEU B 1 143 ? 10.828 -11.203 -16.734 1 98.62 143 LEU B O 1
ATOM 2628 N N . ALA B 1 144 ? 11.039 -12.109 -18.812 1 98 144 ALA B N 1
ATOM 2629 C CA . ALA B 1 144 ? 10.672 -13.453 -18.375 1 98 144 ALA B CA 1
ATOM 2630 C C . ALA B 1 144 ? 11.914 -14.297 -18.094 1 98 144 ALA B C 1
ATOM 2632 O O . ALA B 1 144 ? 12.969 -14.078 -18.719 1 98 144 ALA B O 1
ATOM 2633 N N . LEU B 1 145 ? 11.688 -15.211 -17.203 1 96.62 145 LEU B N 1
ATOM 2634 C CA . LEU B 1 145 ? 12.719 -16.203 -16.938 1 96.62 145 LEU B CA 1
ATOM 2635 C C . LEU B 1 145 ? 12.719 -17.297 -18.016 1 96.62 145 LEU B C 1
ATOM 2637 O O . LEU B 1 145 ? 13.711 -18 -18.188 1 96.62 145 LEU B O 1
ATOM 2641 N N . ASP B 1 146 ? 11.531 -17.391 -18.641 1 92.56 146 ASP B N 1
ATOM 2642 C CA . ASP B 1 146 ? 11.25 -18.469 -19.594 1 92.56 146 ASP B CA 1
ATOM 2643 C C . ASP B 1 146 ? 11.414 -19.844 -18.922 1 92.56 146 ASP B C 1
ATOM 2645 O O . ASP B 1 146 ? 12.109 -20.719 -19.453 1 92.56 146 ASP B O 1
ATOM 2649 N N . LEU B 1 147 ? 10.875 -20.047 -17.844 1 93 147 LEU B N 1
ATOM 2650 C CA . LEU B 1 147 ? 10.734 -21.266 -17.062 1 93 147 LEU B CA 1
ATOM 2651 C C . LEU B 1 147 ? 9.258 -21.625 -16.875 1 93 147 LEU B C 1
ATOM 2653 O O . LEU B 1 147 ? 8.383 -20.781 -17.031 1 93 147 LEU B O 1
ATOM 2657 N N . ARG B 1 148 ? 9.062 -22.891 -16.672 1 91.94 148 ARG B N 1
ATOM 2658 C CA . ARG B 1 148 ? 7.762 -23.297 -16.141 1 91.94 148 ARG B CA 1
ATOM 2659 C C . ARG B 1 148 ? 7.695 -23.109 -14.633 1 91.94 148 ARG B C 1
ATOM 2661 O O . ARG B 1 148 ? 8.727 -23.109 -13.953 1 91.94 148 ARG B O 1
ATOM 2668 N N . VAL B 1 149 ? 6.539 -22.891 -14.109 1 91.88 149 VAL B N 1
ATOM 2669 C CA . VAL B 1 149 ? 6.34 -22.75 -12.672 1 91.88 149 VAL B CA 1
ATOM 2670 C C . VAL B 1 149 ? 6.949 -23.938 -11.938 1 91.88 149 VAL B C 1
ATOM 2672 O O . VAL B 1 149 ? 7.578 -23.766 -10.891 1 91.88 149 VAL B O 1
ATOM 2675 N N . SER B 1 150 ? 6.871 -25.109 -12.477 1 89.69 150 SER B N 1
ATOM 2676 C CA . SER B 1 150 ? 7.387 -26.328 -11.867 1 89.69 150 SER B CA 1
ATOM 2677 C C . SER B 1 150 ? 8.906 -26.297 -11.781 1 89.69 150 SER B C 1
ATOM 2679 O O . SER B 1 150 ? 9.5 -27 -10.953 1 89.69 150 SER B O 1
ATOM 2681 N N . ASP B 1 151 ? 9.547 -25.5 -12.641 1 91.19 151 ASP B N 1
ATOM 2682 C CA . ASP B 1 151 ? 11 -25.422 -12.695 1 91.19 151 ASP B CA 1
ATOM 2683 C C . ASP B 1 151 ? 11.555 -24.641 -11.508 1 91.19 151 ASP B C 1
ATOM 2685 O O . ASP B 1 151 ? 12.758 -24.703 -11.234 1 91.19 151 ASP B O 1
ATOM 2689 N N . LEU B 1 152 ? 10.711 -23.969 -10.758 1 90.44 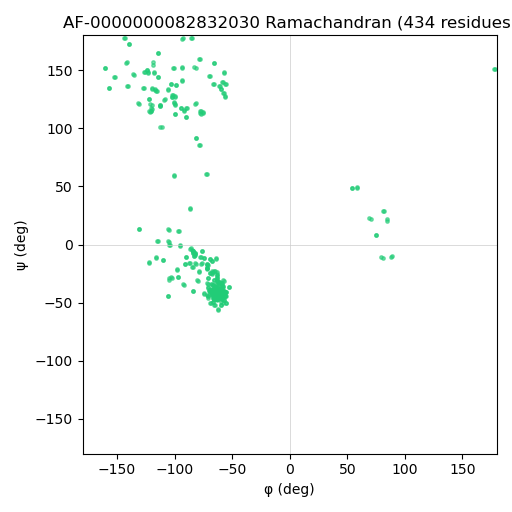152 LEU B N 1
ATOM 2690 C CA . LEU B 1 152 ? 11.133 -23.141 -9.633 1 90.44 152 LEU B CA 1
ATOM 2691 C C . LEU B 1 152 ? 11.656 -24 -8.492 1 90.44 152 LEU B C 1
ATOM 2693 O O . LEU B 1 152 ? 12.312 -23.484 -7.578 1 90.44 152 LEU B O 1
ATOM 2697 N N . ALA B 1 153 ? 11.391 -25.297 -8.609 1 86.31 153 ALA B N 1
ATOM 2698 C CA . ALA B 1 153 ? 11.914 -26.219 -7.598 1 86.31 153 ALA B CA 1
ATOM 2699 C C . ALA B 1 153 ? 13.438 -26.266 -7.637 1 86.31 153 ALA B C 1
ATOM 2701 O O . ALA B 1 153 ? 14.078 -26.594 -6.633 1 86.31 153 ALA B O 1
ATOM 2702 N N . ASP B 1 154 ? 14.031 -26.062 -8.805 1 90.44 154 ASP B N 1
ATOM 2703 C CA . ASP B 1 154 ? 15.477 -25.891 -8.914 1 90.44 154 ASP B CA 1
ATOM 2704 C C . ASP B 1 154 ? 15.875 -24.453 -8.57 1 90.44 154 ASP B C 1
ATOM 2706 O O . ASP B 1 154 ? 16 -23.609 -9.461 1 90.44 154 ASP B O 1
ATOM 2710 N N . ALA B 1 155 ? 16.172 -24.25 -7.363 1 89.25 155 ALA B N 1
ATOM 2711 C CA . ALA B 1 155 ? 16.359 -22.922 -6.816 1 89.25 155 ALA B CA 1
ATOM 2712 C C . ALA B 1 155 ? 17.578 -22.234 -7.449 1 89.25 155 ALA B C 1
ATOM 2714 O O . ALA B 1 155 ? 17.547 -21.031 -7.703 1 89.25 155 ALA B O 1
ATOM 2715 N N . GLU B 1 156 ? 18.594 -23.016 -7.68 1 93.38 156 GLU B N 1
ATOM 2716 C CA . GLU B 1 156 ? 19.812 -22.406 -8.211 1 93.38 156 GLU B CA 1
ATOM 2717 C C . GLU B 1 156 ? 19.609 -21.969 -9.656 1 93.38 156 GLU B C 1
ATOM 2719 O O . GLU B 1 156 ? 20.047 -20.875 -10.031 1 93.38 156 GLU B O 1
ATOM 2724 N N . LEU B 1 157 ? 19.031 -22.812 -10.438 1 92.56 157 LEU B N 1
ATOM 2725 C CA . LEU B 1 157 ? 18.719 -22.422 -11.812 1 92.56 157 LEU B CA 1
ATOM 2726 C C . LEU B 1 157 ? 17.828 -21.188 -11.844 1 92.56 157 LEU B C 1
ATOM 2728 O O . LEU B 1 157 ? 18.094 -20.234 -12.578 1 92.56 157 LEU B O 1
ATOM 2732 N N . ALA B 1 158 ? 16.781 -21.234 -11.094 1 93.75 158 ALA B N 1
ATOM 2733 C CA . ALA B 1 158 ? 15.859 -20.109 -11.023 1 93.75 158 ALA B CA 1
ATOM 2734 C C . ALA B 1 158 ? 16.578 -18.828 -10.602 1 93.75 158 ALA B C 1
ATOM 2736 O O . ALA B 1 158 ? 16.391 -17.766 -11.203 1 93.75 158 ALA B O 1
ATOM 2737 N N . PHE B 1 159 ? 17.484 -18.984 -9.641 1 96.38 159 PHE B N 1
ATOM 2738 C CA . PHE B 1 159 ? 18.188 -17.828 -9.117 1 96.38 159 PHE B CA 1
ATOM 2739 C C . PHE B 1 159 ? 19.078 -17.219 -10.195 1 96.38 159 PHE B C 1
ATOM 2741 O O . PHE B 1 159 ? 19.094 -15.992 -10.383 1 96.38 159 PHE B O 1
ATOM 2748 N N . GLN B 1 160 ? 19.812 -18.031 -10.875 1 96.56 160 GLN B N 1
ATOM 2749 C CA . GLN B 1 160 ? 20.719 -17.531 -11.898 1 96.56 160 GLN B CA 1
ATOM 2750 C C . GLN B 1 160 ? 19.969 -16.766 -12.984 1 96.56 160 GLN B C 1
ATOM 2752 O O . GLN B 1 160 ? 20.391 -15.68 -13.398 1 96.56 160 GLN B O 1
ATOM 2757 N N . ARG B 1 161 ? 18.906 -17.281 -13.359 1 96.88 161 ARG B N 1
ATOM 2758 C CA . ARG B 1 161 ? 18.094 -16.609 -14.367 1 96.88 161 ARG B CA 1
ATOM 2759 C C . ARG B 1 161 ? 17.5 -15.312 -13.82 1 96.88 161 ARG B C 1
ATOM 2761 O O . ARG B 1 161 ? 17.484 -14.289 -14.508 1 96.88 161 ARG B O 1
ATOM 2768 N N . MET B 1 162 ? 17.016 -15.359 -12.586 1 97.56 162 MET B N 1
ATOM 2769 C CA . MET B 1 162 ? 16.422 -14.172 -11.969 1 97.56 162 MET B CA 1
ATOM 2770 C C . MET B 1 162 ? 17.453 -13.062 -11.828 1 97.56 162 MET B C 1
ATOM 2772 O O . MET B 1 162 ? 17.156 -11.891 -12.078 1 97.56 162 MET B O 1
ATOM 2776 N N . ALA B 1 163 ? 18.656 -13.484 -11.43 1 98.25 163 ALA B N 1
ATOM 2777 C CA . ALA B 1 163 ? 19.719 -12.5 -11.281 1 98.25 163 ALA B CA 1
ATOM 2778 C C . ALA B 1 163 ? 20.047 -11.836 -12.617 1 98.25 163 ALA B C 1
ATOM 2780 O O . ALA B 1 163 ? 20.219 -10.617 -12.688 1 98.25 163 ALA B O 1
ATOM 2781 N N . THR B 1 164 ? 20.141 -12.656 -13.648 1 98.44 164 THR B N 1
ATOM 2782 C CA . THR B 1 164 ? 20.438 -12.141 -14.977 1 98.44 164 THR B CA 1
ATOM 2783 C C . THR B 1 164 ? 19.328 -11.188 -15.445 1 98.44 164 THR B C 1
ATOM 2785 O O . THR B 1 164 ? 19.609 -10.07 -15.875 1 98.44 164 THR B O 1
ATOM 2788 N N . VAL B 1 165 ? 18.141 -11.57 -15.297 1 98.56 165 VAL B N 1
ATOM 2789 C CA . VAL B 1 165 ? 16.984 -10.781 -15.711 1 98.56 165 VAL B CA 1
ATOM 2790 C C . VAL B 1 165 ? 16.906 -9.516 -14.859 1 98.56 165 VAL B C 1
ATOM 2792 O O . VAL B 1 165 ? 16.688 -8.414 -15.391 1 98.56 165 VAL B O 1
ATOM 2795 N N . GLY B 1 166 ? 17.047 -9.656 -13.516 1 98.62 166 GLY B N 1
ATOM 2796 C CA . GLY B 1 166 ? 17.016 -8.508 -12.625 1 98.62 166 GLY B CA 1
ATOM 2797 C C . GLY B 1 166 ? 18.062 -7.461 -12.961 1 98.62 166 GLY B C 1
ATOM 2798 O O . GLY B 1 166 ? 17.766 -6.266 -12.992 1 98.62 166 GLY B O 1
ATOM 2799 N N . ARG B 1 167 ? 19.25 -7.91 -13.297 1 98.75 167 ARG B N 1
ATOM 2800 C CA . ARG B 1 167 ? 20.328 -6.988 -13.664 1 98.75 167 ARG B CA 1
ATOM 2801 C C . ARG B 1 167 ? 20.016 -6.305 -15 1 98.75 167 ARG B C 1
ATOM 2803 O O . ARG B 1 167 ? 20.344 -5.129 -15.188 1 98.75 167 ARG B O 1
ATOM 2810 N N . THR B 1 168 ? 19.453 -7.059 -15.93 1 98.81 168 THR B N 1
ATOM 2811 C CA . THR B 1 168 ? 19.062 -6.465 -17.203 1 98.81 168 THR B CA 1
ATOM 2812 C C . THR B 1 168 ? 18 -5.391 -17 1 98.81 168 THR B C 1
ATOM 2814 O O . THR B 1 168 ? 18.062 -4.316 -17.609 1 98.81 168 THR B O 1
ATOM 2817 N N . LEU B 1 169 ? 17.047 -5.648 -16.109 1 98.88 169 LEU B N 1
ATOM 2818 C CA . LEU B 1 169 ? 16.016 -4.66 -15.789 1 98.88 169 LEU B CA 1
ATOM 2819 C C . LEU B 1 169 ? 16.625 -3.416 -15.164 1 98.88 169 LEU B C 1
ATOM 2821 O O . LEU B 1 169 ? 16.234 -2.293 -15.484 1 98.88 169 LEU B O 1
ATOM 2825 N N . ARG B 1 170 ? 17.562 -3.656 -14.312 1 98.69 170 ARG B N 1
ATOM 2826 C CA . ARG B 1 170 ? 18.266 -2.547 -13.68 1 98.69 170 ARG B CA 1
ATOM 2827 C C . ARG B 1 170 ? 19.078 -1.761 -14.703 1 98.69 170 ARG B C 1
ATOM 2829 O O . ARG B 1 170 ? 18.906 -0.548 -14.844 1 98.69 170 ARG B O 1
ATOM 2836 N N . ASP B 1 171 ? 19.922 -2.447 -15.492 1 98.75 171 ASP B N 1
ATOM 2837 C CA . ASP B 1 171 ? 20.969 -1.805 -16.281 1 98.75 171 ASP B CA 1
ATOM 2838 C C . ASP B 1 171 ? 20.406 -1.287 -17.609 1 98.75 171 ASP B C 1
ATOM 2840 O O . ASP B 1 171 ? 20.781 -0.203 -18.062 1 98.75 171 ASP B O 1
ATOM 2844 N N . ALA B 1 172 ? 19.547 -2.018 -18.234 1 98.69 172 ALA B N 1
ATOM 2845 C CA . ALA B 1 172 ? 19.094 -1.681 -19.578 1 98.69 172 ALA B CA 1
ATOM 2846 C C . ALA B 1 172 ? 17.766 -0.937 -19.531 1 98.69 172 ALA B C 1
ATOM 2848 O O . ALA B 1 172 ? 17.484 -0.111 -20.406 1 98.69 172 ALA B O 1
ATOM 2849 N N . HIS B 1 173 ? 16.969 -1.208 -18.484 1 98.5 173 HIS B N 1
ATOM 2850 C CA . HIS B 1 173 ? 15.633 -0.629 -18.469 1 98.5 173 HIS B CA 1
ATOM 2851 C C . HIS B 1 173 ? 15.508 0.446 -17.391 1 98.5 173 HIS B C 1
ATOM 2853 O O . HIS B 1 173 ? 14.492 1.136 -17.312 1 98.5 173 HIS B O 1
ATOM 2859 N N . GLY B 1 174 ? 16.5 0.522 -16.453 1 98.56 174 GLY B N 1
ATOM 2860 C CA . GLY B 1 174 ? 16.547 1.6 -15.477 1 98.56 174 GLY B CA 1
ATOM 2861 C C . GLY B 1 174 ? 15.688 1.337 -14.258 1 98.56 174 GLY B C 1
ATOM 2862 O O . GLY B 1 174 ? 15.273 2.273 -13.57 1 98.56 174 GLY B O 1
ATOM 2863 N N . ALA B 1 175 ? 15.359 0.094 -14.008 1 98.69 175 ALA B N 1
ATOM 2864 C CA . ALA B 1 175 ? 14.562 -0.225 -12.82 1 98.69 175 ALA B CA 1
ATOM 2865 C C . ALA B 1 175 ? 15.297 0.184 -11.547 1 98.69 175 ALA B C 1
ATOM 2867 O O . ALA B 1 175 ? 16.5 -0.013 -11.43 1 98.69 175 ALA B O 1
ATOM 2868 N N . ASP B 1 176 ? 14.594 0.788 -10.625 1 98.06 176 ASP B N 1
ATOM 2869 C CA . ASP B 1 176 ? 15.172 1.088 -9.32 1 98.06 176 ASP B CA 1
ATOM 2870 C C . ASP B 1 176 ? 14.461 0.307 -8.211 1 98.06 176 ASP B C 1
ATOM 2872 O O . ASP B 1 176 ? 14.805 0.436 -7.039 1 98.06 176 ASP B O 1
ATOM 2876 N N . VAL B 1 177 ? 13.523 -0.529 -8.547 1 98.25 177 VAL B N 1
ATOM 2877 C CA . VAL B 1 177 ? 12.859 -1.521 -7.703 1 98.25 177 VAL B CA 1
ATOM 2878 C C . VAL B 1 177 ? 12.383 -2.689 -8.562 1 98.25 177 VAL B C 1
ATOM 2880 O O . VAL B 1 177 ? 11.969 -2.498 -9.711 1 98.25 177 VAL B O 1
ATOM 2883 N N . LEU B 1 178 ? 12.43 -3.939 -8.062 1 98.69 178 LEU B N 1
ATOM 2884 C CA . LEU B 1 178 ? 12.016 -5.137 -8.789 1 98.69 178 LEU B CA 1
ATOM 2885 C C . LEU B 1 178 ? 10.844 -5.82 -8.094 1 98.69 178 LEU B C 1
ATOM 2887 O O . LEU B 1 178 ? 10.719 -5.75 -6.867 1 98.69 178 LEU B O 1
ATOM 2891 N N . ILE B 1 179 ? 10 -6.445 -8.852 1 98.56 179 ILE B N 1
ATOM 2892 C CA . ILE B 1 179 ? 8.953 -7.328 -8.336 1 98.56 179 ILE B CA 1
ATOM 2893 C C . ILE B 1 179 ? 9.195 -8.75 -8.82 1 98.56 179 ILE B C 1
ATOM 2895 O O . ILE B 1 179 ? 9.477 -8.969 -10 1 98.56 179 ILE B O 1
ATOM 2899 N N . MET B 1 180 ? 9.125 -9.672 -7.91 1 97.12 180 MET B N 1
ATOM 2900 C CA . MET B 1 180 ? 9.055 -11.07 -8.305 1 97.12 180 MET B CA 1
ATOM 2901 C C . MET B 1 180 ? 7.656 -11.438 -8.789 1 97.12 180 MET B C 1
ATOM 2903 O O . MET B 1 180 ? 6.734 -11.578 -7.98 1 97.12 180 MET B O 1
ATOM 2907 N N . GLY B 1 181 ? 7.531 -11.727 -10.07 1 96.25 181 GLY B N 1
ATOM 2908 C CA . GLY B 1 181 ? 6.223 -11.867 -10.688 1 96.25 181 GLY B CA 1
ATOM 2909 C C . GLY B 1 181 ? 5.656 -13.273 -10.57 1 96.25 181 GLY B C 1
ATOM 2910 O O . GLY B 1 181 ? 5.016 -13.773 -11.492 1 96.25 181 GLY B O 1
ATOM 2911 N N . CYS B 1 182 ? 5.949 -13.93 -9.578 1 95.56 182 CYS B N 1
ATOM 2912 C CA . CYS B 1 182 ? 5.395 -15.25 -9.297 1 95.56 182 CYS B CA 1
ATOM 2913 C C . CYS B 1 182 ? 5.477 -15.578 -7.809 1 95.56 182 CYS B C 1
ATOM 2915 O O . CYS B 1 182 ? 6.516 -15.367 -7.184 1 95.56 182 CYS B O 1
ATOM 2917 N N . ALA B 1 183 ? 4.359 -16.125 -7.246 1 95.06 183 ALA B N 1
ATOM 2918 C CA . ALA B 1 183 ? 4.312 -16.469 -5.824 1 95.06 183 ALA B CA 1
ATOM 2919 C C . ALA B 1 183 ? 5.289 -17.594 -5.496 1 95.06 183 ALA B C 1
ATOM 2921 O O . ALA B 1 183 ? 5.742 -17.719 -4.359 1 95.06 183 ALA B O 1
ATOM 2922 N N . GLY B 1 184 ? 5.645 -18.359 -6.438 1 93 184 GLY B N 1
ATOM 2923 C CA . GLY B 1 184 ? 6.531 -19.484 -6.219 1 93 184 GLY B CA 1
ATOM 2924 C C . GLY B 1 184 ? 7.984 -19.094 -6.051 1 93 184 GLY B C 1
ATOM 2925 O O . GLY B 1 184 ? 8.828 -19.922 -5.699 1 93 184 GLY B O 1
ATOM 2926 N N . MET B 1 185 ? 8.312 -17.828 -6.223 1 89.94 185 MET B N 1
ATOM 2927 C CA . MET B 1 185 ? 9.688 -17.344 -6.203 1 89.94 185 MET B CA 1
ATOM 2928 C C . MET B 1 185 ? 10.055 -16.797 -4.824 1 89.94 185 MET B C 1
ATOM 2930 O O . MET B 1 185 ? 11.109 -16.188 -4.656 1 89.94 185 MET B O 1
ATOM 2934 N N . ALA B 1 186 ? 9.25 -17.031 -3.834 1 88.44 186 ALA B N 1
ATOM 2935 C CA . ALA B 1 186 ? 9.281 -16.328 -2.549 1 88.44 186 ALA B CA 1
ATOM 2936 C C . ALA B 1 186 ? 10.641 -16.484 -1.871 1 88.44 186 ALA B C 1
ATOM 2938 O O . ALA B 1 186 ? 11.18 -15.523 -1.326 1 88.44 186 ALA B O 1
ATOM 2939 N N . ASP B 1 187 ? 11.32 -17.531 -1.993 1 90.56 187 ASP B N 1
ATOM 2940 C CA . ASP B 1 187 ? 12.523 -17.875 -1.245 1 90.56 187 ASP B CA 1
ATOM 2941 C C . ASP B 1 187 ? 13.734 -17.125 -1.787 1 90.56 187 ASP B C 1
ATOM 2943 O O . ASP B 1 187 ? 14.781 -17.078 -1.133 1 90.56 187 ASP B O 1
ATOM 2947 N N . LEU B 1 188 ? 13.578 -16.516 -2.871 1 91.88 188 LEU B N 1
ATOM 2948 C CA . LEU B 1 188 ? 14.758 -16.031 -3.568 1 91.88 188 LEU B CA 1
ATOM 2949 C C . LEU B 1 188 ? 14.883 -14.516 -3.418 1 91.88 188 LEU B C 1
ATOM 2951 O O . LEU B 1 188 ? 15.812 -13.906 -3.953 1 91.88 188 LEU B O 1
ATOM 2955 N N . ARG B 1 189 ? 14.031 -13.914 -2.707 1 93 189 ARG B N 1
ATOM 2956 C CA . ARG B 1 189 ? 13.945 -12.461 -2.627 1 93 189 ARG B CA 1
ATOM 2957 C C . ARG B 1 189 ? 15.25 -11.867 -2.1 1 93 189 ARG B C 1
ATOM 2959 O O . ARG B 1 189 ? 15.828 -10.984 -2.729 1 93 189 ARG B O 1
ATOM 2966 N N . ALA B 1 190 ? 15.742 -12.344 -0.97 1 93.19 190 ALA B N 1
ATOM 2967 C CA . ALA B 1 190 ? 16.922 -11.773 -0.33 1 93.19 190 ALA B CA 1
ATOM 2968 C C . ALA B 1 190 ? 18.156 -11.93 -1.219 1 93.19 190 ALA B C 1
ATOM 2970 O O . ALA B 1 190 ? 18.938 -10.984 -1.379 1 93.19 190 ALA B O 1
ATOM 2971 N N . ARG B 1 191 ? 18.328 -13.109 -1.815 1 95.44 191 ARG B N 1
ATOM 2972 C CA . ARG B 1 191 ? 19.469 -13.367 -2.697 1 95.44 191 ARG B CA 1
ATOM 2973 C C . ARG B 1 191 ? 19.406 -12.477 -3.936 1 95.44 191 ARG B C 1
ATOM 2975 O O . ARG B 1 191 ? 20.438 -11.969 -4.387 1 95.44 191 ARG B O 1
ATOM 2982 N N . LEU B 1 192 ? 18.203 -12.352 -4.438 1 96.94 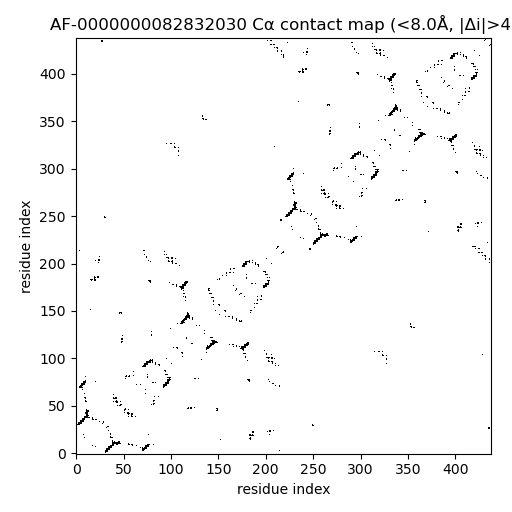192 LEU B N 1
ATOM 2983 C CA . LEU B 1 192 ? 18.031 -11.516 -5.617 1 96.94 192 LEU B CA 1
ATOM 2984 C C . LEU B 1 192 ? 18.344 -10.055 -5.309 1 96.94 192 LEU B C 1
ATOM 2986 O O . LEU B 1 192 ? 18.984 -9.375 -6.105 1 96.94 192 LEU B O 1
ATOM 2990 N N . GLN B 1 193 ? 17.859 -9.57 -4.164 1 96.94 193 GLN B N 1
ATOM 2991 C CA . GLN B 1 193 ? 18.141 -8.211 -3.725 1 96.94 193 GLN B CA 1
ATOM 2992 C C . GLN B 1 193 ? 19.641 -7.945 -3.643 1 96.94 193 GLN B C 1
ATOM 2994 O O . GLN B 1 193 ? 20.125 -6.914 -4.117 1 96.94 193 GLN B O 1
ATOM 2999 N N . GLU B 1 194 ? 20.375 -8.867 -3.096 1 96.62 194 GLU B N 1
ATOM 3000 C CA . GLU B 1 194 ? 21.828 -8.75 -2.988 1 96.62 194 GLU B CA 1
ATOM 3001 C C . GLU B 1 194 ? 22.484 -8.75 -4.363 1 96.62 194 GLU B C 1
ATOM 3003 O O . GLU B 1 194 ? 23.344 -7.914 -4.648 1 96.62 194 GLU B O 1
ATOM 3008 N N . ALA B 1 195 ? 22.062 -9.617 -5.219 1 97.81 195 ALA B N 1
ATOM 3009 C CA . ALA B 1 195 ? 22.672 -9.797 -6.535 1 97.81 195 ALA B CA 1
ATOM 3010 C C . ALA B 1 195 ? 22.438 -8.578 -7.422 1 97.81 195 ALA B C 1
ATOM 3012 O O . ALA B 1 195 ? 23.297 -8.203 -8.219 1 97.81 195 ALA B O 1
ATOM 3013 N N . CYS B 1 196 ? 21.266 -7.934 -7.262 1 98.25 196 CYS B N 1
ATOM 3014 C CA . CYS B 1 196 ? 20.891 -6.848 -8.164 1 98.25 196 CYS B CA 1
ATOM 3015 C C . CYS B 1 196 ? 21.203 -5.492 -7.539 1 98.25 196 CYS B C 1
ATOM 3017 O O . CYS B 1 196 ? 21.266 -4.48 -8.242 1 98.25 196 CYS B O 1
ATOM 3019 N N . GLY B 1 197 ? 21.328 -5.434 -6.199 1 97.62 197 GLY B N 1
ATOM 3020 C CA . GLY B 1 197 ? 21.547 -4.168 -5.523 1 97.62 197 GLY B CA 1
ATOM 3021 C C . GLY B 1 197 ? 20.359 -3.24 -5.566 1 97.62 197 GLY B C 1
ATOM 3022 O O . GLY B 1 197 ? 20.516 -2.02 -5.613 1 97.62 197 GLY B O 1
ATOM 3023 N N . LEU B 1 198 ? 19.203 -3.791 -5.75 1 97.5 198 LEU B N 1
ATOM 3024 C CA . LEU B 1 198 ? 17.938 -3.061 -5.777 1 97.5 198 LEU B CA 1
ATOM 3025 C C . LEU B 1 198 ? 16.969 -3.621 -4.746 1 97.5 198 LEU B C 1
ATOM 3027 O O . LEU B 1 198 ? 17.016 -4.809 -4.414 1 97.5 198 LEU B O 1
ATOM 3031 N N . PRO B 1 199 ? 16.062 -2.756 -4.207 1 96.88 199 PRO B N 1
ATOM 3032 C CA . PRO B 1 199 ? 14.945 -3.344 -3.469 1 96.88 199 PRO B CA 1
ATOM 3033 C C . PRO B 1 199 ? 14.148 -4.34 -4.309 1 96.88 199 PRO B C 1
ATOM 3035 O O . PRO B 1 199 ? 13.969 -4.133 -5.508 1 96.88 199 PRO B O 1
ATOM 3038 N N . VAL B 1 200 ? 13.766 -5.449 -3.717 1 97.88 200 VAL B N 1
ATOM 3039 C CA . VAL B 1 200 ? 12.953 -6.473 -4.363 1 97.88 200 VAL B CA 1
ATOM 3040 C C . VAL B 1 200 ? 11.672 -6.695 -3.566 1 97.88 200 VAL B C 1
ATOM 3042 O O . VAL B 1 200 ? 11.719 -6.949 -2.359 1 97.88 200 VAL B O 1
ATOM 3045 N N . VAL B 1 201 ? 10.523 -6.582 -4.215 1 97.81 201 VAL B N 1
ATOM 3046 C CA . VAL B 1 201 ? 9.219 -6.762 -3.586 1 97.81 201 VAL B CA 1
ATOM 3047 C C . VAL B 1 201 ? 8.75 -8.203 -3.789 1 97.81 201 VAL B C 1
ATOM 3049 O O . VAL B 1 201 ? 8.641 -8.672 -4.922 1 97.81 201 VAL B O 1
ATOM 3052 N N . GLU B 1 202 ? 8.586 -8.891 -2.695 1 97.62 202 GLU B N 1
ATOM 3053 C CA . GLU B 1 202 ? 7.887 -10.172 -2.705 1 97.62 202 GLU B CA 1
ATOM 3054 C C . GLU B 1 202 ? 6.375 -9.977 -2.672 1 97.62 202 GLU B C 1
ATOM 3056 O O . GLU B 1 202 ? 5.848 -9.344 -1.756 1 97.62 202 GLU B O 1
ATOM 3061 N N . PRO B 1 203 ? 5.695 -10.492 -3.678 1 97.81 203 PRO B N 1
ATOM 3062 C CA . PRO B 1 203 ? 4.301 -10.094 -3.865 1 97.81 203 PRO B CA 1
ATOM 3063 C C . PRO B 1 203 ? 3.393 -10.57 -2.73 1 97.81 203 PRO B C 1
ATOM 3065 O O . PRO B 1 203 ? 2.471 -9.852 -2.334 1 97.81 203 PRO B O 1
ATOM 3068 N N . THR B 1 204 ? 3.549 -11.734 -2.182 1 98.31 204 THR B N 1
ATOM 3069 C CA . THR B 1 204 ? 2.723 -12.234 -1.088 1 98.31 204 THR B CA 1
ATOM 3070 C C . THR B 1 204 ? 2.904 -11.375 0.161 1 98.31 204 THR B C 1
ATOM 3072 O O . THR B 1 204 ? 1.927 -11.023 0.823 1 98.31 204 THR B O 1
ATOM 3075 N N . GLN B 1 205 ? 4.121 -11.023 0.451 1 97.56 205 GLN B N 1
ATOM 3076 C CA . GLN B 1 205 ? 4.406 -10.164 1.599 1 97.56 205 GLN B CA 1
ATOM 3077 C C . GLN B 1 205 ? 3.742 -8.797 1.447 1 97.56 205 GLN B C 1
ATOM 3079 O O . GLN B 1 205 ? 3.211 -8.25 2.414 1 97.56 205 GLN B O 1
ATOM 3084 N N . ALA B 1 206 ? 3.803 -8.289 0.194 1 97.5 206 ALA B N 1
ATOM 3085 C CA . ALA B 1 206 ? 3.15 -7.012 -0.077 1 97.5 206 ALA B CA 1
ATOM 3086 C C . ALA B 1 206 ? 1.659 -7.078 0.242 1 97.5 206 ALA B C 1
ATOM 3088 O O . ALA B 1 206 ? 1.108 -6.168 0.865 1 97.5 206 ALA B O 1
ATOM 3089 N N . ALA B 1 207 ? 1.018 -8.141 -0.158 1 98.31 207 ALA B N 1
ATOM 3090 C CA . ALA B 1 207 ? -0.417 -8.305 0.063 1 98.31 207 ALA B CA 1
ATOM 3091 C C . ALA B 1 207 ? -0.729 -8.469 1.548 1 98.31 207 ALA B C 1
ATOM 3093 O O . ALA B 1 207 ? -1.718 -7.926 2.045 1 98.31 207 ALA B O 1
ATOM 3094 N N . VAL B 1 208 ? 0.076 -9.195 2.291 1 98 208 VAL B N 1
ATOM 3095 C CA . VAL B 1 208 ? -0.123 -9.375 3.725 1 98 208 VAL B CA 1
ATOM 3096 C C . VAL B 1 208 ? -0.025 -8.031 4.438 1 98 208 VAL B C 1
ATOM 3098 O O . VAL B 1 208 ? -0.849 -7.719 5.301 1 98 208 VAL B O 1
ATOM 3101 N N . ALA B 1 209 ? 0.951 -7.266 4.059 1 96.44 209 ALA B N 1
ATOM 3102 C CA . ALA B 1 209 ? 1.118 -5.945 4.656 1 96.44 209 ALA B CA 1
ATOM 3103 C C . ALA B 1 209 ? -0.125 -5.086 4.449 1 96.44 209 ALA B C 1
ATOM 3105 O O . ALA B 1 209 ? -0.616 -4.453 5.387 1 96.44 209 ALA B O 1
ATOM 3106 N N . MET B 1 210 ? -0.621 -5.066 3.252 1 96.56 210 MET B N 1
ATOM 3107 C CA . MET B 1 210 ? -1.811 -4.27 2.965 1 96.56 210 MET B CA 1
ATOM 3108 C C . MET B 1 210 ? -3.029 -4.832 3.689 1 96.56 210 MET B C 1
ATOM 3110 O O . MET B 1 210 ? -3.885 -4.078 4.152 1 96.56 210 MET B O 1
ATOM 3114 N N . ALA B 1 211 ? -3.084 -6.172 3.809 1 97.81 211 ALA B N 1
ATOM 3115 C CA . ALA B 1 211 ? -4.164 -6.789 4.578 1 97.81 211 ALA B CA 1
ATOM 3116 C C . ALA B 1 211 ? -4.129 -6.336 6.031 1 97.81 211 ALA B C 1
ATOM 3118 O O . ALA B 1 211 ? -5.172 -6.102 6.645 1 97.81 211 ALA B O 1
ATOM 3119 N N . VAL B 1 212 ? -2.965 -6.207 6.625 1 96 212 VAL B N 1
ATOM 3120 C CA . VAL B 1 212 ? -2.795 -5.719 7.988 1 96 212 VAL B CA 1
ATOM 3121 C C . VAL B 1 212 ? -3.455 -4.352 8.133 1 96 212 VAL B C 1
ATOM 3123 O O . VAL B 1 212 ? -4.176 -4.105 9.109 1 96 212 VAL B O 1
ATOM 3126 N N . GLY B 1 213 ? -3.238 -3.506 7.16 1 94.94 213 GLY B N 1
ATOM 3127 C CA . GLY B 1 213 ? -3.855 -2.189 7.172 1 94.94 213 GLY B CA 1
ATOM 3128 C C . GLY B 1 213 ? -5.371 -2.242 7.133 1 94.94 213 GLY B C 1
ATOM 3129 O O . GLY B 1 213 ? -6.043 -1.493 7.848 1 94.94 213 GLY B O 1
ATOM 3130 N N . ARG B 1 214 ? -5.848 -3.129 6.32 1 94.69 214 ARG B N 1
ATOM 3131 C CA . ARG B 1 214 ? -7.293 -3.26 6.156 1 94.69 214 ARG B CA 1
ATOM 3132 C C . ARG B 1 214 ? -7.938 -3.832 7.414 1 94.69 214 ARG B C 1
ATOM 3134 O O . ARG B 1 214 ? -9.016 -3.391 7.82 1 94.69 214 ARG B O 1
ATOM 3141 N N . ILE B 1 215 ? -7.27 -4.797 7.992 1 95.06 215 ILE B N 1
ATOM 3142 C CA . ILE B 1 215 ? -7.816 -5.539 9.125 1 95.06 215 ILE B CA 1
ATOM 3143 C C . ILE B 1 215 ? -7.77 -4.668 10.383 1 95.06 215 ILE B C 1
ATOM 3145 O O . ILE B 1 215 ? -8.766 -4.562 11.102 1 95.06 215 ILE B O 1
ATOM 3149 N N . PHE B 1 216 ? -6.699 -3.967 10.594 1 91.81 216 PHE B N 1
ATOM 3150 C CA . PHE B 1 216 ? -6.512 -3.307 11.883 1 91.81 216 PHE B CA 1
ATOM 3151 C C . PHE B 1 216 ? -6.816 -1.816 11.773 1 91.81 216 PHE B C 1
ATOM 3153 O O . PHE B 1 216 ? -7.137 -1.169 12.773 1 91.81 216 PHE B O 1
ATOM 3160 N N . GLY B 1 217 ? -6.645 -1.139 10.641 1 84.69 217 GLY B N 1
ATOM 3161 C CA . GLY B 1 217 ? -6.918 0.277 10.453 1 84.69 217 GLY B CA 1
ATOM 3162 C C . GLY B 1 217 ? -8.375 0.564 10.141 1 84.69 217 GLY B C 1
ATOM 3163 O O . GLY B 1 217 ? -8.82 1.71 10.234 1 84.69 217 GLY B O 1
ATOM 3164 N N . GLY B 1 218 ? -9.234 -0.476 9.945 1 68.75 218 GLY B N 1
ATOM 3165 C CA . GLY B 1 218 ? -10.656 -0.335 9.68 1 68.75 218 GLY B CA 1
ATOM 3166 C C . GLY B 1 218 ? -10.969 -0.008 8.234 1 68.75 218 GLY B C 1
ATOM 3167 O O . GLY B 1 218 ? -12.117 0.26 7.883 1 68.75 218 GLY B O 1
ATOM 3168 N N . ALA B 1 219 ? -9.922 0.374 7.352 1 61.72 219 ALA B N 1
ATOM 3169 C CA . ALA B 1 219 ? -10.344 0.609 5.973 1 61.72 219 ALA B CA 1
ATOM 3170 C C . ALA B 1 219 ? -10.352 -0.69 5.172 1 61.72 219 ALA B C 1
ATOM 3172 O O . ALA B 1 219 ? -9.617 -1.628 5.492 1 61.72 219 ALA B O 1
#

InterPro domains:
  IPR015942 Asp/Glu/hydantoin racemase [PF01177] (6-211)
  IPR052186 Hydantoin racemase-like [PTHR28047] (4-213)
  IPR053714 Isomerization and Racemization Enzyme Superfamily [G3DSA:3.40.50.12500] (3-217)

Foldseek 3Di:
DQAAEEEEEELAQAVLLLVLLVVLCVVVVVPSYDYDGYYLNQAHNADAADVSLQRSQVSRLVVCVVPVVRHQEYEYQALLCRNQVVSVVPDPHHYYYLNLLQVVVQVVVDQAEEEEAAAPNCVVSVCVVCVVSVNNVNHLYYDYLHHTLVCVVVVVSSLVSLLVRLQCCCPVRVHQEYEYRGSSNSVCQVVSCVSNVHHYGRSSNSRVVVSCCCNPVVD/DQAAEEEEEELAQAVLLQVLLVVLCVVVVVPSYDYDGYYLNQAHNADAADVSLQRSQVSRLVVCVVPVVRHQEYEYQALLCRNQVVSVVPDPHHYYYLNLLQVVVQVVVDQAEEEEAAAPNCVVSVCVVCVVSVNNVNHLYYDYLHHTLVCVVVVVSSLVSLLVRLQCCCPVRVHQEYEYRGSSNSVCQVVSCVSNVHHYGDSSNSRVVVSCCCNPVVD

Nearest PDB structures (foldseek):
  3qvk-assembly1_A  TM=9.076E-01  e=1.017E-17  Klebsiella pneumoniae subsp. pneumoniae MGH 78578
  3qvj-assembly1_A  TM=9.083E-01  e=6.001E-17  Klebsiella pneumoniae subsp. pneumoniae MGH 78578
  5lfd-assembly1_A  TM=9.478E-01  e=2.645E-15  Pseudomonas fluorescens
  2eq5-assembly2_D  TM=8.294E-01  e=2.097E-14  Pyrococcus horikoshii OT3
  2eq5-assembly2_C  TM=8.363E-01  e=6.847E-14  Pyrococcus horikoshii OT3

Sequence (438 aa):
MPNARILLVNPNSLDKVTEAIGRAVEPFRHLPLDFRCLTSAGGPAGIQNQAEADASIAPMTELVRREAAGADAVIVACFSDPGLHGLRDLAPVPVLGIGECSVLTAMSIGARVGVIAIAGAAIPRHLRYFRAMGVADRICGELALDLRVSDLADAELAFQRMATVGRTLRDAHGADVLIMGCAGMADLRARLQEACGLPVVEPTQAAVAMAVGRIFGGAMPNARILLVNPNSLDKVTEAIGRAVEPFRHLPLDFRCLTSAGGPAGIQNQAEADASIAPMTELVRREAAGADAVIVACFSDPGLHGLRDLAPVPVLGIGECSVLTAMSIGARVGVIAIAGAAIPRHLRYFRAMGVADRICGELALDLRVSDLADAELAFQRMATVGRTLRDAHGADVLIMGCAGMADLRARLQEACGLPVVEPTQAAVAMAVGRIFGGA

Organism: NCBI:txid1287738